Protein AF-A0A812UX63-F1 (afdb_monomer)

Solvent-accessible surface area (backbone atoms only — not comparable to full-atom values): 27468 Å² total; per-residue (Å²): 133,34,68,21,66,37,95,75,26,42,38,32,47,33,28,64,48,60,43,32,41,39,33,34,72,91,75,75,44,75,49,74,38,69,62,41,89,76,42,69,43,84,43,65,49,21,26,59,30,42,25,52,39,91,74,20,39,42,27,46,29,13,51,38,70,33,30,42,38,34,31,78,85,80,65,45,55,45,73,29,66,64,39,86,88,54,73,80,81,56,59,51,23,23,48,24,39,23,50,28,59,76,22,42,42,29,47,26,12,40,34,60,40,32,41,39,35,34,83,88,81,58,46,48,45,71,43,79,64,61,92,89,52,70,44,86,44,61,50,23,34,65,43,43,42,61,56,96,61,21,39,43,28,44,46,62,62,40,91,51,73,46,77,43,80,54,82,35,97,85,56,80,74,75,80,72,86,49,78,64,80,99,53,70,43,63,74,43,79,63,36,61,54,51,51,39,37,53,47,34,39,37,59,76,50,90,63,93,62,71,80,82,38,75,72,48,55,72,46,77,76,48,76,44,50,55,65,49,85,55,23,77,47,37,37,34,37,35,40,34,45,41,80,80,47,31,35,38,36,40,35,27,39,44,70,90,51,76,62,54,74,73,66,62,69,80,47,76,27,32,77,87,60,74,31,96,60,26,29,35,34,29,61,45,52,51,43,49,56,40,42,56,70,55,40,67,61,59,53,47,52,51,48,52,53,38,44,76,72,61,36,44,33,33,35,26,12,6,29,29,56,4,11,27,42,19,52,53,46,48,51,56,50,47,53,43,58,73,51,77,95,47,76,71,29,56,57,57,61,69,35,54,68,33,31,44,24,34,36,28,36,46,42,31,28,55,32,86,88,65,40,64,66,42,51,54,49,30,58,55,28,52,80,31,29,38,32,38,30,46,52,39,24,59,52,47,29,34,37,46,58,43,62,61,68,63,48,44,54,46,54,37,54,28,42,71,70,70,74,76,79,90,76,79,84,79,90,57,76,66,56,38,55,52,45,38,50,51,38,51,52,52,76,65,39,92,59,44,70,56,54,54,60,49,25,56,48,30,38,55,52,42,20,35,32,35,40,35,74,51,91,65,89,72,59,81,76,64,57,56,94,49,82,59,21,70,61,50,58,34,52,66,49,52,39,54,46,48,50,20,47,60,35,84,92,37,73,65,23,34,76,48,80,39,80,92

Nearest PDB structures (foldseek):
  6fpt-assembly2_B  TM=6.786E-01  e=1.000E-05  Danio rerio
  8j72-assembly1_A  TM=6.776E-01  e=1.347E-04  Mus musculus
  7qrx-assembly2_B  TM=6.735E-01  e=6.843E-04  Homo sapiens
  5ino-assembly1_B  TM=5.329E-01  e=2.651E-01  Homo sapiens
  5ino-assembly1_A  TM=5.442E-01  e=5.078E-01  Homo sapiens

Secondary structure (DSSP, 8-state):
-EEEEETTEEEEE-SS-SEEEEEETTTTEEEEEEPPTTS-TT-TT-EEEEEEETTEEEEEESS-SSEEEEETTTTEEEEEPPPTTS-SS-SS-EEEEEEETTEEEEEESSSSEEEEEETTTTEEEEEEPPTTS-TT-SS-EEEEEEETTEEEEEESSSSS-EEEE---SS----------TT-SGGGSTHHHHHHHHHHHHHTTS--SSPPPBTTBEEEEEEEEPTTGGG-SS-EEEEEEE-SS-EEEEEEE-----HHHHHS----EE-TTTT-SS-EEEHHHHHHHHHHHTS-HHHHHHHHHHHHHTT--EEEEEEETHHHHHHHHHHHHHHHHHHSS--HHHHHHHTSEEEEEEESPPP-EE--TT--HHHHHHHHHHHTTEEEEEETT-SGGGTTTTS-HHHHHHHHHHHHHTT---SS-S--SHHHHHHHHHHHHHHHT-TTHHHHHHHHTTEE--SPEEEEES-SS---TT-----TTTTTTT-HHHHHHHHHHHH-TT--S-EEEEE--

Sequence (516 aa):
MFVCDVNGKAVAVPCNAEKILVVDPSKGEASAIDIPTGIDARRDSKFCCACFVNGKAVAVPFNAEKILVVDPAAGQASTIDLPKILDTQTSAKFCSVCKVNGKATAVPQDSTRILVVDPSTGEASAIDLPAGIDSRKVSKFGSVCNVNGKAVAVPQEAEKILLVDVAGSGERTRSLDLTLHNTEVPWKAEFAEMVAAVLSYWIYTDDPKPPHLQHAAMTVHRVTQPGEFGSAVKIATVTAELPSEKVLYVVFKGTSYILDFLNWNLELDHATTEDTDFFIHGGAAGTLRGAQFWKERDFLERLASAKAQGVQKIVFTGHSLGGMYAAALLYVAWKKITGGPSDGQQLLKSFDVRCVTFGSPMVFGGGSQGSKQAKSFQEFAQERAANYIHANDPCPRAWGALDLRQFVEAAARNVQNGLVDELGCIKGQVVSKVVEEAARQVLQRPDFNLLEDFGRKYQHFIPLKVLTGTKQFVNWKEFQLTPDCLKDHSVQSYVNRLFDAFDDCRPDCHVHSQLP

pLDDT: mean 85.59, std 13.73, range [30.75, 98.56]

Mean predicted aligned error: 14.67 Å

InterPro domains:
  IPR002921 Fungal lipase-type domain [PF01764] (249-398)
  IPR029058 Alpha/Beta hydrolase fold [G3DSA:3.40.50.1820] (209-480)
  IPR029058 Alpha/Beta hydrolase fold [SSF53474] (240-402)

Structure (mmCIF, N/CA/C/O backbone):
data_AF-A0A812UX63-F1
#
_entry.id   AF-A0A812UX63-F1
#
loop_
_atom_site.group_PDB
_atom_site.id
_atom_site.type_symbol
_atom_site.label_atom_id
_atom_site.label_alt_id
_atom_site.label_comp_id
_atom_site.label_asym_id
_atom_site.label_entity_id
_atom_site.label_seq_id
_atom_site.pdbx_PDB_ins_code
_atom_site.Cartn_x
_atom_site.Cartn_y
_atom_site.Cartn_z
_atom_site.occupancy
_atom_site.B_iso_or_equiv
_atom_site.auth_seq_id
_atom_site.auth_comp_id
_atom_site.auth_asym_id
_atom_site.auth_atom_id
_atom_site.pdbx_PDB_model_num
ATOM 1 N N . MET A 1 1 ? -15.853 7.855 42.769 1.00 57.41 1 MET A N 1
ATOM 2 C CA . MET A 1 1 ? -16.654 8.599 41.773 1.00 57.41 1 MET A CA 1
ATOM 3 C C . MET A 1 1 ? -15.848 8.608 40.492 1.00 57.41 1 MET A C 1
ATOM 5 O O . MET A 1 1 ? -14.669 8.924 40.567 1.00 57.41 1 MET A O 1
ATOM 9 N N . PHE A 1 2 ? -16.433 8.200 39.368 1.00 85.88 2 PHE A N 1
ATOM 10 C CA . PHE A 1 2 ? -15.724 8.132 38.090 1.00 85.88 2 PHE A CA 1
ATOM 11 C C . PHE A 1 2 ? -16.204 9.288 37.226 1.00 85.88 2 PHE A C 1
ATOM 13 O O . PHE A 1 2 ? -17.398 9.393 36.950 1.00 85.88 2 PHE A O 1
ATOM 20 N N . VAL A 1 3 ? -15.291 10.198 36.901 1.00 92.19 3 VAL A N 1
ATOM 21 C CA . VAL A 1 3 ? -15.610 11.490 36.291 1.00 92.19 3 VAL A CA 1
ATOM 22 C C . VAL A 1 3 ? -14.992 11.556 34.905 1.00 92.19 3 VAL A C 1
ATOM 24 O O . VAL A 1 3 ? -13.821 11.231 34.730 1.00 92.19 3 VAL A O 1
ATOM 27 N N . CYS A 1 4 ? -15.785 11.990 33.933 1.00 93.38 4 CYS A N 1
ATOM 28 C CA . CYS A 1 4 ? -15.351 12.293 32.581 1.00 93.38 4 CYS A CA 1
ATOM 29 C C . CYS A 1 4 ? -15.501 13.796 32.337 1.00 93.38 4 CYS A C 1
ATOM 31 O O . CYS A 1 4 ? -16.570 14.349 32.597 1.00 93.38 4 CYS A O 1
ATOM 33 N N . ASP A 1 5 ? -14.463 14.447 31.816 1.00 93.88 5 ASP A N 1
ATOM 34 C CA . ASP A 1 5 ? -14.614 15.786 31.245 1.00 93.88 5 ASP A CA 1
ATOM 35 C C . ASP A 1 5 ? -15.358 15.684 29.908 1.00 93.88 5 ASP A C 1
ATOM 37 O O . ASP A 1 5 ? -15.014 14.862 29.058 1.00 93.88 5 ASP A O 1
ATOM 41 N N . VAL A 1 6 ? -16.407 16.485 29.735 1.00 93.56 6 VAL A N 1
ATOM 42 C CA . VAL A 1 6 ? -17.189 16.564 28.502 1.00 93.56 6 VAL A CA 1
ATOM 43 C C . VAL A 1 6 ? -17.386 18.030 28.155 1.00 93.56 6 VAL A C 1
ATOM 45 O O . VAL A 1 6 ? -18.280 18.690 28.685 1.00 93.56 6 VAL A O 1
ATOM 48 N N . ASN A 1 7 ? -16.546 18.538 27.252 1.00 89.38 7 ASN A N 1
ATOM 49 C CA . ASN A 1 7 ? -16.562 19.935 26.811 1.00 89.38 7 ASN A CA 1
ATOM 50 C C . ASN A 1 7 ? -16.532 20.928 27.994 1.00 89.38 7 ASN A C 1
ATOM 52 O O . ASN A 1 7 ? -17.293 21.895 28.014 1.00 89.38 7 ASN A O 1
ATOM 56 N N . GLY A 1 8 ? -15.687 20.667 28.999 1.00 89.06 8 GLY A N 1
ATOM 57 C CA . GLY A 1 8 ? -15.537 21.520 30.181 1.00 89.06 8 GLY A CA 1
ATOM 58 C C . GLY A 1 8 ? -16.565 21.291 31.293 1.00 89.06 8 GLY A C 1
ATOM 59 O O . GLY A 1 8 ? -16.492 21.962 32.321 1.00 89.06 8 GLY A O 1
ATOM 60 N N . LYS A 1 9 ? -17.509 20.353 31.127 1.00 94.44 9 LYS A N 1
ATOM 61 C CA . LYS A 1 9 ? -18.396 19.885 32.203 1.00 94.44 9 LYS A CA 1
ATOM 62 C C . LYS A 1 9 ? -17.888 18.565 32.771 1.00 94.44 9 LYS A C 1
ATOM 64 O O . LYS A 1 9 ? -17.588 17.638 32.023 1.00 94.44 9 LYS A O 1
ATOM 69 N N . ALA A 1 10 ? -17.876 18.440 34.093 1.00 96.50 10 ALA A N 1
ATOM 70 C CA . ALA A 1 10 ? -17.549 17.190 34.765 1.00 96.50 10 ALA A CA 1
ATOM 71 C C . ALA A 1 10 ? -18.799 16.305 34.868 1.00 96.50 10 ALA A C 1
ATOM 73 O O . ALA A 1 10 ? -19.741 16.629 35.592 1.00 96.50 10 ALA A O 1
ATOM 74 N N . VAL A 1 11 ? -18.804 15.176 34.157 1.00 97.38 11 VAL A N 1
ATOM 75 C CA . VAL A 1 11 ? -19.867 14.164 34.211 1.00 97.38 11 VAL A CA 1
ATOM 76 C C . VAL A 1 11 ? -19.416 13.012 35.102 1.00 97.38 11 VAL A C 1
ATOM 78 O O . VAL A 1 11 ? -18.543 12.227 34.733 1.00 97.38 11 VAL A O 1
ATOM 81 N N . ALA A 1 12 ? -20.013 12.904 36.283 1.00 96.31 12 ALA A N 1
ATOM 82 C CA . ALA A 1 12 ? -19.762 11.846 37.247 1.00 96.31 12 ALA A CA 1
ATOM 83 C C . ALA A 1 12 ? -20.765 10.703 37.055 1.00 96.31 12 ALA A C 1
ATOM 85 O O . ALA A 1 12 ? -21.951 10.821 37.385 1.00 96.31 12 ALA A O 1
ATOM 86 N N . VAL A 1 13 ? -20.276 9.580 36.531 1.00 95.88 13 VAL A N 1
ATOM 87 C CA . VAL A 1 13 ? -21.105 8.401 36.276 1.00 95.88 13 VAL A CA 1
ATOM 88 C C . VAL A 1 13 ? -21.313 7.597 37.567 1.00 95.88 13 VAL A C 1
ATOM 90 O O . VAL A 1 13 ? -20.398 7.497 38.397 1.00 95.88 13 VAL A O 1
ATOM 93 N N . PRO A 1 14 ? -22.524 7.058 37.794 1.00 95.25 14 PRO A N 1
ATOM 94 C CA . PRO A 1 14 ? -22.886 6.504 39.088 1.00 95.25 14 PRO A CA 1
ATOM 95 C C . PRO A 1 14 ? -22.242 5.134 39.311 1.00 95.25 14 PRO A C 1
ATOM 97 O O . PRO A 1 14 ? -22.522 4.181 38.590 1.00 95.25 14 PRO A O 1
ATOM 100 N N . CYS A 1 15 ? -21.431 5.016 40.364 1.00 94.44 15 CYS A N 1
ATOM 101 C CA . CYS A 1 15 ? -21.003 3.715 40.883 1.00 94.44 15 CYS A CA 1
ATOM 102 C C . CYS A 1 15 ? -22.144 3.102 41.720 1.00 94.44 15 CYS A C 1
ATOM 104 O O . CYS A 1 15 ? -22.819 2.187 41.256 1.00 94.44 15 CYS A O 1
ATOM 106 N N . ASN A 1 16 ? -22.457 3.714 42.872 1.00 95.31 16 ASN A N 1
ATOM 107 C CA . ASN A 1 16 ? -23.567 3.315 43.759 1.00 95.31 16 ASN A CA 1
ATOM 108 C C . ASN A 1 16 ? -24.676 4.380 43.863 1.00 95.31 16 ASN A C 1
ATOM 110 O O . ASN A 1 16 ? -25.700 4.146 44.485 1.00 95.31 16 ASN A O 1
ATOM 114 N N . ALA A 1 17 ? -24.500 5.554 43.250 1.00 94.62 17 ALA A N 1
ATOM 115 C CA . ALA A 1 17 ? -25.517 6.608 43.271 1.00 94.62 17 ALA A CA 1
ATOM 116 C C . ALA A 1 17 ? -26.727 6.251 42.389 1.00 94.62 17 ALA A C 1
ATOM 118 O O . ALA A 1 17 ? -26.576 5.541 41.395 1.00 94.62 17 ALA A O 1
ATOM 119 N N . GLU A 1 18 ? -27.904 6.787 42.717 1.00 95.38 18 GLU A N 1
ATOM 120 C CA . GLU A 1 18 ? -29.138 6.609 41.928 1.00 95.38 18 GLU A CA 1
ATOM 121 C C . GLU A 1 18 ? -29.290 7.647 40.798 1.00 95.38 18 GLU A C 1
ATOM 123 O O . GLU A 1 18 ? -30.201 7.547 39.978 1.00 95.38 18 GLU A O 1
ATOM 128 N N . LYS A 1 19 ? -28.395 8.643 40.734 1.00 96.19 19 LYS A N 1
ATOM 129 C CA . LYS A 1 19 ? -28.387 9.708 39.721 1.00 96.19 19 LYS A CA 1
ATOM 130 C C . LYS A 1 19 ? -26.990 9.953 39.161 1.00 96.19 19 LYS A C 1
ATOM 132 O O . LYS A 1 19 ? -25.984 9.656 39.806 1.00 96.19 19 LYS A O 1
ATOM 137 N N . ILE A 1 20 ? -26.947 10.532 37.968 1.00 97.56 20 ILE A N 1
ATOM 138 C CA . ILE A 1 20 ? -25.736 11.008 37.295 1.00 97.56 20 ILE A CA 1
ATOM 139 C C . ILE A 1 20 ? -25.530 12.466 37.697 1.00 97.56 20 ILE A C 1
ATOM 141 O O . ILE A 1 20 ? -26.450 13.269 37.561 1.00 97.56 20 ILE A O 1
ATOM 145 N N . LEU A 1 21 ? -24.342 12.821 38.179 1.00 97.31 21 LEU A N 1
ATOM 146 C CA . LEU A 1 21 ? -24.020 14.198 38.558 1.00 97.31 21 LEU A CA 1
ATOM 147 C C . LEU A 1 21 ? -23.289 14.891 37.401 1.00 97.31 21 LEU A C 1
ATOM 149 O O . LEU A 1 21 ? -22.316 14.356 36.873 1.00 97.31 21 LEU A O 1
ATOM 153 N N . VAL A 1 22 ? -23.737 16.087 37.026 1.00 97.31 22 VAL A N 1
ATOM 154 C CA . VAL A 1 22 ? -23.086 16.946 36.030 1.00 97.31 22 VAL A CA 1
ATOM 155 C C . VAL A 1 22 ? -22.755 18.280 36.682 1.00 97.31 22 VAL A C 1
ATOM 157 O O . VAL A 1 22 ? -23.653 18.980 37.149 1.00 97.31 22 VAL A O 1
ATOM 160 N N . VAL A 1 23 ? -21.475 18.637 36.702 1.00 97.12 23 VAL A N 1
ATOM 161 C CA . VAL A 1 23 ? -20.979 19.895 37.271 1.00 97.12 23 VAL A CA 1
ATOM 162 C C . VAL A 1 23 ? -20.440 20.772 36.148 1.00 97.12 23 VAL A C 1
ATOM 164 O O . VAL A 1 23 ? -19.612 20.328 35.352 1.00 97.12 23 VAL A O 1
ATOM 167 N N . ASP A 1 24 ? -20.903 22.018 36.095 1.00 95.44 24 ASP A N 1
ATOM 168 C CA . ASP A 1 24 ? -20.373 23.066 35.227 1.00 95.44 24 ASP A CA 1
ATOM 169 C C . ASP A 1 24 ? -19.491 24.003 36.073 1.00 95.44 24 ASP A C 1
ATOM 171 O O . ASP A 1 24 ? -20.000 24.923 36.725 1.00 95.44 24 ASP A O 1
ATOM 175 N N . PRO A 1 25 ? -18.165 23.774 36.107 1.00 91.50 25 PRO A N 1
ATOM 176 C CA . PRO A 1 25 ? -17.262 24.571 36.929 1.00 91.50 25 PRO A CA 1
ATOM 177 C C . PRO A 1 25 ? -17.179 26.030 36.468 1.00 91.50 25 PRO A C 1
ATOM 179 O O . PRO A 1 25 ? -16.852 26.890 37.279 1.00 91.50 25 PRO A O 1
ATOM 182 N N . SER A 1 26 ? -17.507 26.334 35.204 1.00 92.69 26 SER A N 1
ATOM 183 C CA . SER A 1 26 ? -17.497 27.711 34.693 1.00 92.69 26 SER A CA 1
ATOM 184 C C . SER A 1 26 ? -18.624 28.566 35.280 1.00 92.69 26 SER A C 1
ATOM 186 O O . SER A 1 26 ? -18.496 29.787 35.361 1.00 92.69 26 SER A O 1
ATOM 188 N N . LYS A 1 27 ? -19.706 27.916 35.727 1.00 92.75 27 LYS A N 1
ATOM 189 C CA . LYS A 1 27 ? -20.866 28.550 36.367 1.00 92.75 27 LYS A CA 1
ATOM 190 C C . LYS A 1 27 ? -20.939 28.303 37.873 1.00 92.75 27 LYS A C 1
ATOM 192 O O . LYS A 1 27 ? -21.732 28.943 38.552 1.00 92.75 27 LYS A O 1
ATOM 197 N N . GLY A 1 28 ? -20.136 27.373 38.395 1.00 93.06 28 GLY A N 1
ATOM 198 C CA . GLY A 1 28 ? -20.253 26.905 39.778 1.00 93.06 28 GLY A CA 1
ATOM 199 C C . GLY A 1 28 ? -21.560 26.148 40.041 1.00 93.06 28 GLY A C 1
ATOM 200 O O . GLY A 1 28 ? -22.028 26.108 41.175 1.00 93.06 28 GLY A O 1
ATOM 201 N N . GLU A 1 29 ? -22.163 25.566 39.002 1.00 94.25 29 GLU A N 1
ATOM 202 C CA . GLU A 1 29 ? -23.469 24.906 39.069 1.00 94.25 29 GLU A CA 1
ATOM 203 C C . GLU A 1 29 ? -23.325 23.382 39.016 1.00 94.25 29 GLU A C 1
ATOM 205 O O . GLU A 1 29 ? -22.462 22.837 38.325 1.00 94.25 29 GLU A O 1
ATOM 210 N N . ALA A 1 30 ? -24.214 22.679 39.716 1.00 95.31 30 ALA A N 1
ATOM 211 C CA . ALA A 1 30 ? -24.333 21.229 39.666 1.00 95.31 30 ALA A CA 1
ATOM 212 C C . ALA A 1 30 ? -25.780 20.832 39.363 1.00 95.31 30 ALA A C 1
ATOM 214 O O . ALA A 1 30 ? -26.726 21.430 39.871 1.00 95.31 30 ALA A O 1
ATOM 215 N N . SER A 1 31 ? -25.947 19.799 38.546 1.00 95.06 31 SER A N 1
ATOM 216 C CA . SER A 1 31 ? -27.242 19.241 38.161 1.00 95.06 31 SER A CA 1
ATOM 217 C C . SER A 1 31 ? -27.202 17.718 38.230 1.00 95.06 31 SER A C 1
ATOM 219 O O . SER A 1 31 ? -26.132 17.108 38.173 1.00 95.06 31 SER A O 1
ATOM 221 N N . ALA A 1 32 ? -28.370 17.100 38.378 1.00 96.38 32 ALA A N 1
ATOM 222 C CA . ALA A 1 32 ? -28.505 15.653 38.419 1.00 96.38 32 ALA A CA 1
ATOM 223 C C . ALA A 1 32 ? -29.415 15.177 37.284 1.00 96.38 32 ALA A C 1
ATOM 225 O O . ALA A 1 32 ? -30.485 15.745 37.076 1.00 96.38 32 ALA A O 1
ATOM 226 N N . ILE A 1 33 ? -28.995 14.127 36.583 1.00 96.94 33 ILE A N 1
ATOM 227 C CA . ILE A 1 33 ? -29.772 13.444 35.545 1.00 96.94 33 ILE A CA 1
ATOM 228 C C . ILE A 1 33 ? -30.181 12.077 36.101 1.00 96.94 33 ILE A C 1
ATOM 230 O O . ILE A 1 33 ? -29.359 11.372 36.696 1.00 96.94 33 ILE A O 1
ATOM 234 N N . ASP A 1 34 ? -31.448 11.706 35.931 1.00 96.88 34 ASP A N 1
ATOM 235 C CA . ASP A 1 34 ? -31.934 10.387 36.337 1.00 96.88 34 ASP A CA 1
ATOM 236 C C . ASP A 1 34 ? -31.313 9.283 35.468 1.00 96.88 34 ASP A C 1
ATOM 238 O O . ASP A 1 34 ? -31.027 9.471 34.283 1.00 96.88 34 ASP A O 1
ATOM 242 N N . ILE A 1 35 ? -31.087 8.112 36.064 1.00 96.19 35 ILE A N 1
ATOM 243 C CA . ILE A 1 35 ? -30.595 6.946 35.327 1.00 96.19 35 ILE A CA 1
ATOM 244 C C . ILE A 1 35 ? -31.702 6.475 34.361 1.00 96.19 35 ILE A C 1
ATOM 246 O O . ILE A 1 35 ? -32.836 6.278 34.804 1.00 96.19 35 ILE A O 1
ATOM 250 N N . PRO A 1 36 ? -31.417 6.279 33.058 1.00 96.56 36 PRO A N 1
ATOM 251 C CA . PRO A 1 36 ? -32.440 5.867 32.100 1.00 96.56 36 PRO A CA 1
ATOM 252 C C . PRO A 1 36 ? -33.000 4.472 32.395 1.00 96.56 36 PRO A C 1
ATOM 254 O O . PRO A 1 36 ? -32.319 3.606 32.946 1.00 96.56 36 PRO A O 1
ATOM 257 N N . THR A 1 37 ? -34.226 4.219 31.934 1.00 94.06 37 THR A N 1
ATOM 258 C CA . THR A 1 37 ? -34.860 2.898 32.026 1.00 94.06 37 THR A CA 1
ATOM 259 C C . THR A 1 37 ? -33.997 1.811 31.386 1.00 94.06 37 THR A C 1
ATOM 261 O O . THR A 1 37 ? -33.444 2.004 30.301 1.00 94.06 37 THR A O 1
ATOM 264 N N . GLY A 1 38 ? -33.938 0.642 32.023 1.00 92.31 38 GLY A N 1
ATOM 265 C CA . GLY A 1 38 ? -33.122 -0.486 31.570 1.00 92.31 38 GLY A CA 1
ATOM 266 C C . GLY A 1 38 ? -31.763 -0.598 32.261 1.00 92.31 38 GLY A C 1
ATOM 267 O O . GLY A 1 38 ? -31.067 -1.572 32.002 1.00 92.31 38 GLY A O 1
AT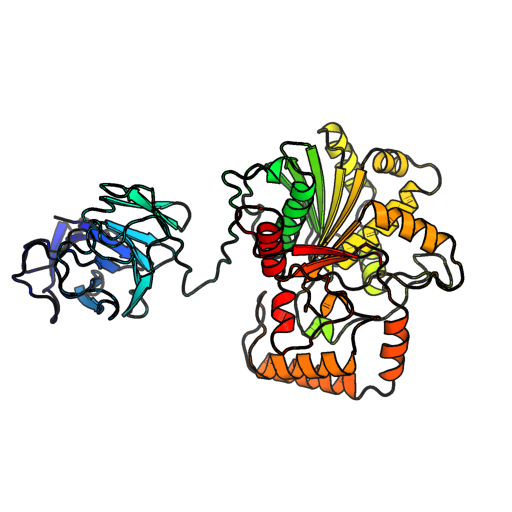OM 268 N N . ILE A 1 39 ? -31.411 0.344 33.142 1.00 95.75 39 ILE A N 1
ATOM 269 C CA . ILE A 1 39 ? -30.362 0.184 34.156 1.00 95.75 39 ILE A CA 1
ATOM 270 C C . ILE A 1 39 ? -31.035 0.242 35.529 1.00 95.75 39 ILE A C 1
ATOM 272 O O . ILE A 1 39 ? -31.798 1.171 35.799 1.00 95.75 39 ILE A O 1
ATOM 276 N N . ASP A 1 40 ? -30.755 -0.721 36.406 1.00 95.44 40 ASP A N 1
ATOM 277 C CA . ASP A 1 40 ? -31.255 -0.672 37.783 1.00 95.44 40 ASP A CA 1
ATOM 278 C C . ASP A 1 40 ? -30.497 0.397 38.585 1.00 95.44 40 ASP A C 1
ATOM 280 O O . ASP A 1 40 ? -29.325 0.231 38.926 1.00 95.44 40 ASP A O 1
ATOM 284 N N . ALA A 1 41 ? -31.169 1.504 38.911 1.00 94.06 41 ALA A N 1
ATOM 285 C CA . ALA A 1 41 ? -30.579 2.615 39.652 1.00 94.06 41 ALA A CA 1
ATOM 286 C C . ALA A 1 41 ? -30.058 2.213 41.044 1.00 94.06 41 ALA A C 1
ATOM 288 O O . ALA A 1 41 ? -29.090 2.816 41.515 1.00 94.06 41 ALA A O 1
ATOM 289 N N . ARG A 1 42 ? -30.638 1.178 41.670 1.00 94.44 42 ARG A N 1
ATOM 290 C CA . ARG A 1 42 ? -30.255 0.686 43.005 1.00 94.44 42 ARG A CA 1
ATOM 291 C C . ARG A 1 42 ? -29.129 -0.337 42.978 1.00 94.44 42 ARG A C 1
ATOM 293 O O . ARG A 1 42 ? -28.617 -0.697 44.032 1.00 94.44 42 ARG A O 1
ATOM 300 N N . ARG A 1 43 ? -28.729 -0.802 41.793 1.00 93.75 43 ARG A N 1
ATOM 301 C CA . ARG A 1 43 ? -27.616 -1.737 41.655 1.00 93.75 43 ARG A CA 1
ATOM 302 C C . ARG A 1 43 ? -26.318 -1.095 42.146 1.00 93.75 43 ARG A C 1
ATOM 304 O O . ARG A 1 43 ? -26.021 0.056 41.818 1.00 93.75 43 ARG A O 1
ATOM 311 N N . ASP A 1 44 ? -25.518 -1.864 42.871 1.00 94.38 44 ASP A N 1
ATOM 312 C CA . ASP A 1 44 ? -24.181 -1.450 43.286 1.00 94.38 44 ASP A CA 1
ATOM 313 C C . ASP A 1 44 ? -23.143 -1.671 42.178 1.00 94.38 44 ASP A C 1
ATOM 315 O O . ASP A 1 44 ? -23.216 -2.614 41.380 1.00 94.38 44 ASP A O 1
ATOM 319 N N . SER A 1 45 ? -22.138 -0.799 42.147 1.00 94.50 45 SER A N 1
ATOM 320 C CA . SER A 1 45 ? -21.013 -0.830 41.212 1.00 94.50 45 SER A CA 1
ATOM 321 C C . SER A 1 45 ? -21.453 -0.868 39.745 1.00 94.50 45 SER A C 1
ATOM 323 O O . SER A 1 45 ? -20.932 -1.644 38.944 1.00 94.50 45 SER A O 1
ATOM 325 N N . LYS A 1 46 ? -22.430 -0.030 39.371 1.00 95.75 46 LYS A N 1
ATOM 326 C CA . LYS A 1 46 ? -22.981 0.038 38.002 1.00 95.75 46 LYS A CA 1
ATOM 327 C C . LYS A 1 46 ? -21.893 0.338 36.974 1.00 95.75 46 LYS A C 1
ATOM 329 O O . LYS A 1 46 ? -21.672 -0.454 36.055 1.00 95.75 46 LYS A O 1
ATOM 334 N N . PHE A 1 47 ? -21.202 1.458 37.171 1.00 96.50 47 PHE A N 1
ATOM 335 C CA . PHE A 1 47 ? -20.165 1.971 36.284 1.00 96.50 47 PHE A CA 1
ATOM 336 C C . PHE A 1 47 ? -18.915 2.317 37.083 1.00 96.50 47 PHE A C 1
ATOM 338 O O . PHE A 1 47 ? -19.001 2.978 38.122 1.00 96.50 47 PHE A O 1
ATOM 345 N N . CYS A 1 48 ? -17.754 1.904 36.573 1.00 93.81 48 CYS A N 1
ATOM 346 C CA . CYS A 1 48 ? -16.462 2.235 37.175 1.00 93.81 48 CYS A CA 1
ATOM 347 C C . CYS A 1 48 ? -15.489 2.965 36.242 1.00 93.81 48 CYS A C 1
ATOM 349 O O . CYS A 1 48 ? -14.342 3.214 36.588 1.00 93.81 48 CYS A O 1
ATOM 351 N N . CYS A 1 49 ? -15.942 3.341 35.053 1.00 95.50 49 CYS A N 1
ATOM 352 C CA . CYS A 1 49 ? -15.182 4.187 34.152 1.00 95.50 49 CYS A CA 1
ATOM 353 C C . CYS A 1 49 ? -16.123 4.834 33.134 1.00 95.50 49 CYS A C 1
ATOM 355 O O . CYS A 1 49 ? -17.230 4.351 32.878 1.00 95.50 49 CYS A O 1
ATOM 357 N N . ALA A 1 50 ? -15.672 5.948 32.571 1.00 96.69 50 ALA A N 1
ATOM 358 C CA . ALA A 1 50 ? -16.313 6.615 31.453 1.00 96.69 50 ALA A CA 1
ATOM 359 C C . ALA A 1 50 ? -15.245 7.297 30.601 1.00 96.69 50 ALA A C 1
ATOM 361 O O . ALA A 1 50 ? -14.192 7.673 31.117 1.00 96.69 50 ALA A O 1
ATOM 362 N N . CYS A 1 51 ? -15.523 7.489 29.316 1.00 96.25 51 CYS A N 1
ATOM 363 C CA . CYS A 1 51 ? -14.677 8.297 28.448 1.00 96.25 51 CYS A CA 1
ATOM 364 C C . CYS A 1 51 ? -15.496 9.283 27.616 1.00 96.25 51 CYS A C 1
ATOM 366 O O . CYS A 1 51 ? -16.691 9.100 27.371 1.00 96.25 51 CYS A O 1
ATOM 368 N N . PHE A 1 52 ? -14.817 10.339 27.180 1.00 94.12 52 PHE A N 1
ATOM 369 C CA . PHE A 1 52 ? -15.382 11.358 26.315 1.00 94.12 52 PHE A CA 1
ATOM 370 C C . PHE A 1 52 ? -15.379 10.871 24.872 1.00 94.12 52 PHE A C 1
ATOM 372 O O . PHE A 1 52 ? -14.313 10.592 24.317 1.00 94.12 52 PHE A O 1
ATOM 379 N N . VAL A 1 53 ? -16.552 10.828 24.242 1.00 93.38 53 VAL A N 1
ATOM 380 C CA . VAL A 1 53 ? -16.714 10.467 22.832 1.00 93.38 53 VAL A CA 1
ATOM 381 C C . VAL A 1 53 ? -17.758 11.377 22.193 1.00 93.38 53 VAL A C 1
ATOM 383 O O . VAL A 1 53 ? -18.912 11.390 22.608 1.00 93.38 53 VAL A O 1
ATOM 386 N N . ASN A 1 54 ? -17.351 12.136 21.171 1.00 87.06 54 ASN A N 1
ATOM 387 C CA . ASN A 1 54 ? -18.225 12.977 20.341 1.00 87.06 54 ASN A CA 1
ATOM 388 C C . ASN A 1 54 ? -19.196 13.867 21.146 1.00 87.06 54 ASN A C 1
ATOM 390 O O . ASN A 1 54 ? -20.389 13.908 20.861 1.00 87.06 54 ASN A O 1
ATOM 394 N N . GLY A 1 55 ? -18.694 14.561 22.175 1.00 89.12 55 GLY A N 1
ATOM 395 C CA . GLY A 1 55 ? -19.515 15.465 22.993 1.00 89.12 55 GLY A CA 1
ATOM 396 C C . GLY A 1 55 ? -20.332 14.784 24.095 1.00 89.12 55 GLY A C 1
ATOM 397 O O . GLY A 1 55 ? -21.074 15.466 24.794 1.00 89.12 55 GLY A O 1
ATOM 398 N N . LYS A 1 56 ? -20.194 13.465 24.273 1.00 95.81 56 LYS A N 1
ATOM 399 C CA . LYS A 1 56 ? -20.930 12.668 25.262 1.00 95.81 56 LYS A CA 1
ATOM 400 C C . LYS A 1 56 ? -19.969 11.928 26.193 1.00 95.81 56 LYS A C 1
ATOM 402 O O . LYS A 1 56 ? -18.850 11.595 25.799 1.00 95.81 56 LYS A O 1
ATOM 407 N N . ALA A 1 57 ? -20.412 11.634 27.414 1.00 97.75 57 ALA A N 1
ATOM 408 C CA . ALA A 1 57 ? -19.745 10.654 28.271 1.00 97.75 57 ALA A CA 1
ATOM 409 C C . ALA A 1 57 ? -20.320 9.263 27.990 1.00 97.75 57 ALA A C 1
ATOM 411 O O . ALA A 1 57 ? -21.533 9.069 28.062 1.00 97.75 57 ALA A O 1
ATOM 412 N N . VAL A 1 58 ? -19.452 8.297 27.701 1.00 98.12 58 VAL A N 1
ATOM 413 C CA . VAL A 1 58 ? -19.821 6.889 27.515 1.00 98.12 58 VAL A CA 1
ATOM 414 C C . VAL A 1 58 ? -19.268 6.086 28.683 1.00 98.12 58 VAL A C 1
ATOM 416 O O . VAL A 1 58 ? -18.052 5.982 28.839 1.00 98.12 58 VAL A O 1
ATOM 419 N N . ALA A 1 59 ? -20.155 5.526 29.503 1.00 97.88 59 ALA A N 1
ATOM 420 C CA . ALA A 1 59 ? -19.814 4.658 30.623 1.00 97.88 59 ALA A CA 1
ATOM 421 C C . ALA A 1 59 ? -20.146 3.205 30.311 1.00 97.88 59 ALA A C 1
ATOM 423 O O . ALA A 1 59 ? -21.274 2.853 29.955 1.00 97.88 59 ALA A O 1
ATOM 424 N N . VAL A 1 60 ? -19.139 2.356 30.469 1.00 97.19 60 VAL A N 1
ATOM 425 C CA . VAL A 1 60 ? -19.225 0.928 30.164 1.00 97.19 60 VAL A CA 1
ATOM 426 C C . VAL A 1 60 ? -19.580 0.153 31.432 1.00 97.19 60 VAL A C 1
ATOM 428 O O . VAL A 1 60 ? -19.122 0.515 32.521 1.00 97.19 60 VAL A O 1
ATOM 431 N N . PRO A 1 61 ? -20.429 -0.879 31.329 1.00 96.56 61 PRO A N 1
ATOM 432 C CA . PRO A 1 61 ? -20.973 -1.533 32.506 1.00 96.56 61 PRO A CA 1
ATOM 433 C C . PRO A 1 61 ? -19.888 -2.307 33.248 1.00 96.56 61 PRO A C 1
ATOM 435 O O . PRO A 1 61 ? -19.216 -3.161 32.672 1.00 96.56 61 PRO A O 1
ATOM 438 N N . PHE A 1 62 ? -19.775 -2.055 34.549 1.00 96.12 62 PHE A N 1
ATOM 439 C CA . PHE A 1 62 ? -19.064 -2.952 35.452 1.00 96.12 62 PHE A CA 1
ATOM 440 C C . PHE A 1 62 ? -20.028 -4.050 35.906 1.00 96.12 62 PHE A C 1
ATOM 442 O O . PHE A 1 62 ? -19.860 -5.209 35.530 1.00 96.12 62 PHE A O 1
ATOM 449 N N . ASN A 1 63 ? -21.115 -3.663 36.584 1.00 95.88 63 ASN A N 1
ATOM 450 C CA . ASN A 1 63 ? -22.234 -4.553 36.913 1.00 95.88 63 ASN A CA 1
ATOM 451 C C . ASN A 1 63 ? -23.564 -4.155 36.257 1.00 95.88 63 ASN A C 1
ATOM 453 O O . ASN A 1 63 ? -24.516 -4.925 36.350 1.00 95.88 63 ASN A O 1
ATOM 457 N N . ALA A 1 64 ? -23.653 -2.987 35.613 1.00 95.38 64 ALA A N 1
ATOM 458 C CA . ALA A 1 64 ? -24.887 -2.536 34.968 1.00 95.38 64 ALA A CA 1
ATOM 459 C C . ALA A 1 64 ? -25.333 -3.449 33.807 1.00 95.38 64 ALA A C 1
ATOM 461 O O . ALA A 1 64 ? -24.540 -4.183 33.210 1.00 95.38 64 ALA A O 1
ATOM 462 N N . GLU A 1 65 ? -26.623 -3.377 33.488 1.00 94.69 65 GLU A N 1
ATOM 463 C CA . GLU A 1 65 ? -27.275 -4.142 32.423 1.00 94.69 65 GLU A CA 1
ATOM 464 C C . GLU A 1 65 ? -26.926 -3.613 31.026 1.00 94.69 65 GLU A C 1
ATOM 466 O O . GLU A 1 65 ? -26.862 -4.379 30.064 1.00 94.69 65 GLU A O 1
ATOM 471 N N . LYS A 1 66 ? -26.705 -2.299 30.915 1.00 96.62 66 LYS A N 1
ATOM 472 C CA . LYS A 1 66 ? -26.520 -1.584 29.650 1.00 96.62 66 LYS A CA 1
ATOM 473 C C . LYS A 1 66 ? -25.369 -0.590 29.724 1.00 96.62 66 LYS A C 1
ATOM 475 O O . LYS A 1 66 ? -24.915 -0.211 30.803 1.00 96.62 66 LYS A O 1
ATOM 480 N N . ILE A 1 67 ? -24.922 -0.145 28.556 1.00 98.00 67 ILE A N 1
ATOM 481 C CA . ILE A 1 67 ? -23.986 0.971 28.416 1.00 98.00 67 ILE A CA 1
ATOM 482 C C . ILE A 1 67 ? -24.756 2.270 28.647 1.00 98.00 67 ILE A C 1
ATOM 484 O O . ILE A 1 67 ? -25.853 2.441 28.113 1.00 98.00 67 ILE A O 1
ATOM 488 N N . LEU A 1 68 ? -24.181 3.188 29.421 1.00 98.19 68 LEU A N 1
ATOM 489 C CA . LEU A 1 68 ? -24.765 4.495 29.703 1.00 98.19 68 LEU A CA 1
ATOM 490 C C . LEU A 1 68 ? -24.110 5.563 28.822 1.00 98.19 68 LEU A C 1
ATOM 492 O O . LEU A 1 68 ? -22.887 5.697 28.807 1.00 98.19 68 LEU A O 1
ATOM 496 N N . VAL A 1 69 ? -24.926 6.356 28.130 1.00 98.06 69 VAL A N 1
ATOM 497 C CA . VAL A 1 69 ? -24.476 7.501 27.330 1.00 98.06 69 VAL A CA 1
ATOM 498 C C . VAL A 1 69 ? -25.118 8.770 27.874 1.00 98.06 69 VAL A C 1
ATOM 500 O O . VAL A 1 69 ? -26.342 8.886 27.896 1.00 98.06 69 VAL A O 1
ATOM 503 N N . VAL A 1 70 ? -24.297 9.729 28.298 1.00 97.75 70 VAL A N 1
ATOM 504 C CA . VAL A 1 70 ? -24.744 10.994 28.894 1.00 97.75 70 VAL A CA 1
ATOM 505 C C . VAL A 1 70 ? -24.397 12.150 27.967 1.00 97.75 70 VAL A C 1
ATOM 507 O O . VAL A 1 70 ? -23.233 12.334 27.606 1.00 97.75 70 VAL A O 1
ATOM 510 N N . ASP A 1 71 ? -25.406 12.942 27.619 1.00 95.44 71 ASP A N 1
ATOM 511 C CA . ASP A 1 71 ? -25.276 14.195 26.886 1.00 95.44 71 ASP A CA 1
ATOM 512 C C . ASP A 1 71 ? -25.513 15.371 27.854 1.00 95.44 71 ASP A C 1
ATOM 514 O O . ASP A 1 71 ? -26.659 15.746 28.131 1.00 95.44 71 ASP A O 1
ATOM 518 N N . PRO A 1 72 ? -24.442 15.966 28.409 1.00 92.31 72 PRO A N 1
ATOM 519 C CA . PRO A 1 72 ? -24.564 17.068 29.357 1.00 92.31 72 PRO A CA 1
ATOM 520 C C . PRO A 1 72 ? -24.899 18.411 28.688 1.00 92.31 72 PRO A C 1
ATOM 522 O O . PRO A 1 72 ? -25.122 19.398 29.396 1.00 92.31 72 PRO A O 1
ATOM 525 N N . ALA A 1 73 ? -24.908 18.497 27.352 1.00 90.31 73 ALA A N 1
ATOM 526 C CA . ALA A 1 73 ? -25.402 19.672 26.636 1.00 90.31 73 ALA A CA 1
ATOM 527 C C . ALA A 1 73 ? -26.933 19.633 26.543 1.00 90.31 73 ALA A C 1
ATOM 529 O O . ALA A 1 73 ? -27.580 20.648 26.790 1.00 90.31 73 ALA A O 1
ATOM 530 N N . ALA A 1 74 ? -27.500 18.452 26.279 1.00 91.38 74 ALA A N 1
ATOM 531 C CA . ALA A 1 74 ? -28.943 18.220 26.289 1.00 91.38 74 ALA A CA 1
ATOM 532 C C . ALA A 1 74 ? -29.529 18.035 27.702 1.00 91.38 74 ALA A C 1
ATOM 534 O O . ALA A 1 74 ? -30.742 18.127 27.877 1.00 91.38 74 ALA A O 1
ATOM 535 N N . GLY A 1 75 ? -28.691 17.748 28.706 1.00 93.69 75 GLY A N 1
ATOM 536 C CA . GLY A 1 75 ? -29.148 17.403 30.057 1.00 93.69 75 GLY A CA 1
ATOM 537 C C . GLY A 1 75 ? -29.857 16.047 30.105 1.00 93.69 75 GLY A C 1
ATOM 538 O O . GLY A 1 75 ? -30.768 15.852 30.905 1.00 93.69 75 GLY A O 1
ATOM 539 N N . GLN A 1 76 ? -29.472 15.123 29.221 1.00 95.44 76 GLN A N 1
ATOM 540 C CA . GLN A 1 76 ? -30.145 13.841 29.028 1.00 95.44 76 GLN A CA 1
ATOM 541 C C . GLN A 1 76 ? -29.166 12.672 29.119 1.00 95.44 76 GLN A C 1
ATOM 543 O O . GLN A 1 76 ? -27.968 12.801 28.859 1.00 95.44 76 GLN A O 1
ATOM 548 N N . ALA A 1 77 ? -29.698 11.502 29.459 1.00 97.31 77 ALA A N 1
ATOM 549 C CA . ALA A 1 77 ? -28.982 10.239 29.417 1.00 97.31 77 ALA A CA 1
ATOM 550 C C . ALA A 1 77 ? -29.794 9.201 28.634 1.00 97.31 77 ALA A C 1
ATOM 552 O O . ALA A 1 77 ? -31.023 9.231 28.612 1.00 97.31 77 ALA A O 1
ATOM 553 N N . SER A 1 78 ? -29.095 8.275 27.987 1.00 97.19 78 SER A N 1
ATOM 554 C CA . SER A 1 78 ? -29.663 7.192 27.181 1.00 97.19 78 SER A CA 1
ATOM 555 C C . SER A 1 78 ? -28.861 5.907 27.382 1.00 97.19 78 SER A C 1
ATOM 557 O O . SER A 1 78 ? -27.809 5.919 28.028 1.00 97.19 78 SER A O 1
ATOM 559 N N . THR A 1 79 ? -29.367 4.787 26.862 1.00 97.94 79 THR A N 1
ATOM 560 C CA . THR A 1 79 ? -28.694 3.488 26.970 1.00 97.94 79 THR A CA 1
ATOM 561 C C . THR A 1 79 ? -28.437 2.860 25.613 1.00 97.94 79 THR A C 1
ATOM 563 O O . THR A 1 79 ? -29.190 3.079 24.668 1.00 97.94 79 THR A O 1
ATOM 566 N N . ILE A 1 80 ? -27.370 2.066 25.545 1.00 97.62 80 ILE A N 1
ATOM 567 C CA . ILE A 1 80 ? -27.062 1.173 24.426 1.00 97.62 80 ILE A CA 1
ATOM 568 C C . ILE A 1 80 ? -27.007 -0.252 24.980 1.00 97.62 80 ILE A C 1
ATOM 570 O O . ILE A 1 80 ? -26.405 -0.497 26.032 1.00 97.62 80 ILE A O 1
ATOM 574 N N . ASP A 1 81 ? -27.654 -1.187 24.288 1.00 96.12 81 ASP A N 1
ATOM 575 C CA . ASP A 1 81 ? -27.640 -2.596 24.673 1.00 96.12 81 ASP A CA 1
ATOM 576 C C . ASP A 1 81 ? -26.249 -3.205 24.480 1.00 96.12 81 ASP A C 1
ATOM 578 O O . ASP A 1 81 ? -25.528 -2.895 23.529 1.00 96.12 81 ASP A O 1
ATOM 582 N N . LEU A 1 82 ? -25.872 -4.110 25.384 1.00 94.81 82 LEU A N 1
ATOM 583 C CA . LEU A 1 82 ? -24.678 -4.919 25.181 1.00 94.81 82 LEU A CA 1
ATOM 584 C C . LEU A 1 82 ? -24.871 -5.845 23.964 1.00 94.81 82 LEU A C 1
ATOM 586 O O . LEU A 1 82 ? -25.969 -6.373 23.761 1.00 94.81 82 LEU A O 1
ATOM 590 N N . PRO A 1 83 ? -23.812 -6.103 23.175 1.00 93.44 83 PRO A N 1
ATOM 591 C CA . PRO A 1 83 ? -23.849 -7.115 22.127 1.00 93.44 83 PRO A CA 1
ATOM 592 C C . PRO A 1 83 ? -24.342 -8.454 22.683 1.00 93.44 83 PRO A C 1
ATOM 594 O O . PRO A 1 83 ? -23.821 -8.928 23.689 1.00 93.44 83 PRO A O 1
ATOM 597 N N . LYS A 1 84 ? -25.288 -9.105 21.994 1.00 89.38 84 LYS A N 1
ATOM 598 C CA . LYS A 1 84 ? -25.904 -10.377 22.438 1.00 89.38 84 LYS A CA 1
ATOM 599 C C . LYS A 1 84 ? -24.905 -11.513 22.693 1.00 89.38 84 LYS A C 1
ATOM 601 O O . LYS A 1 84 ? -25.238 -12.480 23.363 1.00 89.38 84 LYS A O 1
ATOM 606 N N . ILE A 1 85 ? -23.710 -11.413 22.114 1.00 86.50 85 ILE A N 1
ATOM 607 C CA . ILE A 1 85 ? -22.627 -12.388 22.265 1.00 86.50 85 ILE A CA 1
ATOM 608 C C . ILE A 1 85 ? -21.857 -12.241 23.588 1.00 86.50 85 ILE A C 1
ATOM 610 O O . ILE A 1 85 ? -21.070 -13.119 23.935 1.00 86.50 85 ILE A O 1
ATOM 614 N N . LEU A 1 86 ? -22.051 -11.139 24.319 1.00 87.94 86 LEU A N 1
ATOM 615 C CA . LEU A 1 86 ? -21.500 -10.964 25.658 1.00 87.94 86 LEU A CA 1
ATOM 616 C C . LEU A 1 86 ? -22.422 -11.600 26.692 1.00 87.94 86 LEU A C 1
ATOM 618 O O . LEU A 1 86 ? -23.640 -11.430 26.642 1.00 87.94 86 LEU A O 1
ATOM 622 N N . ASP A 1 87 ? -21.828 -12.266 27.678 1.00 82.12 87 ASP A N 1
ATOM 623 C CA . ASP A 1 87 ? -22.574 -12.717 28.843 1.00 82.12 87 ASP A CA 1
ATOM 624 C C . ASP A 1 87 ? -22.978 -11.516 29.713 1.00 82.12 87 ASP A C 1
ATOM 626 O O . ASP A 1 87 ? -22.152 -10.835 30.331 1.00 82.12 87 ASP A O 1
ATOM 630 N N . THR A 1 88 ? -24.280 -11.250 29.764 1.00 77.06 88 THR A N 1
ATOM 631 C CA . THR A 1 88 ? -24.849 -10.156 30.550 1.00 77.06 88 THR A CA 1
ATOM 632 C C . THR A 1 88 ? -24.843 -10.446 32.054 1.00 77.06 88 THR A C 1
ATOM 634 O O . THR A 1 88 ? -24.946 -9.500 32.837 1.00 77.06 88 THR A O 1
ATOM 637 N N . GLN A 1 89 ? -24.700 -11.712 32.467 1.00 81.06 89 GLN A N 1
ATOM 638 C CA . GLN A 1 89 ? -24.700 -12.132 33.876 1.00 81.06 89 GLN A CA 1
ATOM 639 C C . GLN A 1 89 ? -23.323 -12.035 34.537 1.00 81.06 89 GLN A C 1
ATOM 641 O O . GLN A 1 89 ? -23.241 -11.953 35.761 1.00 81.06 89 GLN A O 1
ATOM 646 N N . THR A 1 90 ? -22.249 -11.976 33.747 1.00 87.44 90 THR A N 1
ATOM 647 C CA . THR A 1 90 ? -20.892 -11.747 34.255 1.00 87.44 90 THR A CA 1
ATOM 648 C C . THR A 1 90 ? -20.840 -10.442 35.068 1.00 87.44 90 THR A C 1
ATOM 650 O O . THR A 1 90 ? -21.216 -9.373 34.575 1.00 87.44 90 THR A O 1
ATOM 653 N N . SER A 1 91 ? -20.393 -10.509 36.323 1.00 91.88 91 SER A N 1
ATOM 654 C CA . SER A 1 91 ? -20.059 -9.332 37.138 1.00 91.88 91 SER A CA 1
ATOM 655 C C . SER A 1 91 ? -18.711 -8.749 36.718 1.00 91.88 91 SER A C 1
ATOM 657 O O . SER A 1 91 ? -17.913 -9.454 36.114 1.00 91.88 91 SER A O 1
ATOM 659 N N . ALA A 1 92 ? -18.435 -7.489 37.060 1.00 94.50 92 ALA A N 1
ATOM 660 C CA . ALA A 1 92 ? -17.146 -6.843 36.796 1.00 94.50 92 ALA A CA 1
ATOM 661 C C . ALA A 1 92 ? -16.699 -6.941 35.320 1.00 94.50 92 ALA A C 1
ATOM 663 O O . ALA A 1 92 ? -15.557 -7.271 35.008 1.00 94.50 92 ALA A O 1
ATOM 664 N N . LYS A 1 93 ? -17.613 -6.665 34.379 1.00 96.00 93 LYS A N 1
ATOM 665 C CA . LYS A 1 93 ? -17.385 -6.898 32.941 1.00 96.00 93 LYS A CA 1
ATOM 666 C C . LYS A 1 93 ? -16.207 -6.076 32.405 1.00 96.00 93 LYS A C 1
ATOM 668 O O . LYS A 1 93 ? -15.272 -6.641 31.832 1.00 96.00 93 LYS A O 1
ATOM 673 N N . PHE A 1 94 ? -16.254 -4.759 32.607 1.00 96.56 94 PHE A N 1
ATOM 674 C CA . PHE A 1 94 ? -15.277 -3.796 32.096 1.00 96.56 94 PHE A CA 1
ATOM 675 C C . PHE A 1 94 ? -14.907 -2.784 33.177 1.00 96.56 94 PHE A C 1
ATOM 677 O O . PHE A 1 94 ? -15.797 -2.212 33.810 1.00 96.56 94 PHE A O 1
ATOM 684 N N . CYS A 1 95 ? -13.607 -2.532 33.352 1.00 93.94 95 CYS A N 1
ATOM 685 C CA . CYS A 1 95 ? -13.110 -1.582 34.350 1.00 93.94 95 CYS A CA 1
ATOM 686 C C . CYS A 1 95 ? -12.379 -0.366 33.800 1.00 93.94 95 CYS A C 1
ATOM 688 O O . CYS A 1 95 ? -12.111 0.588 34.529 1.00 93.94 95 CYS A O 1
ATOM 690 N N . SER A 1 96 ? -12.087 -0.373 32.504 1.00 96.12 96 SER A N 1
ATOM 691 C CA . SER A 1 96 ? -11.414 0.733 31.854 1.00 96.12 96 SER A CA 1
ATOM 692 C C . SER A 1 96 ? -11.890 0.885 30.418 1.00 96.12 96 SER A C 1
ATOM 694 O O . SER A 1 96 ? -12.199 -0.095 29.733 1.00 96.12 96 SER A O 1
ATOM 696 N N . VAL A 1 97 ? -11.959 2.137 29.971 1.00 97.44 97 VAL A N 1
ATOM 697 C CA . VAL A 1 97 ? -12.435 2.519 28.645 1.00 97.44 97 VAL A CA 1
ATOM 698 C C . VAL A 1 97 ? -11.665 3.740 28.159 1.00 97.44 97 VAL A C 1
ATOM 700 O O . VAL A 1 97 ? -11.440 4.686 28.913 1.00 97.44 97 VAL A O 1
ATOM 703 N N . CYS A 1 98 ? -11.285 3.749 26.886 1.00 96.12 98 CYS A N 1
ATOM 704 C CA . CYS A 1 98 ? -10.695 4.917 26.241 1.00 96.12 98 CYS A CA 1
ATOM 705 C C . CYS A 1 98 ? -11.404 5.218 24.916 1.00 96.12 98 CYS A C 1
ATOM 707 O O . CYS A 1 98 ? -12.100 4.374 24.349 1.00 96.12 98 CYS A O 1
ATOM 709 N N . LYS A 1 99 ? -11.261 6.451 24.426 1.00 94.25 99 LYS A N 1
ATOM 710 C CA . LYS A 1 99 ? -11.741 6.820 23.091 1.00 94.25 99 LYS A CA 1
ATOM 711 C C . LYS A 1 99 ? -10.729 6.343 22.057 1.00 94.25 99 LYS A C 1
ATOM 713 O O . LYS A 1 99 ? -9.581 6.765 22.126 1.00 94.25 99 LYS A O 1
ATOM 718 N N . VAL A 1 100 ? -11.161 5.576 21.063 1.00 87.50 100 VAL A N 1
ATOM 719 C CA . VAL A 1 100 ? -10.375 5.175 19.887 1.00 87.50 100 VAL A CA 1
ATOM 720 C C . VAL A 1 100 ? -11.195 5.479 18.639 1.00 87.50 100 VAL A C 1
ATOM 722 O O . VAL A 1 100 ? -12.323 5.013 18.524 1.00 87.50 100 VAL A O 1
ATOM 725 N N . ASN A 1 101 ? -10.663 6.306 17.734 1.00 81.81 101 ASN A N 1
ATOM 726 C CA . ASN A 1 101 ? -11.280 6.631 16.438 1.00 81.81 101 ASN A CA 1
ATOM 727 C C . ASN A 1 101 ? -12.774 7.012 16.520 1.00 81.81 101 ASN A C 1
ATOM 729 O O . ASN A 1 101 ? -13.605 6.519 15.762 1.00 81.81 101 ASN A O 1
ATOM 733 N N . GLY A 1 102 ? -13.124 7.873 17.483 1.00 85.25 102 GLY A N 1
ATOM 734 C CA . GLY A 1 102 ? -14.502 8.345 17.675 1.00 85.25 102 GLY A CA 1
ATOM 735 C C . GLY A 1 102 ? -15.452 7.334 18.329 1.00 85.25 102 GLY A C 1
ATOM 736 O O . GLY A 1 102 ? -16.643 7.615 18.414 1.00 85.25 102 GLY A O 1
ATOM 737 N N . LYS A 1 103 ? -14.942 6.199 18.821 1.00 92.62 103 LYS A N 1
ATOM 738 C CA . LYS A 1 103 ? -15.685 5.157 19.546 1.00 92.62 103 LYS A CA 1
ATOM 739 C C . LYS A 1 103 ? -15.115 4.946 20.945 1.00 92.62 103 LYS A C 1
ATOM 741 O O . LYS A 1 103 ? -13.942 5.229 21.190 1.00 92.62 103 LYS A O 1
ATOM 746 N N . ALA A 1 104 ? -15.918 4.425 21.866 1.00 96.38 104 ALA A N 1
ATOM 747 C CA . ALA A 1 104 ? -15.430 3.970 23.167 1.00 96.38 104 ALA A CA 1
ATOM 748 C C . ALA A 1 104 ? -14.977 2.507 23.064 1.00 96.38 104 ALA A C 1
ATOM 750 O O . ALA A 1 104 ? -15.744 1.659 22.617 1.00 96.38 104 ALA A O 1
ATOM 751 N N . THR A 1 105 ? -13.744 2.213 23.478 1.00 96.69 105 THR A N 1
ATOM 752 C CA . THR A 1 105 ? -13.176 0.855 23.496 1.00 96.69 105 THR A CA 1
ATOM 753 C C . THR A 1 105 ? -12.897 0.447 24.933 1.00 96.69 105 THR A C 1
ATOM 755 O O . THR A 1 105 ? -12.096 1.092 25.612 1.00 96.69 105 THR A O 1
ATOM 758 N N . ALA A 1 106 ? -13.575 -0.598 25.399 1.00 97.19 106 ALA A N 1
ATOM 759 C CA . ALA A 1 106 ? -13.492 -1.104 26.760 1.00 97.19 106 ALA A CA 1
ATOM 760 C C . ALA A 1 106 ? -12.788 -2.454 26.796 1.00 97.19 106 ALA A C 1
ATOM 762 O O . ALA A 1 106 ? -13.151 -3.382 26.067 1.00 97.19 106 ALA A O 1
ATOM 763 N N . VAL A 1 107 ? -11.803 -2.564 27.677 1.00 95.12 107 VAL A N 1
ATOM 764 C CA . VAL A 1 107 ? -11.017 -3.788 27.838 1.00 95.12 107 VAL A CA 1
ATOM 765 C C . VAL A 1 107 ? -11.637 -4.659 28.927 1.00 95.12 107 VAL A C 1
ATOM 767 O O . VAL A 1 107 ? -12.109 -4.127 29.939 1.00 95.12 107 VAL A O 1
ATOM 770 N N . PRO A 1 108 ? -11.698 -5.983 28.724 1.00 95.06 108 PRO A N 1
ATOM 771 C CA . PRO A 1 108 ? -12.396 -6.853 29.654 1.00 95.06 108 PRO A CA 1
ATOM 772 C C . PRO A 1 108 ? -11.643 -6.958 30.978 1.00 95.06 108 PRO A C 1
ATOM 774 O O . PRO A 1 108 ? -10.450 -7.252 30.990 1.00 95.06 108 PRO A O 1
ATOM 777 N N . GLN A 1 109 ? -12.355 -6.812 32.092 1.00 95.50 109 GLN A N 1
ATOM 778 C CA . GLN A 1 109 ? -11.849 -7.294 33.373 1.00 95.50 109 GLN A CA 1
ATOM 779 C C . GLN A 1 109 ? -12.217 -8.778 33.499 1.00 95.50 109 GLN A C 1
ATOM 781 O O . GLN A 1 109 ? -11.345 -9.635 33.332 1.00 95.50 109 GLN A O 1
ATOM 786 N N . ASP A 1 110 ? -13.514 -9.077 33.628 1.00 95.69 110 ASP A N 1
ATOM 787 C CA . ASP A 1 110 ? -14.021 -10.455 33.701 1.00 95.69 110 ASP A CA 1
ATOM 788 C C . ASP A 1 110 ? -14.795 -10.877 32.442 1.00 95.69 110 ASP A C 1
ATOM 790 O O . ASP A 1 110 ? -15.003 -12.066 32.217 1.00 95.69 110 ASP A O 1
ATOM 794 N N . SER A 1 111 ? -15.141 -9.945 31.545 1.00 94.94 111 SER A N 1
ATOM 795 C CA . SER A 1 111 ? -15.785 -10.287 30.266 1.00 94.94 111 SER A CA 1
ATOM 796 C C . SER A 1 111 ? -14.877 -11.128 29.354 1.00 94.94 111 SER A C 1
ATOM 798 O O . SER A 1 111 ? -13.654 -11.046 29.426 1.00 94.94 111 SER A O 1
ATOM 800 N N . THR A 1 112 ? -15.444 -11.934 28.459 1.00 92.69 112 THR A N 1
ATOM 801 C CA . THR A 1 112 ? -14.672 -12.796 27.543 1.00 92.69 112 THR A CA 1
ATOM 802 C C . THR A 1 112 ? -14.196 -12.086 26.274 1.00 92.69 112 THR A C 1
ATOM 804 O O . THR A 1 112 ? -13.429 -12.663 25.504 1.00 92.69 112 THR A O 1
ATOM 807 N N . ARG A 1 113 ? -14.662 -10.858 26.024 1.00 93.88 113 ARG A N 1
ATOM 808 C CA . ARG A 1 113 ? -14.434 -10.107 24.782 1.00 93.88 113 ARG A CA 1
ATOM 809 C C . ARG A 1 113 ? -14.231 -8.621 25.073 1.00 93.88 113 ARG A C 1
ATOM 811 O O . ARG A 1 113 ? -14.621 -8.121 26.123 1.00 93.88 113 ARG A O 1
ATOM 818 N N . ILE A 1 114 ? -13.642 -7.917 24.117 1.00 95.12 114 ILE A N 1
ATOM 819 C CA . ILE A 1 114 ? -13.482 -6.458 24.124 1.00 95.12 114 ILE A CA 1
ATOM 820 C C . ILE A 1 114 ? -14.798 -5.824 23.667 1.00 95.12 114 ILE A C 1
ATOM 822 O O . ILE A 1 114 ? -15.413 -6.318 22.722 1.00 95.12 114 ILE A O 1
ATOM 826 N N . LEU A 1 115 ? -15.224 -4.730 24.299 1.00 96.75 115 LEU A N 1
ATOM 827 C CA . LEU A 1 115 ? -16.438 -3.997 23.926 1.00 96.75 115 LEU A CA 1
ATOM 828 C C . LEU A 1 115 ? -16.081 -2.727 23.150 1.00 96.75 115 LEU A C 1
ATOM 830 O O . LEU A 1 115 ? -15.259 -1.930 23.598 1.00 96.75 115 LEU A O 1
ATOM 834 N N . VAL A 1 116 ? -16.744 -2.511 22.017 1.00 95.75 116 VAL A N 1
ATOM 835 C CA . VAL A 1 116 ? -16.636 -1.288 21.217 1.00 95.75 116 VAL A CA 1
ATOM 836 C C . VAL A 1 116 ? -18.010 -0.647 21.095 1.00 95.75 116 VAL A C 1
ATOM 838 O O . VAL A 1 116 ? -18.956 -1.293 20.648 1.00 95.75 116 VAL A O 1
ATOM 841 N N . VAL A 1 117 ? -18.118 0.627 21.463 1.00 95.75 117 VAL A N 1
ATOM 842 C CA . VAL A 1 117 ? -19.377 1.381 21.471 1.00 95.75 117 VAL A CA 1
ATOM 843 C C . VAL A 1 117 ? -19.271 2.588 20.552 1.00 95.75 117 VAL A C 1
ATOM 845 O O . VAL A 1 117 ? -18.362 3.410 20.699 1.00 95.75 117 VAL A O 1
ATOM 848 N N . ASP A 1 118 ? -20.232 2.717 19.644 1.00 92.94 118 ASP A N 1
ATOM 849 C CA . ASP A 1 118 ? -20.417 3.890 18.799 1.00 92.94 118 ASP A CA 1
ATOM 850 C C . ASP A 1 118 ? -21.644 4.691 19.284 1.00 92.94 118 ASP A C 1
ATOM 852 O O . ASP A 1 118 ? -22.789 4.367 18.957 1.00 92.94 118 ASP A O 1
ATOM 856 N N . PRO A 1 119 ? -21.442 5.756 20.084 1.00 87.81 119 PRO A N 1
ATOM 857 C CA . PRO A 1 119 ? -22.547 6.559 20.606 1.00 87.81 119 PRO A CA 1
ATOM 858 C C . PRO A 1 119 ? -23.206 7.462 19.549 1.00 87.81 119 PRO A C 1
ATOM 860 O O . PRO A 1 119 ? -24.176 8.154 19.877 1.00 87.81 119 PRO A O 1
ATOM 863 N N . SER A 1 120 ? -22.674 7.518 18.319 1.00 86.31 120 SER A N 1
ATOM 864 C CA . SER A 1 120 ? -23.275 8.276 17.215 1.00 86.31 120 SER A CA 1
ATOM 865 C C . SER A 1 120 ? -24.354 7.472 16.492 1.00 86.31 120 SER A C 1
ATOM 867 O O . SER A 1 120 ? -25.384 8.037 16.130 1.00 86.31 120 SER A O 1
ATOM 869 N N . THR A 1 121 ? -24.158 6.157 16.361 1.00 86.94 121 THR A N 1
ATOM 870 C CA . THR A 1 121 ? -25.150 5.231 15.795 1.00 86.94 121 THR A CA 1
ATOM 871 C C . THR A 1 121 ? -26.042 4.599 16.861 1.00 86.94 121 THR A C 1
ATOM 873 O O . THR A 1 121 ? -27.116 4.101 16.540 1.00 86.94 121 THR A O 1
ATOM 876 N N . GLY A 1 122 ? -25.629 4.642 18.133 1.00 89.50 122 GLY A N 1
ATOM 877 C CA . GLY A 1 122 ? -26.342 3.976 19.223 1.00 89.50 122 GLY A CA 1
ATOM 878 C C . GLY A 1 122 ? -26.100 2.466 19.250 1.00 89.50 122 GLY A C 1
ATOM 879 O O . GLY A 1 122 ? -26.907 1.728 19.808 1.00 89.50 122 GLY A O 1
ATOM 880 N N . GLU A 1 123 ? -25.004 2.004 18.648 1.00 91.62 123 GLU A N 1
ATOM 881 C CA . GLU A 1 123 ? -24.684 0.586 18.509 1.00 91.62 123 GLU A CA 1
ATOM 882 C C . GLU A 1 123 ? -23.447 0.195 19.324 1.00 91.62 123 GLU A C 1
ATOM 884 O O . GLU A 1 123 ? -22.534 0.990 19.571 1.00 91.62 123 GLU A O 1
ATOM 889 N N . ALA A 1 124 ? -23.397 -1.076 19.713 1.00 94.31 124 ALA A N 1
ATOM 890 C CA . ALA A 1 124 ? -22.237 -1.691 20.335 1.00 94.31 124 ALA A CA 1
ATOM 891 C C . ALA A 1 124 ? -21.888 -3.009 19.636 1.00 94.31 124 ALA A C 1
ATOM 893 O O . ALA A 1 124 ? -22.756 -3.737 19.157 1.00 94.31 124 ALA A O 1
ATOM 894 N N . SER A 1 125 ? -20.600 -3.338 19.618 1.00 93.00 125 SER A N 1
ATOM 895 C CA . SER A 1 125 ? -20.052 -4.574 19.057 1.00 93.00 125 SER A CA 1
ATOM 896 C C . SER A 1 125 ? -19.006 -5.171 19.998 1.00 93.00 125 SER A C 1
ATOM 898 O O . SER A 1 125 ? -18.522 -4.498 20.910 1.00 93.00 125 SER A O 1
ATOM 900 N N . ALA A 1 126 ? -18.684 -6.449 19.809 1.00 90.56 126 ALA A N 1
ATOM 901 C CA . ALA A 1 126 ? -17.691 -7.150 20.613 1.00 90.56 126 ALA A CA 1
ATOM 902 C C . ALA A 1 126 ? -16.600 -7.752 19.722 1.00 90.56 126 ALA A C 1
ATOM 904 O O . ALA A 1 126 ? -16.906 -8.314 18.672 1.00 90.56 126 ALA A O 1
ATOM 905 N N . ILE A 1 127 ? -15.347 -7.669 20.167 1.00 87.94 127 ILE A N 1
ATOM 906 C CA . ILE A 1 127 ? -14.171 -8.222 19.483 1.00 87.94 127 ILE A CA 1
ATOM 907 C C . ILE A 1 127 ? -13.596 -9.352 20.341 1.00 87.94 127 ILE A C 1
ATOM 909 O O . ILE A 1 127 ? -13.504 -9.224 21.565 1.00 87.94 127 ILE A O 1
ATOM 913 N N . ASP A 1 128 ? -13.230 -10.466 19.710 1.00 86.06 128 ASP A N 1
ATOM 914 C CA . ASP A 1 128 ? -12.574 -11.583 20.390 1.00 86.06 128 ASP A CA 1
ATOM 915 C C . ASP A 1 128 ? -11.193 -11.195 20.932 1.00 86.06 128 ASP A C 1
ATOM 917 O O . ASP A 1 128 ? -10.469 -10.393 20.339 1.00 86.06 128 ASP A O 1
ATOM 921 N N . LEU A 1 129 ? -10.824 -11.769 22.079 1.00 81.81 129 LEU A N 1
ATOM 922 C CA . LEU A 1 129 ? -9.467 -11.632 22.601 1.00 81.81 129 LEU A CA 1
ATOM 923 C C . LEU A 1 129 ? -8.474 -12.373 21.685 1.00 81.81 129 LEU A C 1
ATOM 925 O O . LEU A 1 129 ? -8.804 -13.444 21.168 1.00 81.81 129 LEU A O 1
ATOM 929 N N . PRO A 1 130 ? -7.257 -11.836 21.485 1.00 77.81 130 PRO A N 1
ATOM 930 C CA . PRO A 1 130 ? -6.250 -12.477 20.651 1.00 77.81 130 PRO A CA 1
ATOM 931 C C . PRO A 1 130 ? -5.760 -13.796 21.264 1.00 77.81 130 PRO A C 1
ATOM 933 O O . PRO A 1 130 ? -5.861 -14.032 22.471 1.00 77.81 130 PRO A O 1
ATOM 936 N N . ALA A 1 131 ? -5.168 -14.647 20.425 1.00 74.19 131 ALA A N 1
ATOM 937 C CA . ALA A 1 131 ? -4.623 -15.926 20.858 1.00 74.19 131 ALA A CA 1
ATOM 938 C C . ALA A 1 131 ? -3.555 -15.766 21.961 1.00 74.19 131 ALA A C 1
ATOM 940 O O . ALA A 1 131 ? -2.657 -14.919 21.900 1.00 74.19 131 ALA A O 1
ATOM 941 N N . GLY A 1 132 ? -3.634 -16.629 22.976 1.00 73.06 132 GLY A N 1
ATOM 942 C CA . GLY A 1 132 ? -2.719 -16.621 24.118 1.00 73.06 132 GLY A CA 1
ATOM 943 C C . GLY A 1 132 ? -3.089 -15.645 25.237 1.00 73.06 132 GLY A C 1
ATOM 944 O O . GLY A 1 132 ? -2.241 -15.390 26.086 1.00 73.06 132 GLY A O 1
ATOM 945 N N . ILE A 1 133 ? -4.314 -15.115 25.237 1.00 80.19 133 ILE A N 1
ATOM 946 C CA . ILE A 1 133 ? -4.949 -14.501 26.408 1.00 80.19 133 ILE A CA 1
ATOM 947 C C . ILE A 1 133 ? -6.141 -15.383 26.780 1.00 80.19 133 ILE A C 1
ATOM 949 O O . ILE A 1 133 ? -7.039 -15.589 25.961 1.00 80.19 133 ILE A O 1
ATOM 953 N N . ASP A 1 134 ? -6.154 -15.931 27.995 1.00 84.19 134 ASP A N 1
ATOM 954 C CA . ASP A 1 134 ? -7.266 -16.773 28.437 1.00 84.19 134 ASP A CA 1
ATOM 955 C C . ASP A 1 134 ? -8.515 -15.918 28.690 1.00 84.19 134 ASP A C 1
ATOM 957 O O . ASP A 1 134 ? -8.625 -15.198 29.684 1.00 84.19 134 ASP A O 1
ATOM 961 N N . SER A 1 135 ? -9.489 -16.025 27.784 1.00 87.62 135 SER A N 1
ATOM 962 C CA . SER A 1 135 ? -10.767 -15.311 27.876 1.00 87.62 135 SER A CA 1
ATOM 963 C C . SER A 1 135 ? -11.536 -15.559 29.179 1.00 87.62 135 SER A C 1
ATOM 965 O O . SER A 1 135 ? -12.278 -14.674 29.611 1.00 87.62 135 SER A O 1
ATOM 967 N N . ARG A 1 136 ? -11.343 -16.715 29.830 1.00 88.75 136 ARG A N 1
ATOM 968 C CA . ARG A 1 136 ? -12.035 -17.098 31.071 1.00 88.75 136 ARG A CA 1
ATOM 969 C C . ARG A 1 136 ? -11.327 -16.615 32.333 1.00 88.75 136 ARG A C 1
ATOM 971 O O . ARG A 1 136 ? -11.902 -16.715 33.415 1.00 88.75 136 ARG A O 1
ATOM 978 N N . LYS A 1 137 ? -10.107 -16.087 32.214 1.00 88.50 137 LYS A N 1
ATOM 979 C CA . LYS A 1 137 ? -9.370 -15.523 33.345 1.00 88.50 137 LYS A CA 1
ATOM 980 C C . LYS A 1 137 ? -10.104 -14.296 33.888 1.00 88.50 137 LYS A C 1
ATOM 982 O O . LYS A 1 137 ? -10.630 -13.501 33.114 1.00 88.50 137 LYS A O 1
ATOM 987 N N . VAL A 1 138 ? -10.150 -14.137 35.204 1.00 93.69 138 VAL A N 1
ATOM 988 C CA . VAL A 1 138 ? -10.712 -12.942 35.858 1.00 93.69 138 VAL A CA 1
ATOM 989 C C . VAL A 1 138 ? -9.637 -11.871 36.028 1.00 93.69 138 VAL A C 1
ATOM 991 O O . VAL A 1 138 ? -8.447 -12.185 36.032 1.00 93.69 138 VAL A O 1
ATOM 994 N N . SER A 1 139 ? -10.040 -10.611 36.173 1.00 93.56 139 SER A N 1
ATOM 995 C CA . SER A 1 139 ? -9.144 -9.467 36.384 1.00 93.56 139 SER A CA 1
ATOM 996 C C . SER A 1 139 ? -8.065 -9.308 35.303 1.00 93.56 139 SER A C 1
ATOM 998 O O . SER A 1 139 ? -6.913 -8.999 35.601 1.00 93.56 139 SER A O 1
ATOM 1000 N N . LYS A 1 140 ? -8.416 -9.524 34.026 1.00 92.62 140 LYS A N 1
ATOM 1001 C CA . LYS A 1 140 ? -7.443 -9.565 32.916 1.00 92.62 140 LYS A CA 1
ATOM 1002 C C . LYS A 1 140 ? -6.657 -8.261 32.764 1.00 92.62 140 LYS A C 1
ATOM 1004 O O . LYS A 1 140 ? -5.426 -8.281 32.801 1.00 92.62 140 LYS A O 1
ATOM 1009 N N . PHE A 1 141 ? -7.351 -7.134 32.623 1.00 94.88 141 PHE A N 1
ATOM 1010 C CA . PHE A 1 141 ? -6.739 -5.822 32.400 1.00 94.88 141 PHE A CA 1
ATOM 1011 C C . PHE A 1 141 ? -7.219 -4.818 33.441 1.00 94.88 141 PHE A C 1
ATOM 1013 O O . PHE A 1 141 ? -8.405 -4.789 33.755 1.00 94.88 141 PHE A O 1
ATOM 1020 N N . GLY A 1 142 ? -6.302 -3.991 33.949 1.00 91.75 142 GLY A N 1
ATOM 1021 C CA . GLY A 1 142 ? -6.611 -2.988 34.977 1.00 91.75 142 GLY A CA 1
ATOM 1022 C C . GLY A 1 142 ? -6.817 -1.573 34.429 1.00 91.75 142 GLY A C 1
ATOM 1023 O O . GLY A 1 142 ? -7.470 -0.747 35.061 1.00 91.75 142 GLY A O 1
ATOM 1024 N N . SER A 1 143 ? -6.255 -1.262 33.257 1.00 94.19 143 SER A N 1
ATOM 1025 C CA . SER A 1 143 ? -6.386 0.057 32.630 1.00 94.19 143 SER A CA 1
ATOM 1026 C C . SER A 1 143 ? -6.165 -0.010 31.120 1.00 94.19 143 SER A C 1
ATOM 1028 O O . SER A 1 143 ? -5.452 -0.888 30.632 1.00 94.19 143 SER A O 1
ATOM 1030 N N . VAL A 1 144 ? -6.759 0.929 30.382 1.00 95.56 144 VAL A N 1
ATOM 1031 C CA . VAL A 1 144 ? -6.536 1.138 28.950 1.00 95.56 144 VAL A CA 1
ATOM 1032 C C . VAL A 1 144 ? -6.345 2.621 28.652 1.00 95.56 144 VAL A C 1
ATOM 1034 O O . VAL A 1 144 ? -7.057 3.477 29.175 1.00 95.56 144 VAL A O 1
ATOM 1037 N N . CYS A 1 145 ? -5.410 2.936 27.763 1.00 94.25 145 CYS A N 1
ATOM 1038 C CA . CYS A 1 145 ? -5.265 4.273 27.196 1.00 94.25 145 CYS A CA 1
ATOM 1039 C C . CYS A 1 145 ? -5.263 4.214 25.667 1.00 94.25 145 CYS A C 1
ATOM 1041 O O . CYS A 1 145 ? -5.085 3.153 25.067 1.00 94.25 145 CYS A O 1
ATOM 1043 N N . ASN A 1 146 ? -5.522 5.352 25.026 1.00 89.00 146 ASN A N 1
ATOM 1044 C CA . ASN A 1 146 ? -5.310 5.477 23.589 1.00 89.00 146 ASN A CA 1
ATOM 1045 C C . ASN A 1 146 ? -3.847 5.847 23.344 1.00 89.00 146 ASN A C 1
ATOM 1047 O O . ASN A 1 146 ? -3.373 6.854 23.872 1.00 89.00 146 ASN A O 1
ATOM 1051 N N . VAL A 1 147 ? -3.167 5.056 22.520 1.00 82.19 147 VAL A N 1
ATOM 1052 C CA . VAL A 1 147 ? -1.846 5.372 21.981 1.00 82.19 147 VAL A CA 1
ATOM 1053 C C . VAL A 1 147 ? -1.935 5.281 20.463 1.00 82.19 147 VAL A C 1
ATOM 1055 O O . VAL A 1 147 ? -2.155 4.204 19.914 1.00 82.19 147 VAL A O 1
ATOM 1058 N N . ASN A 1 148 ? -1.770 6.417 19.782 1.00 79.19 148 ASN A N 1
ATOM 1059 C CA . ASN A 1 148 ? -1.740 6.513 18.318 1.00 79.19 148 ASN A CA 1
ATOM 1060 C C . ASN A 1 148 ? -2.941 5.854 17.613 1.00 79.19 148 ASN A C 1
ATOM 1062 O O . ASN A 1 148 ? -2.775 5.162 16.613 1.00 79.19 148 ASN A O 1
ATOM 1066 N N . GLY A 1 149 ? -4.155 6.041 18.139 1.00 76.69 149 GLY A N 1
ATOM 1067 C CA . GLY A 1 149 ? -5.362 5.491 17.514 1.00 76.69 149 GLY A CA 1
ATOM 1068 C C . GLY A 1 149 ? -5.592 4.003 17.790 1.00 76.69 149 GLY A C 1
ATOM 1069 O O . GLY A 1 149 ? -6.476 3.414 17.176 1.00 76.69 149 GLY A O 1
ATOM 1070 N N . LYS A 1 150 ? -4.850 3.407 18.732 1.00 84.00 150 LYS A N 1
ATOM 1071 C CA . LYS A 1 150 ? -5.074 2.050 19.250 1.00 84.00 150 LYS A CA 1
ATOM 1072 C C . LYS A 1 150 ? -5.347 2.092 20.752 1.00 84.00 150 LYS A C 1
ATOM 1074 O O . LYS A 1 150 ? -4.823 2.949 21.463 1.00 84.00 150 LYS A O 1
ATOM 1079 N N . ALA A 1 151 ? -6.154 1.162 21.246 1.00 89.56 151 ALA A N 1
ATOM 1080 C CA . ALA A 1 151 ? -6.322 0.927 22.676 1.00 89.56 151 ALA A CA 1
ATOM 1081 C C . ALA A 1 151 ? -5.176 0.036 23.176 1.00 89.56 151 ALA A C 1
ATOM 1083 O O . ALA A 1 151 ? -4.995 -1.068 22.667 1.00 89.56 151 ALA A O 1
ATOM 1084 N N . VAL A 1 152 ? -4.414 0.501 24.165 1.00 92.25 152 VAL A N 1
ATOM 1085 C CA . VAL A 1 152 ? -3.327 -0.258 24.801 1.00 92.25 152 VAL A CA 1
ATOM 1086 C C . VAL A 1 152 ? -3.721 -0.552 26.241 1.00 92.25 152 VAL A C 1
ATOM 1088 O O . VAL A 1 152 ? -3.872 0.371 27.042 1.00 92.25 152 VAL A O 1
ATOM 1091 N N . ALA A 1 153 ? -3.926 -1.830 26.556 1.00 92.69 153 ALA A N 1
ATOM 1092 C CA . ALA A 1 153 ? -4.369 -2.294 27.862 1.00 92.69 153 ALA A CA 1
ATOM 1093 C C . ALA A 1 153 ? -3.213 -2.896 28.654 1.00 92.69 153 ALA A C 1
ATOM 1095 O O . ALA A 1 153 ? -2.535 -3.816 28.183 1.00 92.69 153 ALA A O 1
ATOM 1096 N N . VAL A 1 154 ? -3.027 -2.410 29.878 1.00 91.44 154 VAL A N 1
ATOM 1097 C CA . VAL A 1 154 ? -2.045 -2.983 30.797 1.00 91.44 154 VAL A CA 1
ATOM 1098 C C . VAL A 1 154 ? -2.640 -4.213 31.486 1.00 91.44 154 VAL A C 1
ATOM 1100 O O . VAL A 1 154 ? -3.773 -4.147 31.987 1.00 91.44 154 VAL A O 1
ATOM 1103 N N . PRO A 1 155 ? -1.914 -5.343 31.501 1.00 89.38 155 PRO A N 1
ATOM 1104 C CA . PRO A 1 155 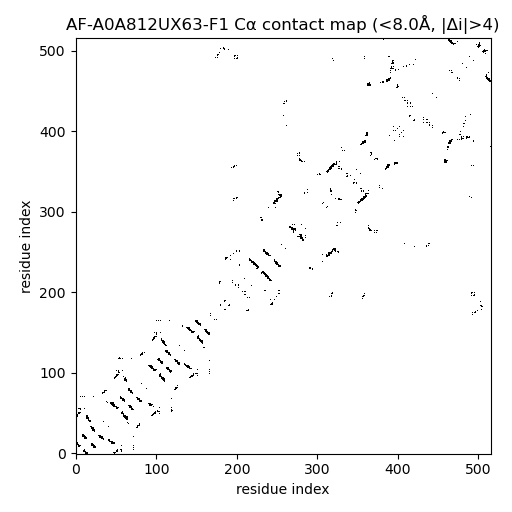? -2.369 -6.532 32.196 1.00 89.38 155 PRO A CA 1
ATOM 1105 C C . PRO A 1 155 ? -2.439 -6.253 33.695 1.00 89.38 155 PRO A C 1
ATOM 1107 O O . PRO A 1 155 ? -1.583 -5.565 34.251 1.00 89.38 155 PRO A O 1
ATOM 1110 N N . GLN A 1 156 ? -3.465 -6.799 34.334 1.00 90.75 156 GLN A N 1
ATOM 1111 C CA . GLN A 1 156 ? -3.482 -6.968 35.780 1.00 90.75 156 GLN A CA 1
ATOM 1112 C C . GLN A 1 156 ? -3.139 -8.424 36.092 1.00 90.75 156 GLN A C 1
ATOM 1114 O O . GLN A 1 156 ? -2.062 -8.688 36.611 1.00 90.75 156 GLN A O 1
ATOM 1119 N N . GLU A 1 157 ? -3.986 -9.363 35.666 1.00 90.69 157 GLU A N 1
ATOM 1120 C CA . GLU A 1 157 ? -3.699 -10.800 35.745 1.00 90.69 157 GLU A CA 1
ATOM 1121 C C . GLU A 1 157 ? -3.438 -11.439 34.373 1.00 90.69 157 GLU A C 1
ATOM 1123 O O . GLU A 1 157 ? -3.021 -12.592 34.309 1.00 90.69 157 GLU A O 1
ATOM 1128 N N . ALA A 1 158 ? -3.679 -10.750 33.254 1.00 84.62 158 ALA A N 1
ATOM 1129 C CA . ALA A 1 158 ? -3.376 -11.298 31.929 1.00 84.62 158 ALA A CA 1
ATOM 1130 C C . ALA A 1 158 ? -1.862 -11.485 31.709 1.00 84.62 158 ALA A C 1
ATOM 1132 O O . ALA A 1 158 ? -1.034 -10.729 32.207 1.00 84.62 158 ALA A O 1
ATOM 1133 N N . GLU A 1 159 ? -1.484 -12.472 30.901 1.00 80.31 159 GLU A N 1
ATOM 1134 C CA . GLU A 1 159 ? -0.081 -12.804 30.624 1.00 80.31 159 GLU A CA 1
ATOM 1135 C C . GLU A 1 159 ? 0.593 -11.814 29.657 1.00 80.31 159 GLU A C 1
ATOM 1137 O O . GLU A 1 159 ? 1.810 -11.848 29.475 1.00 80.31 159 GLU A O 1
ATOM 1142 N N . LYS A 1 160 ? -0.193 -10.963 28.985 1.00 77.94 160 LYS A N 1
ATOM 1143 C CA . LYS A 1 160 ? 0.260 -10.101 27.885 1.00 77.94 160 LYS A CA 1
ATOM 1144 C C . LYS A 1 160 ? -0.407 -8.728 27.930 1.00 77.94 160 LYS A C 1
ATOM 1146 O O . LYS A 1 160 ? -1.551 -8.599 28.357 1.00 77.94 160 LYS A O 1
ATOM 1151 N N . ILE A 1 161 ? 0.292 -7.720 27.408 1.00 84.75 161 ILE A N 1
ATOM 1152 C CA . ILE A 1 161 ? -0.303 -6.426 27.037 1.00 84.75 161 ILE A CA 1
ATOM 1153 C C . ILE A 1 161 ? -1.268 -6.655 25.871 1.00 84.75 161 ILE A C 1
ATOM 1155 O O . ILE A 1 161 ? -0.945 -7.384 24.931 1.00 84.75 161 ILE A O 1
ATOM 1159 N N . LEU A 1 162 ? -2.441 -6.023 25.918 1.00 84.06 162 LEU A N 1
ATOM 1160 C CA . LEU A 1 162 ? -3.429 -6.091 24.843 1.00 84.06 162 LEU A CA 1
ATOM 1161 C C . LEU A 1 162 ? -3.377 -4.819 23.995 1.00 84.06 162 LEU A C 1
ATOM 1163 O O . LEU A 1 162 ? -3.497 -3.715 24.521 1.00 84.06 162 LEU A O 1
ATOM 1167 N N . LEU A 1 163 ? -3.244 -4.983 22.679 1.00 87.69 163 LEU A N 1
ATOM 1168 C CA . LEU A 1 163 ? -3.400 -3.909 21.702 1.00 87.69 163 LEU A CA 1
ATOM 1169 C C . LEU A 1 163 ? -4.682 -4.150 20.904 1.00 87.69 163 LEU A C 1
ATOM 1171 O O . LEU A 1 163 ? -4.883 -5.239 20.371 1.00 87.69 163 LEU A O 1
ATOM 1175 N N . VAL A 1 164 ? -5.534 -3.131 20.813 1.00 83.31 164 VAL A N 1
ATOM 1176 C CA . VAL A 1 164 ? -6.797 -3.177 20.068 1.00 83.31 164 VAL A CA 1
ATOM 1177 C C . VAL A 1 164 ? -6.812 -2.062 19.032 1.00 83.31 164 VAL A C 1
ATOM 1179 O O . VAL A 1 164 ? -6.762 -0.882 19.381 1.00 83.31 164 VAL A O 1
ATOM 1182 N N . ASP A 1 165 ? -6.909 -2.435 17.759 1.00 81.75 165 ASP A N 1
ATOM 1183 C CA . ASP A 1 165 ? -7.164 -1.504 16.661 1.00 81.75 165 ASP A CA 1
ATOM 1184 C C . ASP A 1 165 ? -8.669 -1.495 16.362 1.00 81.75 165 ASP A C 1
ATOM 1186 O O . ASP A 1 165 ? -9.264 -2.528 16.045 1.00 81.75 165 ASP A O 1
ATOM 1190 N N . VAL A 1 166 ? -9.303 -0.334 16.523 1.00 72.56 166 VAL A N 1
ATOM 1191 C CA . VAL A 1 166 ? -10.730 -0.152 16.252 1.00 72.56 166 VAL A CA 1
ATOM 1192 C C . VAL A 1 166 ? -10.857 0.760 15.047 1.00 72.56 166 VAL A C 1
ATOM 1194 O O . VAL A 1 166 ? -10.795 1.983 15.174 1.00 72.56 166 VAL A O 1
ATOM 1197 N N . ALA A 1 167 ? -11.051 0.171 13.868 1.00 62.69 167 ALA A N 1
ATOM 1198 C CA . ALA A 1 167 ? -11.271 0.933 12.646 1.00 62.69 167 ALA A CA 1
ATOM 1199 C C . ALA A 1 167 ? -12.503 1.855 12.794 1.00 62.69 167 ALA A C 1
ATOM 1201 O O . ALA A 1 167 ? -13.602 1.426 13.180 1.00 62.69 167 ALA A O 1
ATOM 1202 N N . GLY A 1 168 ? -12.316 3.147 12.509 1.00 50.38 168 GLY A N 1
ATOM 1203 C CA . GLY A 1 168 ? -13.393 4.136 12.518 1.00 50.38 168 GLY A CA 1
ATOM 1204 C C . GLY A 1 168 ? -14.463 3.793 11.476 1.00 50.38 168 GLY A C 1
ATOM 1205 O O . GLY A 1 168 ? -14.150 3.421 10.349 1.00 50.38 168 GLY A O 1
ATOM 1206 N N . SER A 1 169 ? -15.741 3.924 11.837 1.00 43.53 169 SER A N 1
ATOM 1207 C CA . SER A 1 169 ? -16.896 3.743 10.931 1.00 43.53 169 SER A CA 1
ATOM 1208 C C . SER A 1 169 ? -17.184 4.973 10.054 1.00 43.53 169 SER A C 1
ATOM 1210 O O . SER A 1 169 ? -18.257 5.056 9.468 1.00 43.53 169 SER A O 1
ATOM 1212 N N . GLY A 1 170 ? -16.255 5.926 9.933 1.00 37.53 170 GLY A N 1
ATOM 1213 C CA . GLY A 1 170 ? -16.495 7.191 9.219 1.00 37.53 170 GLY A CA 1
ATOM 1214 C C . GLY A 1 170 ? -15.403 7.603 8.241 1.00 37.53 170 GLY A C 1
ATOM 1215 O O . GLY A 1 170 ? -15.706 8.137 7.184 1.00 37.53 170 GLY A O 1
ATOM 1216 N N . GLU A 1 171 ? -14.151 7.272 8.525 1.00 33.88 171 GLU A N 1
ATOM 1217 C CA . GLU A 1 171 ? -13.045 7.393 7.585 1.00 33.88 171 GLU A CA 1
ATOM 1218 C C . GLU A 1 171 ? -12.194 6.147 7.786 1.00 33.88 171 GLU A C 1
ATOM 1220 O O . GLU A 1 171 ? -11.623 5.933 8.856 1.00 33.88 171 GLU A O 1
ATOM 1225 N N . ARG A 1 172 ? -12.125 5.288 6.765 1.00 34.34 172 ARG A N 1
ATOM 1226 C CA . ARG A 1 172 ? -11.029 4.328 6.662 1.00 34.34 172 ARG A CA 1
ATOM 1227 C C . ARG A 1 172 ? -9.760 5.149 6.440 1.00 34.34 172 ARG A C 1
ATOM 1229 O O . ARG A 1 172 ? -9.281 5.245 5.314 1.00 34.34 172 ARG A O 1
ATOM 1236 N N . THR A 1 173 ? -9.180 5.712 7.499 1.00 34.81 173 THR A N 1
ATOM 1237 C CA . THR A 1 173 ? -7.726 5.827 7.531 1.00 34.81 173 THR A CA 1
ATOM 1238 C C . THR A 1 173 ? -7.254 4.385 7.565 1.00 34.81 173 THR A C 1
ATOM 1240 O O . THR A 1 173 ? -7.332 3.690 8.575 1.00 34.81 173 THR A O 1
ATOM 1243 N N . ARG A 1 174 ? -6.951 3.897 6.367 1.00 44.59 174 ARG A N 1
ATOM 1244 C CA . ARG A 1 174 ? -6.392 2.595 6.045 1.00 44.59 174 ARG A CA 1
ATOM 1245 C C . ARG A 1 174 ? -5.137 2.397 6.898 1.00 44.59 174 ARG A C 1
ATOM 1247 O O . ARG A 1 174 ? -4.046 2.773 6.484 1.00 44.59 174 ARG A O 1
ATOM 1254 N N . SER A 1 175 ? -5.318 1.897 8.121 1.00 41.12 175 SER A N 1
ATOM 1255 C CA . SER A 1 175 ? -4.230 1.564 9.039 1.00 41.12 175 SER A CA 1
ATOM 1256 C C . SER A 1 175 ? -3.424 0.467 8.363 1.00 41.12 175 SER A C 1
ATOM 1258 O O . SER A 1 175 ? -3.910 -0.640 8.131 1.00 41.12 175 SER A O 1
ATOM 1260 N N . LEU A 1 176 ? -2.236 0.837 7.914 1.00 54.00 176 LEU A N 1
ATOM 1261 C CA . LEU A 1 176 ? -1.268 -0.070 7.342 1.00 54.00 176 LEU A CA 1
ATOM 1262 C C . LEU A 1 176 ? -0.483 -0.626 8.528 1.00 54.00 176 LEU A C 1
ATOM 1264 O O . LEU A 1 176 ? 0.169 0.144 9.236 1.00 54.00 176 LEU A O 1
ATOM 1268 N N . ASP A 1 177 ? -0.598 -1.926 8.803 1.00 59.34 177 ASP A N 1
ATOM 1269 C CA . ASP A 1 177 ? 0.174 -2.532 9.887 1.00 59.34 177 ASP A CA 1
ATOM 1270 C C . ASP A 1 177 ? 1.626 -2.714 9.441 1.00 59.34 177 ASP A C 1
ATOM 1272 O O . ASP A 1 177 ? 1.989 -3.710 8.817 1.00 59.34 177 ASP A O 1
ATOM 1276 N N . LEU A 1 178 ? 2.423 -1.686 9.727 1.00 70.12 178 LEU A N 1
ATOM 1277 C CA . LEU A 1 178 ? 3.837 -1.582 9.382 1.00 70.12 178 LEU A CA 1
ATOM 1278 C C . LEU A 1 178 ? 4.764 -2.086 10.499 1.00 70.12 178 LEU A C 1
ATOM 1280 O O . LEU A 1 178 ? 5.960 -1.779 10.484 1.00 70.12 178 LEU A O 1
ATOM 1284 N N . THR A 1 179 ? 4.238 -2.801 11.501 1.00 69.12 179 THR A N 1
ATOM 1285 C CA . THR A 1 179 ? 5.092 -3.353 12.557 1.00 69.12 179 THR A CA 1
ATOM 1286 C C . THR A 1 179 ? 5.884 -4.558 12.065 1.00 69.12 179 THR A C 1
ATOM 1288 O O . THR A 1 179 ? 5.357 -5.442 11.402 1.00 69.12 179 THR A O 1
ATOM 1291 N N . LEU A 1 180 ? 7.173 -4.565 12.406 1.00 69.31 180 LEU A N 1
ATOM 1292 C CA . LEU A 1 180 ? 8.139 -5.607 12.063 1.00 69.31 180 LEU A CA 1
ATOM 1293 C C . LEU A 1 180 ? 8.767 -6.158 13.355 1.00 69.31 180 LEU A C 1
ATOM 1295 O O . LEU A 1 180 ? 9.985 -6.282 13.494 1.00 69.31 180 LEU A O 1
ATOM 1299 N N . HIS A 1 181 ? 7.931 -6.431 14.357 1.00 60.88 181 HIS A N 1
ATOM 1300 C CA . HIS A 1 181 ? 8.399 -6.901 15.657 1.00 60.88 181 HIS A CA 1
ATOM 1301 C C . HIS A 1 181 ? 8.936 -8.333 15.566 1.00 60.88 181 HIS A C 1
ATOM 1303 O O . HIS A 1 181 ? 8.250 -9.222 15.080 1.00 60.88 181 HIS A O 1
ATOM 1309 N N . ASN A 1 182 ? 10.141 -8.559 16.101 1.00 65.06 182 ASN A N 1
ATOM 1310 C CA . ASN A 1 182 ? 10.810 -9.867 16.135 1.00 65.06 182 ASN A CA 1
ATOM 1311 C C . ASN A 1 182 ? 11.035 -10.514 14.756 1.00 65.06 182 ASN A C 1
ATOM 1313 O O . ASN A 1 182 ? 11.126 -11.735 14.667 1.00 65.06 182 ASN A O 1
ATOM 1317 N N . THR A 1 183 ? 11.160 -9.707 13.701 1.00 78.94 183 THR A N 1
ATOM 1318 C CA . THR A 1 183 ? 11.491 -10.192 12.358 1.00 78.94 183 THR A CA 1
ATOM 1319 C C . THR A 1 183 ? 12.889 -9.757 11.929 1.00 78.94 183 THR A C 1
ATOM 1321 O O . THR A 1 183 ? 13.375 -8.686 12.298 1.00 78.94 183 THR A O 1
ATOM 1324 N N . GLU A 1 184 ? 13.544 -10.590 11.125 1.00 86.94 184 GLU A N 1
ATOM 1325 C CA . GLU A 1 184 ? 14.853 -10.290 10.534 1.00 86.94 184 GLU A CA 1
ATOM 1326 C C . GLU A 1 184 ? 14.737 -9.462 9.247 1.00 86.94 184 GLU A C 1
ATOM 1328 O O . GLU A 1 184 ? 15.750 -9.042 8.691 1.00 86.94 184 GLU A O 1
ATOM 1333 N N . VAL A 1 185 ? 13.513 -9.205 8.767 1.00 88.31 185 VAL A N 1
ATOM 1334 C CA . VAL A 1 185 ? 13.246 -8.505 7.502 1.00 88.31 185 VAL A CA 1
ATOM 1335 C C . VAL A 1 185 ? 14.060 -7.224 7.326 1.00 88.31 185 VAL A C 1
ATOM 1337 O O . VAL A 1 185 ? 14.671 -7.104 6.266 1.00 88.31 185 VAL A O 1
ATOM 1340 N N . PRO A 1 186 ? 14.169 -6.301 8.307 1.00 91.19 186 PRO A N 1
ATOM 1341 C CA . PRO A 1 186 ? 14.925 -5.062 8.094 1.00 91.19 186 PRO A CA 1
ATOM 1342 C C . PRO A 1 186 ? 16.430 -5.222 7.819 1.00 91.19 186 PRO A C 1
ATOM 1344 O O . PRO A 1 186 ? 17.093 -4.249 7.464 1.00 91.19 186 PRO A O 1
ATOM 1347 N N . TRP A 1 187 ? 16.971 -6.434 7.954 1.00 91.25 187 TRP A N 1
ATOM 1348 C CA . TRP A 1 187 ? 18.363 -6.783 7.679 1.00 91.25 187 TRP A CA 1
ATOM 1349 C C . TRP A 1 187 ? 18.518 -7.537 6.350 1.00 91.25 187 TRP A C 1
ATOM 1351 O O . TRP A 1 187 ? 19.644 -7.797 5.926 1.00 91.25 187 TRP A O 1
ATOM 1361 N N . LYS A 1 188 ? 17.407 -7.866 5.677 1.00 90.00 188 LYS A N 1
ATOM 1362 C CA . LYS A 1 188 ? 17.375 -8.519 4.365 1.00 90.00 188 LYS A CA 1
ATOM 1363 C C . LYS A 1 188 ? 17.276 -7.478 3.235 1.00 90.00 188 LYS A C 1
ATOM 1365 O O . LYS A 1 188 ? 16.894 -6.326 3.454 1.00 90.00 188 LYS A O 1
ATOM 1370 N N . ALA A 1 189 ? 17.622 -7.870 2.008 1.00 86.81 189 ALA A N 1
ATOM 1371 C CA . ALA A 1 189 ? 17.620 -6.965 0.849 1.00 86.81 189 ALA A CA 1
ATOM 1372 C C . ALA A 1 189 ? 16.200 -6.505 0.458 1.00 86.81 189 ALA A C 1
ATOM 1374 O O . ALA A 1 189 ? 16.007 -5.403 -0.058 1.00 86.81 189 ALA A O 1
ATOM 1375 N N . GLU A 1 190 ? 15.203 -7.335 0.755 1.00 90.12 190 GLU A N 1
ATOM 1376 C CA . GLU A 1 190 ? 13.781 -7.134 0.494 1.00 90.12 190 GLU A CA 1
ATOM 1377 C C . GLU A 1 190 ? 13.208 -5.933 1.258 1.00 90.12 190 GLU A C 1
ATOM 1379 O O . GLU A 1 190 ? 12.210 -5.350 0.831 1.00 90.12 190 GLU A O 1
ATOM 1384 N N . PHE A 1 191 ? 13.849 -5.498 2.349 1.00 94.56 191 PHE A N 1
ATOM 1385 C CA . PHE A 1 191 ? 13.367 -4.360 3.128 1.00 94.56 191 PHE A CA 1
ATOM 1386 C C . PHE A 1 191 ? 13.354 -3.056 2.324 1.00 94.56 191 PHE A C 1
ATOM 1388 O O . PHE A 1 191 ? 12.421 -2.261 2.445 1.00 94.56 191 PHE A O 1
ATOM 1395 N N . ALA A 1 192 ? 14.331 -2.855 1.433 1.00 95.75 192 ALA A N 1
ATOM 1396 C CA . ALA A 1 192 ? 14.320 -1.718 0.515 1.00 95.75 192 ALA A CA 1
ATOM 1397 C C . ALA A 1 192 ? 13.120 -1.774 -0.454 1.00 95.75 192 ALA A C 1
ATOM 1399 O O . ALA A 1 192 ? 12.535 -0.747 -0.804 1.00 95.75 192 ALA A O 1
ATOM 1400 N N . GLU A 1 193 ? 12.701 -2.976 -0.855 1.00 95.62 193 GLU A N 1
ATOM 1401 C CA . GLU A 1 193 ? 11.527 -3.178 -1.708 1.00 95.62 193 GLU A CA 1
ATOM 1402 C C . GLU A 1 193 ? 10.219 -2.913 -0.935 1.00 95.62 193 GLU A C 1
ATOM 1404 O O . GLU A 1 193 ? 9.296 -2.302 -1.476 1.00 95.62 193 GLU A O 1
ATOM 1409 N N . MET A 1 194 ? 10.160 -3.261 0.357 1.00 94.12 194 MET A N 1
ATOM 1410 C CA . MET A 1 194 ? 9.040 -2.892 1.237 1.00 94.12 194 MET A CA 1
ATOM 1411 C C . MET A 1 194 ? 8.919 -1.380 1.426 1.00 94.12 194 MET A C 1
ATOM 1413 O O . MET A 1 194 ? 7.817 -0.836 1.353 1.00 94.12 194 MET A O 1
ATOM 1417 N N . VAL A 1 195 ? 10.040 -0.680 1.623 1.00 96.88 195 VAL A N 1
ATOM 1418 C CA . VAL A 1 195 ? 10.059 0.789 1.710 1.00 96.88 195 VAL A CA 1
ATOM 1419 C C . VAL A 1 195 ? 9.542 1.404 0.407 1.00 96.88 195 VAL A C 1
ATOM 1421 O O . VAL A 1 195 ? 8.713 2.312 0.451 1.00 96.88 195 VAL A O 1
ATOM 1424 N N . ALA A 1 196 ? 9.946 0.876 -0.755 1.00 97.94 196 ALA A N 1
ATOM 1425 C CA . ALA A 1 196 ? 9.402 1.289 -2.052 1.00 97.94 196 ALA A CA 1
ATOM 1426 C C . ALA A 1 196 ? 7.874 1.110 -2.144 1.00 97.94 196 ALA A C 1
ATOM 1428 O O . ALA A 1 196 ? 7.191 1.992 -2.671 1.00 97.94 196 ALA A O 1
ATOM 1429 N N . ALA A 1 197 ? 7.322 0.023 -1.594 1.00 96.38 197 ALA A N 1
ATOM 1430 C CA . ALA A 1 197 ? 5.877 -0.211 -1.554 1.00 96.38 197 ALA A CA 1
ATOM 1431 C C . ALA A 1 197 ? 5.155 0.815 -0.673 1.00 96.38 197 ALA A C 1
ATOM 1433 O O . ALA A 1 197 ? 4.178 1.429 -1.105 1.00 96.38 197 ALA A O 1
ATOM 1434 N N . VAL A 1 198 ? 5.671 1.062 0.536 1.00 95.56 198 VAL A N 1
ATOM 1435 C CA . VAL A 1 198 ? 5.120 2.064 1.465 1.00 95.56 198 VAL A CA 1
ATOM 1436 C C . VAL A 1 198 ? 5.163 3.464 0.854 1.00 95.56 198 VAL A C 1
ATOM 1438 O O . VAL A 1 198 ? 4.192 4.211 0.955 1.00 95.56 198 VAL A O 1
ATOM 1441 N N . LEU A 1 199 ? 6.251 3.821 0.172 1.00 97.50 199 LEU A N 1
ATOM 1442 C CA . LEU A 1 199 ? 6.365 5.104 -0.519 1.00 97.50 199 LEU A CA 1
ATOM 1443 C C . LEU A 1 199 ? 5.419 5.205 -1.722 1.00 97.50 199 LEU A C 1
ATOM 1445 O O . LEU A 1 199 ? 4.814 6.257 -1.936 1.00 97.50 199 LEU A O 1
ATOM 1449 N N . SER A 1 200 ? 5.242 4.111 -2.466 1.00 96.12 200 SER A N 1
ATOM 1450 C CA . SER A 1 200 ? 4.277 4.026 -3.569 1.00 96.12 200 SER A CA 1
ATOM 1451 C C . SER A 1 200 ? 2.830 4.136 -3.093 1.00 96.12 200 SER A C 1
ATOM 1453 O O . SER A 1 200 ? 1.996 4.626 -3.843 1.00 96.12 200 SER A O 1
ATOM 1455 N N . TYR A 1 201 ? 2.526 3.736 -1.855 1.00 92.00 201 TYR A N 1
ATOM 1456 C CA . TYR A 1 201 ? 1.255 4.035 -1.191 1.00 92.00 201 TYR A CA 1
ATOM 1457 C C . TYR A 1 201 ? 1.177 5.512 -0.777 1.00 92.00 201 TYR A C 1
ATOM 1459 O O . TYR A 1 201 ? 0.234 6.217 -1.137 1.00 92.00 201 TYR A O 1
ATOM 1467 N N . TRP A 1 202 ? 2.199 6.002 -0.070 1.00 93.00 202 TRP A N 1
ATOM 1468 C CA . TRP A 1 202 ? 2.249 7.355 0.488 1.00 93.00 202 TRP A CA 1
ATOM 1469 C C . TRP A 1 202 ? 2.081 8.457 -0.561 1.00 93.00 202 TRP A C 1
ATOM 1471 O O . TRP A 1 202 ? 1.417 9.453 -0.300 1.00 93.00 202 TRP A O 1
ATOM 1481 N N . ILE A 1 203 ? 2.621 8.290 -1.770 1.00 92.75 203 ILE A N 1
ATOM 1482 C CA . ILE A 1 203 ? 2.534 9.334 -2.802 1.00 92.75 203 ILE A CA 1
ATOM 1483 C C . ILE A 1 203 ? 1.081 9.678 -3.195 1.00 92.75 203 ILE A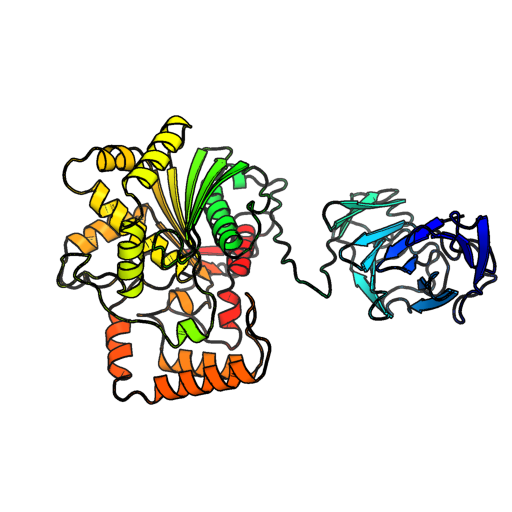 C 1
ATOM 1485 O O . ILE A 1 203 ? 0.817 10.782 -3.690 1.00 92.75 203 ILE A O 1
ATOM 1489 N N . TYR A 1 204 ? 0.128 8.772 -2.944 1.00 85.50 204 TYR A N 1
ATOM 1490 C CA . TYR A 1 204 ? -1.302 9.005 -3.150 1.00 85.50 204 TYR A CA 1
ATOM 1491 C C . TYR A 1 204 ? -1.979 9.772 -2.011 1.00 85.50 204 TYR A C 1
ATOM 1493 O O . TYR A 1 204 ? -3.075 10.278 -2.238 1.00 85.50 204 TYR A O 1
ATOM 1501 N N . THR A 1 205 ? -1.348 9.897 -0.842 1.00 82.25 205 THR A N 1
ATOM 1502 C CA . THR A 1 205 ? -1.878 10.668 0.287 1.00 82.25 205 THR A CA 1
ATOM 1503 C C . THR A 1 205 ? -1.447 12.136 0.212 1.00 82.25 205 THR A C 1
ATOM 1505 O O . THR A 1 205 ? -0.553 12.522 -0.560 1.00 82.25 205 THR A O 1
ATOM 1508 N N . ASP A 1 206 ? -2.116 12.963 1.011 1.00 77.69 206 ASP A N 1
ATOM 1509 C CA . ASP A 1 206 ? -1.773 14.374 1.209 1.00 77.69 206 ASP A CA 1
ATOM 1510 C C . ASP A 1 206 ? -0.838 14.580 2.413 1.00 77.69 206 ASP A C 1
ATOM 1512 O O . ASP A 1 206 ? -0.497 15.712 2.760 1.00 77.69 206 ASP A O 1
ATOM 1516 N N . ASP A 1 207 ? -0.381 13.491 3.042 1.00 80.06 207 ASP A N 1
ATOM 1517 C CA . ASP A 1 207 ? 0.495 13.572 4.203 1.00 80.06 207 ASP A CA 1
ATOM 1518 C C . ASP A 1 207 ? 1.883 14.085 3.801 1.00 80.06 207 ASP A C 1
ATOM 1520 O O . ASP A 1 207 ? 2.507 13.558 2.874 1.00 80.06 207 ASP A O 1
ATOM 1524 N N . PRO A 1 208 ? 2.454 15.051 4.538 1.00 80.62 208 PRO A N 1
ATOM 1525 C CA . PRO A 1 208 ? 3.769 15.598 4.218 1.00 80.62 208 PRO A CA 1
ATOM 1526 C C . PRO A 1 208 ? 4.918 14.620 4.509 1.00 80.62 208 PRO A C 1
ATOM 1528 O O . PRO A 1 208 ? 6.049 14.856 4.083 1.00 80.62 208 PRO A O 1
ATOM 1531 N N . LYS A 1 209 ? 4.659 13.545 5.264 1.00 87.44 209 LYS A N 1
ATOM 1532 C CA . LYS A 1 209 ? 5.652 12.540 5.654 1.00 87.44 209 LYS A CA 1
ATOM 1533 C C . LYS A 1 209 ? 5.131 11.131 5.359 1.00 87.44 209 LYS A C 1
ATOM 1535 O O . LYS A 1 209 ? 3.954 10.881 5.615 1.00 87.44 209 LYS A O 1
ATOM 1540 N N . PRO A 1 210 ? 5.999 10.211 4.900 1.00 89.31 210 PRO A N 1
ATOM 1541 C CA . PRO A 1 210 ? 5.654 8.807 4.767 1.00 89.31 210 PRO A CA 1
ATOM 1542 C C . PRO A 1 210 ? 5.201 8.198 6.099 1.00 89.31 210 PRO A C 1
ATOM 1544 O O . PRO A 1 210 ? 5.674 8.634 7.157 1.00 89.31 210 PRO A O 1
ATOM 1547 N N . PRO A 1 211 ? 4.346 7.161 6.057 1.00 83.69 211 PRO A N 1
ATOM 1548 C CA . PRO A 1 211 ? 4.025 6.353 7.224 1.00 83.69 211 PRO A CA 1
ATOM 1549 C C . PRO A 1 211 ? 5.286 5.860 7.938 1.00 83.69 211 PRO A C 1
ATOM 1551 O O . PRO A 1 211 ? 6.290 5.534 7.301 1.00 83.69 211 PRO A O 1
ATOM 1554 N N . HIS A 1 212 ? 5.236 5.786 9.268 1.00 83.81 212 HIS A N 1
ATOM 1555 C CA . HIS A 1 212 ? 6.347 5.240 10.036 1.00 83.81 212 HIS A CA 1
ATOM 1556 C C . HIS A 1 212 ? 6.502 3.743 9.754 1.00 83.81 212 HIS A C 1
ATOM 1558 O O . HIS A 1 212 ? 5.579 2.969 9.992 1.00 83.81 212 HIS A O 1
ATOM 1564 N N . LEU A 1 213 ? 7.690 3.349 9.302 1.00 85.62 213 LEU A N 1
ATOM 1565 C CA . LEU A 1 213 ? 8.101 1.961 9.156 1.00 85.62 213 LEU A CA 1
ATOM 1566 C C . LEU A 1 213 ? 9.280 1.714 10.096 1.00 85.62 213 LEU A C 1
ATOM 1568 O O . LEU A 1 213 ? 10.292 2.417 10.033 1.00 85.62 213 LEU A O 1
ATOM 1572 N N . GLN A 1 214 ? 9.136 0.735 10.988 1.00 83.25 214 GLN A N 1
ATOM 1573 C CA . GLN A 1 214 ? 10.170 0.394 11.961 1.00 83.25 214 GLN A CA 1
ATOM 1574 C C . GLN A 1 214 ? 11.489 0.099 11.231 1.00 83.25 214 GLN A C 1
ATOM 1576 O O . GLN A 1 214 ? 11.486 -0.605 10.229 1.00 83.25 214 GLN A O 1
ATOM 1581 N N . HIS A 1 215 ? 12.608 0.633 11.729 1.00 87.19 215 HIS A N 1
ATOM 1582 C CA . HIS A 1 215 ? 13.947 0.513 11.125 1.00 87.19 215 HIS A CA 1
ATOM 1583 C C . HIS A 1 215 ? 14.181 1.273 9.806 1.00 87.19 215 HIS A C 1
ATOM 1585 O O . HIS A 1 215 ? 15.283 1.193 9.273 1.00 87.19 215 HIS A O 1
ATOM 1591 N N . ALA A 1 216 ? 13.224 2.063 9.309 1.00 93.50 216 ALA A N 1
ATOM 1592 C CA . ALA A 1 216 ? 13.429 2.939 8.154 1.00 93.50 216 ALA A CA 1
ATOM 1593 C C . ALA A 1 216 ? 13.278 4.418 8.544 1.00 93.50 216 ALA A C 1
ATOM 1595 O O . ALA A 1 216 ? 12.169 4.918 8.753 1.00 93.50 216 ALA A O 1
ATOM 1596 N N . ALA A 1 217 ? 14.392 5.153 8.608 1.00 94.94 217 ALA A N 1
ATOM 1597 C CA . ALA A 1 217 ? 14.360 6.600 8.810 1.00 94.94 217 ALA A CA 1
ATOM 1598 C C . ALA A 1 217 ? 14.265 7.311 7.454 1.00 94.94 217 ALA A C 1
ATOM 1600 O O . ALA A 1 217 ? 15.216 7.315 6.676 1.00 94.94 217 ALA A O 1
ATOM 1601 N N . MET A 1 218 ? 13.106 7.905 7.158 1.00 96.69 218 MET A N 1
ATOM 1602 C CA . MET A 1 218 ? 12.811 8.500 5.851 1.00 96.69 218 MET A CA 1
ATOM 1603 C C . MET A 1 218 ? 12.839 10.031 5.890 1.00 96.69 218 MET A C 1
ATOM 1605 O O . MET A 1 218 ? 12.165 10.660 6.703 1.00 96.69 218 MET A O 1
ATOM 1609 N N . THR A 1 219 ? 13.584 10.630 4.960 1.00 96.88 219 THR A N 1
ATOM 1610 C CA . THR A 1 219 ? 13.663 12.079 4.734 1.00 96.88 219 THR A CA 1
ATOM 1611 C C . THR A 1 219 ? 13.096 12.420 3.363 1.00 96.88 219 THR A C 1
ATOM 1613 O O . THR A 1 219 ? 13.672 12.051 2.338 1.00 96.88 219 THR A O 1
ATOM 1616 N N . VAL A 1 220 ? 11.977 13.145 3.337 1.00 96.38 220 VAL A N 1
ATOM 1617 C CA . VAL A 1 220 ? 11.396 13.690 2.102 1.00 96.38 220 VAL A CA 1
ATOM 1618 C C . VAL A 1 220 ? 12.171 14.938 1.696 1.00 96.38 220 VAL A C 1
ATOM 1620 O O . VAL A 1 220 ? 12.332 15.850 2.503 1.00 96.38 220 VAL A O 1
ATOM 1623 N N . HIS A 1 221 ? 12.628 14.997 0.446 1.00 92.81 221 HIS A N 1
ATOM 1624 C CA . HIS A 1 221 ? 13.371 16.152 -0.072 1.00 92.81 221 HIS A CA 1
ATOM 1625 C C . HIS A 1 221 ? 12.486 17.090 -0.876 1.00 92.81 221 HIS A C 1
ATOM 1627 O O . HIS A 1 221 ? 12.450 18.290 -0.628 1.00 92.81 221 HIS A O 1
ATOM 1633 N N . ARG A 1 222 ? 11.788 16.542 -1.870 1.00 87.12 222 ARG A N 1
ATOM 1634 C CA . ARG A 1 222 ? 10.927 17.309 -2.768 1.00 87.12 222 ARG A CA 1
ATOM 1635 C C . ARG A 1 222 ? 9.725 16.477 -3.149 1.00 87.12 222 ARG A C 1
ATOM 1637 O O . ARG A 1 222 ? 9.890 15.307 -3.486 1.00 87.12 222 ARG A O 1
ATOM 1644 N N . VAL A 1 223 ? 8.561 17.114 -3.142 1.00 90.50 223 VAL A N 1
ATOM 1645 C CA . VAL A 1 223 ? 7.333 16.622 -3.759 1.00 90.50 223 VAL A CA 1
ATOM 1646 C C . VAL A 1 223 ? 6.943 17.648 -4.813 1.00 90.50 223 VAL A C 1
ATOM 1648 O O . VAL A 1 223 ? 6.784 18.822 -4.505 1.00 90.50 223 VAL A O 1
ATOM 1651 N N . THR A 1 224 ? 6.866 17.199 -6.053 1.00 86.69 224 THR A N 1
ATOM 1652 C CA . THR A 1 224 ? 6.458 17.967 -7.222 1.00 86.69 224 THR A CA 1
ATOM 1653 C C . THR A 1 224 ? 5.027 17.574 -7.544 1.00 86.69 224 THR A C 1
ATOM 1655 O O . THR A 1 224 ? 4.764 16.386 -7.734 1.00 86.69 224 THR A O 1
ATOM 1658 N N . GLN A 1 225 ? 4.117 18.540 -7.614 1.00 87.00 225 GLN A N 1
ATOM 1659 C CA . GLN A 1 225 ? 2.733 18.300 -8.026 1.00 87.00 225 GLN A CA 1
ATOM 1660 C C . GLN A 1 225 ? 2.576 18.409 -9.554 1.00 87.00 225 GLN A C 1
ATOM 1662 O O . GLN A 1 225 ? 3.399 19.048 -10.217 1.00 87.00 225 GLN A O 1
ATOM 1667 N N . PRO A 1 226 ? 1.521 17.812 -10.143 1.00 83.12 226 PRO A N 1
ATOM 1668 C CA . PRO A 1 226 ? 1.180 18.051 -11.540 1.00 83.12 226 PRO A CA 1
ATOM 1669 C C . PRO A 1 226 ? 0.955 19.548 -11.806 1.00 83.12 226 PRO A C 1
ATOM 1671 O O . PRO A 1 226 ? 0.359 20.249 -10.992 1.00 83.12 226 PRO A O 1
ATOM 1674 N N . GLY A 1 227 ? 1.427 20.043 -12.947 1.00 75.25 227 GLY A N 1
ATOM 1675 C CA . GLY A 1 227 ? 1.339 21.444 -13.364 1.00 75.25 227 GLY A CA 1
ATOM 1676 C C . GLY A 1 227 ? 2.442 22.347 -12.805 1.00 75.25 227 GLY A C 1
ATOM 1677 O O . GLY A 1 227 ? 2.855 23.285 -13.489 1.00 75.25 227 GLY A O 1
ATOM 1678 N N . GLU A 1 228 ? 2.990 22.052 -11.622 1.00 75.56 228 GLU A N 1
ATOM 1679 C CA . GLU A 1 228 ? 4.201 22.734 -11.155 1.00 75.56 228 GLU A CA 1
ATOM 1680 C C . GLU A 1 228 ? 5.326 22.471 -12.156 1.00 75.56 228 GLU A C 1
ATOM 1682 O O . GLU A 1 228 ? 5.347 21.402 -12.739 1.00 75.56 228 GLU A O 1
ATOM 1687 N N . PHE A 1 229 ? 6.192 23.454 -12.426 1.00 69.69 229 PHE A N 1
ATOM 1688 C CA . PHE A 1 229 ? 7.349 23.413 -13.345 1.00 69.69 229 PHE A CA 1
ATOM 1689 C C . PHE A 1 229 ? 7.224 22.526 -14.621 1.00 69.69 229 PHE A C 1
ATOM 1691 O O . PHE A 1 229 ? 8.227 22.031 -15.133 1.00 69.69 229 PHE A O 1
ATOM 1698 N N . GLY A 1 230 ? 6.012 22.345 -15.159 1.00 66.69 230 GLY A N 1
ATOM 1699 C CA . GLY A 1 230 ? 5.727 21.519 -16.336 1.00 66.69 230 GLY A CA 1
ATOM 1700 C C . GLY A 1 230 ? 5.560 20.009 -16.099 1.00 66.69 230 GLY A C 1
ATOM 1701 O O . GLY A 1 230 ? 5.567 19.264 -17.074 1.00 66.69 230 GLY A O 1
ATOM 1702 N N . SER A 1 231 ? 5.435 19.501 -14.860 1.00 71.00 231 SER A N 1
ATOM 1703 C CA . SER A 1 231 ? 5.263 18.045 -14.646 1.00 71.00 231 SER A CA 1
ATOM 1704 C C . SER A 1 231 ? 3.838 17.645 -14.957 1.00 71.00 231 SER A C 1
ATOM 1706 O O . SER A 1 231 ? 2.897 18.251 -14.456 1.00 71.00 231 SER A O 1
ATOM 1708 N N . ALA A 1 232 ? 3.671 16.566 -15.710 1.00 78.06 232 ALA A N 1
ATOM 1709 C CA . ALA A 1 232 ? 2.367 15.942 -15.892 1.00 78.06 232 ALA A CA 1
ATOM 1710 C C . ALA A 1 232 ? 1.963 15.050 -14.701 1.00 78.06 232 ALA A C 1
ATOM 1712 O O . ALA A 1 232 ? 0.805 14.655 -14.601 1.00 78.06 232 ALA A O 1
ATOM 1713 N N . VAL A 1 233 ? 2.897 14.715 -13.800 1.00 84.06 233 VAL A N 1
ATOM 1714 C CA . VAL A 1 233 ? 2.691 13.705 -12.746 1.00 84.06 233 VAL A CA 1
ATOM 1715 C C . VAL A 1 233 ? 3.226 14.157 -11.390 1.00 84.06 233 VAL A C 1
ATOM 1717 O O . VAL A 1 233 ? 4.168 14.948 -11.308 1.00 84.06 233 VAL A O 1
ATOM 1720 N N . LYS A 1 234 ? 2.644 13.641 -10.301 1.00 89.00 234 LYS A N 1
ATOM 1721 C CA . LYS A 1 234 ? 3.181 13.875 -8.955 1.00 89.00 234 LYS A CA 1
ATOM 1722 C C . LYS A 1 234 ? 4.416 12.995 -8.757 1.00 89.00 234 LYS A C 1
ATOM 1724 O O . LYS A 1 234 ? 4.338 11.781 -8.946 1.00 89.00 234 LYS A O 1
ATOM 1729 N N . ILE A 1 235 ? 5.539 13.600 -8.379 1.00 90.88 235 ILE A N 1
ATOM 1730 C CA . ILE A 1 235 ? 6.823 12.911 -8.176 1.00 90.88 235 ILE A CA 1
ATOM 1731 C C . ILE A 1 235 ? 7.386 13.317 -6.822 1.00 90.88 235 ILE A C 1
ATOM 1733 O O . ILE A 1 235 ? 7.366 14.498 -6.483 1.00 90.88 235 ILE A O 1
ATOM 1737 N N . ALA A 1 236 ? 7.935 12.372 -6.067 1.00 93.25 236 ALA A N 1
ATOM 1738 C CA . ALA A 1 236 ? 8.686 12.673 -4.857 1.00 93.25 236 ALA A CA 1
ATOM 1739 C C . ALA A 1 236 ? 10.093 12.075 -4.871 1.00 93.25 236 ALA A C 1
ATOM 1741 O O . ALA A 1 236 ? 10.346 11.046 -5.495 1.00 93.25 236 ALA A O 1
ATOM 1742 N N . THR A 1 237 ? 11.003 12.713 -4.136 1.00 94.88 237 THR A N 1
ATOM 1743 C CA . THR A 1 237 ? 12.323 12.158 -3.813 1.00 94.88 237 THR A CA 1
ATOM 1744 C C . THR A 1 237 ? 12.465 11.986 -2.308 1.00 94.88 237 THR A C 1
ATOM 1746 O O . THR A 1 237 ? 12.232 12.928 -1.546 1.00 94.88 237 THR A O 1
ATOM 1749 N N . VAL A 1 238 ? 12.842 10.781 -1.877 1.00 97.56 238 VAL A N 1
ATOM 1750 C CA . VAL A 1 238 ? 12.940 10.405 -0.459 1.00 97.56 238 VAL A CA 1
ATOM 1751 C C . VAL A 1 238 ? 14.235 9.640 -0.229 1.00 97.56 238 VAL A C 1
ATOM 1753 O O . VAL A 1 238 ? 14.491 8.666 -0.924 1.00 97.56 238 VAL A O 1
ATOM 1756 N N . THR A 1 239 ? 15.049 10.039 0.745 1.00 98.00 239 THR A N 1
ATOM 1757 C CA . THR A 1 239 ? 16.153 9.188 1.219 1.00 98.00 239 THR A CA 1
ATOM 1758 C C . THR A 1 239 ? 15.668 8.367 2.401 1.00 98.00 239 THR A C 1
ATOM 1760 O O . THR A 1 239 ? 15.109 8.941 3.333 1.00 98.00 239 THR A O 1
ATOM 1763 N N . ALA A 1 240 ? 15.904 7.058 2.389 1.00 97.75 240 ALA A N 1
ATOM 1764 C CA . ALA A 1 240 ? 15.721 6.208 3.558 1.00 97.75 240 ALA A CA 1
ATOM 1765 C C . ALA A 1 240 ? 17.076 5.712 4.071 1.00 97.75 240 ALA A C 1
ATOM 1767 O O . ALA A 1 240 ? 17.890 5.198 3.298 1.00 97.75 240 ALA A O 1
ATOM 1768 N N . GLU A 1 241 ? 17.299 5.857 5.372 1.00 97.06 241 GLU A N 1
ATOM 1769 C CA . GLU A 1 241 ? 18.370 5.174 6.089 1.00 97.06 241 GLU A CA 1
ATOM 1770 C C . GLU A 1 241 ? 17.807 3.869 6.651 1.00 97.06 241 GLU A C 1
ATOM 1772 O O . GLU A 1 241 ? 16.892 3.883 7.480 1.00 97.06 241 GLU A O 1
ATOM 1777 N N . LEU A 1 242 ? 18.320 2.754 6.135 1.00 95.56 242 LEU A N 1
ATOM 1778 C CA . LEU A 1 242 ? 17.970 1.391 6.522 1.00 95.56 242 LEU A CA 1
ATOM 1779 C C . LEU A 1 242 ? 19.147 0.781 7.307 1.00 95.56 242 LEU A C 1
ATOM 1781 O O . LEU A 1 242 ? 20.265 1.296 7.218 1.00 95.56 242 LEU A O 1
ATOM 1785 N N . PRO A 1 243 ? 18.955 -0.326 8.046 1.00 93.19 243 PRO A N 1
ATOM 1786 C CA . PRO A 1 243 ? 20.030 -0.935 8.834 1.00 93.19 243 PRO A CA 1
ATOM 1787 C C . PRO A 1 243 ? 21.248 -1.353 8.001 1.00 93.19 243 PRO A C 1
ATOM 1789 O O . PRO A 1 243 ? 22.378 -1.269 8.476 1.00 93.19 243 PRO A O 1
ATOM 1792 N N . SER A 1 244 ? 21.022 -1.797 6.764 1.00 88.06 244 SER A N 1
ATOM 1793 C CA . SER A 1 244 ? 22.056 -2.317 5.864 1.00 88.06 244 SER A CA 1
ATOM 1794 C C . SER A 1 244 ? 22.562 -1.299 4.838 1.00 88.06 244 SER A C 1
ATOM 1796 O O . SER A 1 244 ? 23.643 -1.486 4.280 1.00 88.06 244 SER A O 1
ATOM 1798 N N . GLU A 1 245 ? 21.810 -0.231 4.556 1.00 94.38 245 GLU A N 1
ATOM 1799 C CA . GLU A 1 245 ? 22.101 0.665 3.434 1.00 94.38 245 GLU A CA 1
ATOM 1800 C C . GLU A 1 245 ? 21.378 2.019 3.510 1.00 94.38 245 GLU A C 1
ATOM 1802 O O . GLU A 1 245 ? 20.406 2.204 4.240 1.00 94.38 245 GLU A O 1
ATOM 1807 N N . LYS A 1 246 ? 21.832 2.976 2.690 1.00 96.81 246 LYS A N 1
ATOM 1808 C CA . LYS A 1 246 ? 21.118 4.231 2.424 1.00 96.81 246 LYS A CA 1
ATOM 1809 C C . LYS A 1 246 ? 20.647 4.268 0.978 1.00 96.81 246 LYS A C 1
ATOM 1811 O O . LYS A 1 246 ? 21.457 4.126 0.054 1.00 96.81 246 LYS A O 1
ATOM 1816 N N . VAL A 1 247 ? 19.353 4.516 0.794 1.00 98.12 247 VAL A N 1
ATOM 1817 C CA . VAL A 1 247 ? 18.677 4.423 -0.505 1.00 98.12 247 VAL A CA 1
ATOM 1818 C C . VAL A 1 247 ? 17.978 5.735 -0.835 1.00 98.12 247 VAL A C 1
ATOM 1820 O O . VAL A 1 247 ? 17.285 6.299 0.011 1.00 98.12 247 VAL A O 1
ATOM 1823 N N . LEU A 1 248 ? 18.135 6.217 -2.068 1.00 98.00 248 LEU A N 1
ATOM 1824 C CA . LEU A 1 248 ? 17.330 7.308 -2.617 1.00 98.00 248 LEU A CA 1
ATOM 1825 C C . LEU A 1 248 ? 16.190 6.733 -3.462 1.00 98.00 248 LEU A C 1
ATOM 1827 O O . LEU A 1 248 ? 16.430 6.053 -4.454 1.00 98.00 248 LEU A O 1
ATOM 1831 N N . TYR A 1 249 ? 14.955 7.062 -3.110 1.00 98.31 249 TYR A N 1
ATOM 1832 C CA . TYR A 1 249 ? 13.757 6.692 -3.849 1.00 98.31 249 TYR A CA 1
ATOM 1833 C C . TYR A 1 249 ? 13.288 7.851 -4.722 1.00 98.31 249 TYR A C 1
ATOM 1835 O O . TYR A 1 249 ? 13.187 8.987 -4.251 1.00 98.31 249 TYR A O 1
ATOM 1843 N N . VAL A 1 250 ? 12.956 7.547 -5.977 1.00 95.81 250 VAL A N 1
ATOM 1844 C CA . VAL A 1 250 ? 12.182 8.424 -6.864 1.00 95.81 250 VAL A CA 1
ATOM 1845 C C . VAL A 1 250 ? 10.813 7.786 -7.036 1.00 95.81 250 VAL A C 1
ATOM 1847 O O . VAL A 1 250 ? 10.700 6.700 -7.602 1.00 95.81 250 VAL A O 1
ATOM 1850 N N . VAL A 1 251 ? 9.792 8.443 -6.496 1.00 96.88 251 VAL A N 1
ATOM 1851 C CA . VAL A 1 251 ? 8.45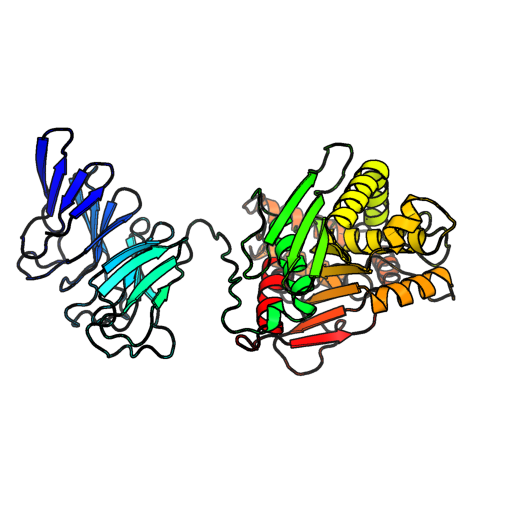4 7.882 -6.307 1.00 96.88 251 VAL A CA 1
ATOM 1852 C C . VAL A 1 251 ? 7.482 8.584 -7.241 1.00 96.88 251 VAL A C 1
ATOM 1854 O O . VAL A 1 251 ? 7.290 9.795 -7.131 1.00 96.88 251 VAL A O 1
ATOM 1857 N N . PHE A 1 252 ? 6.857 7.834 -8.140 1.00 94.12 252 PHE A N 1
ATOM 1858 C CA . PHE A 1 252 ? 5.854 8.346 -9.069 1.00 94.12 252 PHE A CA 1
ATOM 1859 C C . PHE A 1 252 ? 4.445 8.002 -8.590 1.00 94.12 252 PHE A C 1
ATOM 1861 O O . PHE A 1 252 ? 4.142 6.840 -8.310 1.00 94.12 252 PHE A O 1
ATOM 1868 N N . LYS A 1 253 ? 3.558 9.001 -8.557 1.00 91.12 253 LYS A N 1
ATOM 1869 C CA . LYS A 1 253 ? 2.117 8.760 -8.425 1.00 91.12 253 LYS A CA 1
ATOM 1870 C C . LYS A 1 253 ? 1.559 8.328 -9.779 1.00 91.12 253 LYS A C 1
ATOM 1872 O O . LYS A 1 253 ? 1.799 8.997 -10.785 1.00 91.12 253 LYS A O 1
ATOM 1877 N N . GLY A 1 254 ? 0.804 7.238 -9.792 1.00 81.00 254 GLY A N 1
ATOM 1878 C CA . GLY A 1 254 ? -0.035 6.860 -10.922 1.00 81.00 254 GLY A CA 1
ATOM 1879 C C . GLY A 1 254 ? -1.425 7.488 -10.846 1.00 81.00 254 GLY A C 1
ATOM 1880 O O . GLY A 1 254 ? -1.675 8.442 -10.105 1.00 81.00 254 GLY A O 1
ATOM 1881 N N . THR A 1 255 ? -2.346 6.924 -11.611 1.00 70.12 255 THR A N 1
ATOM 1882 C CA . THR A 1 255 ? -3.779 7.189 -11.501 1.00 70.12 255 THR A CA 1
ATOM 1883 C C . THR A 1 255 ? -4.472 5.863 -11.185 1.00 70.12 255 THR A C 1
ATOM 1885 O O . THR A 1 255 ? -4.004 4.805 -11.606 1.00 70.12 255 THR A O 1
ATOM 1888 N N . SER A 1 256 ? -5.528 5.904 -10.372 1.00 57.28 256 SER A N 1
ATOM 1889 C CA . SER A 1 256 ? -6.177 4.700 -9.829 1.00 57.28 256 SER A CA 1
ATOM 1890 C C . SER A 1 256 ? -7.668 4.673 -10.164 1.00 57.28 256 SER A C 1
ATOM 1892 O O . SER A 1 256 ? -8.482 4.320 -9.310 1.00 57.28 256 SER A O 1
ATOM 1894 N N . TYR A 1 257 ? -8.047 5.088 -11.378 1.00 61.91 257 TYR A N 1
ATOM 1895 C CA . TYR A 1 257 ? -9.446 5.128 -11.797 1.00 61.91 257 TYR A CA 1
ATOM 1896 C C . TYR A 1 257 ? -9.752 4.075 -12.847 1.00 61.91 257 TYR A C 1
ATOM 1898 O O . TYR A 1 257 ? -9.002 3.878 -13.795 1.00 61.91 257 TYR A O 1
ATOM 1906 N N . ILE A 1 258 ? -10.930 3.461 -12.740 1.00 62.31 258 ILE A N 1
ATOM 1907 C CA . ILE A 1 258 ? -11.430 2.521 -13.750 1.00 62.31 258 ILE A CA 1
ATOM 1908 C C . ILE A 1 258 ? -11.557 3.161 -15.143 1.00 62.31 258 ILE A C 1
ATOM 1910 O O . ILE A 1 258 ? -11.390 2.484 -16.150 1.00 62.31 258 ILE A O 1
ATOM 1914 N N . LEU A 1 259 ? -11.793 4.477 -15.209 1.00 61.44 259 LEU A N 1
ATOM 1915 C CA . LEU A 1 259 ? -11.809 5.233 -16.464 1.00 61.44 259 LEU A CA 1
ATOM 1916 C C . LEU A 1 259 ? -10.434 5.297 -17.131 1.00 61.44 259 LEU A C 1
ATOM 1918 O O . LEU A 1 259 ? -10.373 5.343 -18.356 1.00 61.44 259 LEU A O 1
ATOM 1922 N N . ASP A 1 260 ? -9.347 5.241 -16.359 1.00 65.25 260 ASP A N 1
ATOM 1923 C CA . ASP A 1 260 ? -8.002 5.200 -16.929 1.00 65.25 260 ASP A CA 1
ATOM 1924 C C . ASP A 1 260 ? -7.823 3.921 -17.743 1.00 65.25 260 ASP A C 1
ATOM 1926 O O . ASP A 1 260 ? -7.278 3.978 -18.840 1.00 65.25 260 ASP A O 1
ATOM 1930 N N . PHE A 1 261 ? -8.392 2.804 -17.270 1.00 63.34 261 PHE A N 1
ATOM 1931 C CA . PHE A 1 261 ? -8.387 1.533 -17.992 1.00 63.34 261 PHE A CA 1
ATOM 1932 C C . PHE A 1 261 ? -9.174 1.574 -19.313 1.00 63.34 261 PHE A C 1
ATOM 1934 O O . PHE A 1 261 ? -8.903 0.803 -20.230 1.00 63.34 261 PHE A O 1
ATOM 1941 N N . LEU A 1 262 ? -10.161 2.465 -19.426 1.00 63.62 262 LEU A N 1
ATOM 1942 C CA . LEU A 1 262 ? -10.965 2.628 -20.640 1.00 63.62 262 LEU A CA 1
ATOM 1943 C C . LEU A 1 262 ? -10.383 3.668 -21.605 1.00 63.62 262 LEU A C 1
ATOM 1945 O O . LEU A 1 262 ? -10.696 3.633 -22.792 1.00 63.62 262 LEU A O 1
ATOM 1949 N N . ASN A 1 263 ? -9.538 4.576 -21.112 1.00 63.75 263 ASN A N 1
ATOM 1950 C CA . ASN A 1 263 ? -8.927 5.659 -21.889 1.00 63.75 263 ASN A CA 1
ATOM 1951 C C . ASN A 1 263 ? -7.428 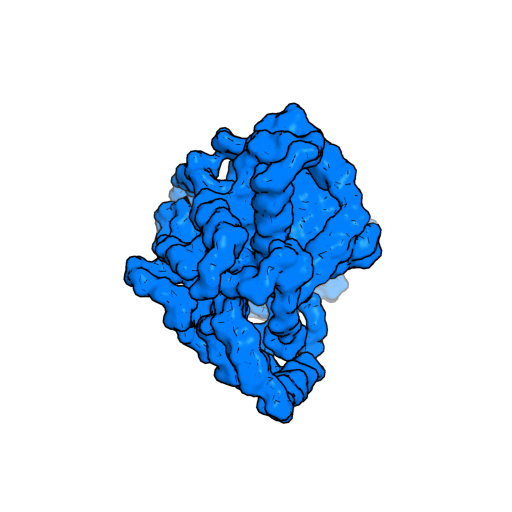5.442 -22.152 1.00 63.75 263 ASN A C 1
ATOM 1953 O O . ASN A 1 263 ? -6.640 6.373 -22.321 1.00 63.75 263 ASN A O 1
ATOM 1957 N N . TRP A 1 264 ? -7.016 4.189 -22.123 1.00 69.88 264 TRP A N 1
ATOM 1958 C CA . TRP A 1 264 ? -5.632 3.800 -22.222 1.00 69.88 264 TRP A CA 1
ATOM 1959 C C . TRP A 1 264 ? -5.043 4.038 -23.632 1.00 69.88 264 TRP A C 1
ATOM 1961 O O . TRP A 1 264 ? -5.582 3.593 -24.646 1.00 69.88 264 TRP A O 1
ATOM 1971 N N . ASN A 1 265 ? -3.894 4.717 -23.684 1.00 72.31 265 ASN A N 1
ATOM 1972 C CA . ASN A 1 265 ? -3.196 5.071 -24.920 1.00 72.31 265 ASN A CA 1
ATOM 1973 C C . ASN A 1 265 ? -2.201 3.973 -25.353 1.00 72.31 265 ASN A C 1
ATOM 1975 O O . ASN A 1 265 ? -1.130 3.877 -24.772 1.00 72.31 265 ASN A O 1
ATOM 1979 N N . LEU A 1 266 ? -2.505 3.211 -26.408 1.00 81.38 266 LEU A N 1
ATOM 1980 C CA . LEU A 1 266 ? -1.630 2.161 -26.968 1.00 81.38 266 LEU A CA 1
ATOM 1981 C C . LEU A 1 266 ? -0.595 2.666 -27.992 1.00 81.38 266 LEU A C 1
ATOM 1983 O O . LEU A 1 266 ? -0.086 1.892 -28.804 1.00 81.38 266 LEU A O 1
ATOM 1987 N N . GLU A 1 267 ? -0.299 3.965 -28.007 1.00 87.75 267 GLU A N 1
ATOM 1988 C CA . GLU A 1 267 ? 0.729 4.524 -28.883 1.00 87.75 267 GLU A CA 1
ATOM 1989 C C . GLU A 1 267 ? 2.105 3.901 -28.614 1.00 87.75 267 GLU A C 1
ATOM 1991 O O . GLU A 1 267 ? 2.559 3.773 -27.471 1.00 87.75 267 GLU A O 1
ATOM 1996 N N . LEU A 1 268 ? 2.793 3.558 -29.703 1.00 92.00 268 LEU A N 1
ATOM 1997 C CA . LEU A 1 268 ? 4.132 2.981 -29.691 1.00 92.00 268 LEU A CA 1
ATOM 1998 C C . LEU A 1 268 ? 5.150 4.086 -29.989 1.00 92.00 268 LEU A C 1
ATOM 2000 O O . LEU A 1 268 ? 5.208 4.609 -31.103 1.00 92.00 268 LEU A O 1
ATOM 2004 N N . ASP A 1 269 ? 5.963 4.456 -29.003 1.00 93.31 269 ASP A N 1
ATOM 2005 C CA . ASP A 1 269 ? 6.987 5.487 -29.149 1.00 93.31 269 ASP A CA 1
ATOM 2006 C C . ASP A 1 269 ? 8.341 4.863 -29.494 1.00 93.31 269 ASP A C 1
ATOM 2008 O O . ASP A 1 269 ? 9.123 4.464 -28.625 1.00 93.31 269 ASP A O 1
ATOM 2012 N N . HIS A 1 270 ? 8.599 4.791 -30.797 1.00 92.88 270 HIS A N 1
ATOM 2013 C CA . HIS A 1 270 ? 9.887 4.400 -31.375 1.00 92.88 270 HIS A CA 1
ATOM 2014 C C . HIS A 1 270 ? 10.904 5.554 -31.401 1.00 92.88 270 HIS A C 1
ATOM 2016 O O . HIS A 1 270 ? 12.100 5.345 -31.588 1.00 92.88 270 HIS A O 1
ATOM 2022 N N . ALA A 1 271 ? 10.448 6.797 -31.218 1.00 91.19 271 ALA A N 1
ATOM 2023 C CA . ALA A 1 271 ? 11.316 7.972 -31.267 1.00 91.19 271 ALA A CA 1
ATOM 2024 C C . ALA A 1 271 ? 12.252 8.034 -30.051 1.00 91.19 271 ALA A C 1
ATOM 2026 O O . ALA A 1 271 ? 13.406 8.424 -30.174 1.00 91.19 271 ALA A O 1
ATOM 2027 N N . THR A 1 272 ? 11.775 7.612 -28.879 1.00 89.12 272 THR A N 1
ATOM 2028 C CA . THR A 1 272 ? 12.561 7.585 -27.632 1.00 89.12 272 THR A CA 1
ATOM 2029 C C . THR A 1 272 ? 13.617 6.483 -27.635 1.00 89.12 272 THR A C 1
ATOM 2031 O O . THR A 1 272 ? 14.651 6.585 -26.968 1.00 89.12 272 THR A O 1
ATOM 2034 N N . THR A 1 273 ? 13.346 5.392 -28.345 1.00 91.00 273 THR A N 1
ATOM 2035 C CA . THR A 1 273 ? 14.284 4.280 -28.496 1.00 91.00 273 THR A CA 1
ATOM 2036 C C . THR A 1 273 ? 15.256 4.495 -29.645 1.00 91.00 273 THR A C 1
ATOM 2038 O O . THR A 1 273 ? 16.364 3.966 -29.566 1.00 91.00 273 THR A O 1
ATOM 2041 N N . GLU A 1 274 ? 14.872 5.294 -30.645 1.00 91.12 274 GLU A N 1
ATOM 2042 C CA . GLU A 1 274 ? 15.571 5.425 -31.929 1.00 91.12 274 GLU A CA 1
ATOM 2043 C C . GLU A 1 274 ? 15.729 4.057 -32.621 1.00 91.12 274 GLU A C 1
ATOM 2045 O O . GLU A 1 274 ? 16.719 3.785 -33.297 1.00 91.12 274 GLU A O 1
ATOM 2050 N N . ASP A 1 275 ? 14.745 3.175 -32.425 1.00 90.25 275 ASP A N 1
ATOM 2051 C CA . ASP A 1 275 ? 14.748 1.792 -32.899 1.00 90.25 275 ASP A CA 1
ATOM 2052 C C . ASP A 1 275 ? 13.382 1.454 -33.512 1.00 90.25 275 ASP A C 1
ATOM 2054 O O . ASP A 1 275 ? 12.325 1.736 -32.946 1.00 90.25 275 ASP A O 1
ATOM 2058 N N . THR A 1 276 ? 13.398 0.864 -34.705 1.00 88.69 276 THR A N 1
ATOM 2059 C CA . THR A 1 276 ? 12.185 0.566 -35.478 1.00 88.69 276 THR A CA 1
ATOM 2060 C C . THR A 1 276 ? 11.386 -0.622 -34.942 1.00 88.69 276 THR A C 1
ATOM 2062 O O . THR A 1 276 ? 10.209 -0.741 -35.263 1.00 88.69 276 THR A O 1
ATOM 2065 N N . ASP A 1 277 ? 12.007 -1.510 -34.162 1.00 90.31 277 ASP A N 1
ATOM 2066 C CA . ASP A 1 277 ? 11.361 -2.679 -33.549 1.00 90.31 277 ASP A CA 1
ATOM 2067 C C . ASP A 1 277 ? 11.091 -2.428 -32.061 1.00 90.31 277 ASP A C 1
ATOM 2069 O O . ASP A 1 277 ? 10.004 -2.712 -31.569 1.00 90.31 277 ASP A O 1
ATOM 2073 N N . PHE A 1 278 ? 12.046 -1.837 -31.342 1.00 94.62 278 PHE A N 1
ATOM 2074 C CA . PHE A 1 278 ? 11.919 -1.557 -29.913 1.00 94.62 278 PHE A CA 1
ATOM 2075 C C . PHE A 1 278 ? 11.179 -0.245 -29.652 1.00 94.62 278 PHE A C 1
ATOM 2077 O O . PHE A 1 278 ? 11.558 0.791 -30.189 1.00 94.62 278 PHE A O 1
ATOM 2084 N N . PHE A 1 279 ? 10.177 -0.256 -28.776 1.00 94.94 279 PHE A N 1
ATOM 2085 C CA . PHE A 1 279 ? 9.424 0.944 -28.408 1.00 94.94 279 PHE A CA 1
ATOM 2086 C C . PHE A 1 279 ? 9.145 1.039 -26.908 1.00 94.94 279 PHE A C 1
ATOM 2088 O O . PHE A 1 279 ? 9.239 0.067 -26.153 1.00 94.94 279 PHE A O 1
ATOM 2095 N N . ILE A 1 280 ? 8.750 2.244 -26.499 1.00 94.75 280 ILE A N 1
ATOM 2096 C CA . ILE A 1 280 ? 8.214 2.553 -25.173 1.00 94.75 280 ILE A CA 1
ATOM 2097 C C . ILE A 1 280 ? 6.760 2.988 -25.338 1.00 94.75 280 ILE A C 1
ATOM 2099 O O . ILE A 1 280 ? 6.382 3.568 -26.350 1.00 94.75 280 ILE A O 1
ATOM 2103 N N . HIS A 1 281 ? 5.928 2.723 -24.342 1.00 94.12 281 HIS A N 1
ATOM 2104 C CA . HIS A 1 281 ? 4.561 3.219 -24.294 1.00 94.12 281 HIS A CA 1
ATOM 2105 C C . HIS A 1 281 ? 4.512 4.751 -24.455 1.00 94.12 281 HIS A C 1
ATOM 2107 O O . HIS A 1 281 ? 5.113 5.479 -23.660 1.00 94.12 281 HIS A O 1
ATOM 2113 N N . GLY A 1 282 ? 3.738 5.251 -25.422 1.00 90.94 282 GLY A N 1
ATOM 2114 C CA . GLY A 1 282 ? 3.695 6.665 -25.813 1.00 90.94 282 GLY A CA 1
ATOM 2115 C C . GLY A 1 282 ? 3.357 7.615 -24.673 1.00 90.94 282 GLY A C 1
ATOM 2116 O O . GLY A 1 282 ? 4.078 8.583 -24.444 1.00 90.94 282 GLY A O 1
ATOM 2117 N N . GLY A 1 283 ? 2.345 7.285 -23.864 1.00 88.06 283 GLY A N 1
ATOM 2118 C CA . GLY A 1 283 ? 2.022 8.059 -22.659 1.00 88.06 283 GLY A CA 1
ATOM 2119 C C . GLY A 1 283 ? 3.169 8.134 -21.636 1.00 88.06 283 GLY A C 1
ATOM 2120 O O . GLY A 1 283 ? 3.438 9.201 -21.090 1.00 88.06 283 GLY A O 1
ATOM 2121 N N . ALA A 1 284 ? 3.900 7.035 -21.409 1.00 90.25 284 ALA A N 1
ATOM 2122 C CA . ALA A 1 284 ? 5.033 7.024 -20.483 1.00 90.25 284 ALA A CA 1
ATOM 2123 C C . ALA A 1 284 ? 6.215 7.828 -21.045 1.00 90.25 284 ALA A C 1
ATOM 2125 O O . ALA A 1 284 ? 6.810 8.632 -20.328 1.00 90.25 284 ALA A O 1
ATOM 2126 N N . ALA A 1 285 ? 6.508 7.671 -22.337 1.00 90.06 285 ALA A N 1
ATOM 2127 C CA . ALA A 1 285 ? 7.542 8.431 -23.030 1.00 90.06 285 ALA A CA 1
ATOM 2128 C C . ALA A 1 285 ? 7.236 9.940 -23.050 1.00 90.06 285 ALA A C 1
ATOM 2130 O O . ALA A 1 285 ? 8.103 10.754 -22.733 1.00 90.06 285 ALA A O 1
ATOM 2131 N N . GLY A 1 286 ? 5.990 10.319 -23.348 1.00 87.00 286 GLY A N 1
ATOM 2132 C CA . GLY A 1 286 ? 5.515 11.702 -23.331 1.00 87.00 286 GLY A CA 1
ATOM 2133 C C . GLY A 1 286 ? 5.623 12.335 -21.945 1.00 87.00 286 GLY A C 1
ATOM 2134 O O . GLY A 1 286 ? 6.208 13.411 -21.806 1.00 87.00 286 GLY A O 1
ATOM 2135 N N . THR A 1 287 ? 5.152 11.632 -20.910 1.00 84.19 287 THR A N 1
ATOM 2136 C CA . THR A 1 287 ? 5.293 12.058 -19.511 1.00 84.19 287 THR A CA 1
ATOM 2137 C C . THR A 1 287 ? 6.754 12.244 -19.129 1.00 84.19 287 THR A C 1
ATOM 2139 O O . THR A 1 287 ? 7.096 13.258 -18.525 1.00 84.19 287 THR A O 1
ATOM 2142 N N . LEU A 1 288 ? 7.639 11.311 -19.496 1.00 80.12 288 LEU A N 1
ATOM 2143 C CA . LEU A 1 288 ? 9.060 11.445 -19.193 1.00 80.12 288 LEU A CA 1
ATOM 2144 C C . LEU A 1 288 ? 9.731 12.574 -19.963 1.00 80.12 288 LEU A C 1
ATOM 2146 O O . LEU A 1 288 ? 10.585 13.224 -19.382 1.00 80.12 288 LEU A O 1
ATOM 2150 N N . ARG A 1 289 ? 9.357 12.862 -21.213 1.00 80.88 289 ARG A N 1
ATOM 2151 C CA . ARG A 1 289 ? 9.856 14.050 -21.929 1.00 80.88 289 ARG A CA 1
ATOM 2152 C C . ARG A 1 289 ? 9.398 15.346 -21.259 1.00 80.88 289 ARG A C 1
ATOM 2154 O O . ARG A 1 289 ? 10.205 16.252 -21.066 1.00 80.88 289 ARG A O 1
ATOM 2161 N N . GLY A 1 290 ? 8.133 15.412 -20.841 1.00 70.62 290 GLY A N 1
ATOM 2162 C CA . GLY A 1 290 ? 7.607 16.534 -20.057 1.00 70.62 290 GLY A CA 1
ATOM 2163 C C . GLY A 1 290 ? 8.307 16.673 -18.701 1.00 70.62 290 GLY A C 1
ATOM 2164 O O . GLY A 1 290 ? 8.653 17.775 -18.287 1.00 70.62 290 GLY A O 1
ATOM 2165 N N . ALA A 1 291 ? 8.617 15.550 -18.049 1.00 66.50 291 ALA A N 1
ATOM 2166 C CA . ALA A 1 291 ? 9.416 15.508 -16.830 1.00 66.50 291 ALA A CA 1
ATOM 2167 C C . ALA A 1 291 ? 10.904 15.817 -17.089 1.00 66.50 291 ALA A C 1
ATOM 2169 O O . ALA A 1 291 ? 11.552 16.405 -16.244 1.00 66.50 291 ALA A O 1
ATOM 2170 N N . GLN A 1 292 ? 11.476 15.496 -18.250 1.00 55.88 292 GLN A N 1
ATOM 2171 C CA . GLN A 1 292 ? 12.865 15.824 -18.602 1.00 55.88 292 GLN A CA 1
ATOM 2172 C C . GLN A 1 292 ? 13.088 17.335 -18.736 1.00 55.88 292 GLN A C 1
ATOM 2174 O O . GLN A 1 292 ? 14.204 17.804 -18.510 1.00 55.88 292 GLN A O 1
ATOM 2179 N N . PHE A 1 293 ? 12.032 18.111 -19.009 1.00 44.06 293 PHE A N 1
ATOM 2180 C CA . PHE A 1 293 ? 12.069 19.576 -18.948 1.00 44.06 293 PHE A CA 1
ATOM 2181 C C . PHE A 1 293 ? 12.436 20.103 -17.532 1.00 44.06 293 PHE A C 1
ATOM 2183 O O . PHE A 1 293 ? 12.915 21.228 -17.391 1.00 44.06 293 PHE A O 1
ATOM 2190 N N . TRP A 1 294 ? 12.325 19.274 -16.480 1.00 50.28 294 TRP A N 1
ATOM 2191 C CA . TRP A 1 294 ? 12.555 19.597 -15.059 1.00 50.28 294 TRP A CA 1
ATOM 2192 C C . TRP A 1 294 ? 13.994 19.635 -14.548 1.00 50.28 294 TRP A C 1
ATOM 2194 O O . TRP A 1 294 ? 14.243 19.303 -13.391 1.00 50.28 294 TRP A O 1
ATOM 2204 N N . LYS A 1 295 ? 14.965 20.137 -15.300 1.00 54.72 295 LYS A N 1
ATOM 2205 C CA . LYS A 1 295 ? 16.326 20.289 -14.759 1.00 54.72 295 LYS A CA 1
ATOM 2206 C C . LYS A 1 295 ? 17.000 18.927 -14.510 1.00 54.72 295 LYS A C 1
ATOM 2208 O O . LYS A 1 295 ? 17.134 18.458 -13.378 1.00 54.72 295 LYS A O 1
ATOM 2213 N N . GLU A 1 296 ? 17.591 18.365 -15.563 1.00 66.31 296 GLU A N 1
ATOM 2214 C CA . GLU A 1 296 ? 18.707 17.418 -15.405 1.00 66.31 296 GLU A CA 1
ATOM 2215 C C . GLU A 1 296 ? 19.691 17.921 -14.329 1.00 66.31 296 GLU A C 1
ATOM 2217 O O . GLU A 1 296 ? 20.128 17.146 -13.490 1.00 66.31 296 GLU A O 1
ATOM 2222 N N . ARG A 1 297 ? 19.906 19.243 -14.242 1.00 71.25 297 ARG A N 1
ATOM 2223 C CA . ARG A 1 297 ? 20.684 19.887 -13.178 1.00 71.25 297 ARG A CA 1
ATOM 2224 C C . ARG A 1 297 ? 20.153 19.659 -11.756 1.00 71.25 297 ARG A C 1
ATOM 2226 O O . ARG A 1 297 ? 20.932 19.205 -10.934 1.00 71.25 297 ARG A O 1
ATOM 2233 N N . ASP A 1 298 ? 18.880 19.926 -11.441 1.00 78.25 298 ASP A N 1
ATOM 223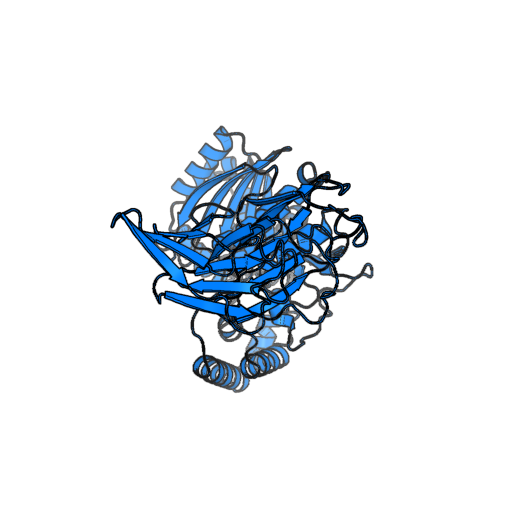4 C CA . ASP A 1 298 ? 18.360 19.728 -10.071 1.00 78.25 298 ASP A CA 1
ATOM 2235 C C . ASP A 1 298 ? 18.393 18.248 -9.678 1.00 78.25 298 ASP A C 1
ATOM 2237 O O . ASP A 1 298 ? 18.684 17.909 -8.531 1.00 78.25 298 ASP A O 1
ATOM 2241 N N . PHE A 1 299 ? 18.069 17.357 -10.621 1.00 80.12 299 PHE A N 1
ATOM 2242 C CA . PHE A 1 299 ? 18.130 15.926 -10.358 1.00 80.12 299 PHE A CA 1
ATOM 2243 C C . PHE A 1 299 ? 19.577 15.485 -10.115 1.00 80.12 299 PHE A C 1
ATOM 2245 O O . PHE A 1 299 ? 19.844 14.806 -9.128 1.00 80.12 299 PHE A O 1
ATOM 2252 N N . LEU A 1 300 ? 20.529 15.935 -10.938 1.00 83.94 300 LEU A N 1
ATOM 2253 C CA . LEU A 1 300 ? 21.955 15.677 -10.731 1.00 83.94 300 LEU A CA 1
ATOM 2254 C C . LEU A 1 300 ? 22.482 16.299 -9.428 1.00 83.94 300 LEU A C 1
ATOM 2256 O O . LEU A 1 300 ? 23.241 15.643 -8.724 1.00 83.94 300 LEU A O 1
ATOM 2260 N N . GLU A 1 301 ? 22.053 17.506 -9.052 1.00 88.25 301 GLU A N 1
ATOM 2261 C CA . GLU A 1 301 ? 22.370 18.134 -7.759 1.00 88.25 301 GLU A CA 1
ATOM 2262 C C . GLU A 1 301 ? 21.833 17.285 -6.597 1.00 88.25 301 GLU A C 1
ATOM 2264 O O . GLU A 1 301 ? 22.542 17.029 -5.617 1.00 88.25 301 GLU A O 1
ATOM 2269 N N . ARG A 1 302 ? 20.603 16.767 -6.723 1.00 90.69 302 ARG A N 1
ATOM 2270 C CA . ARG A 1 302 ? 20.019 15.849 -5.741 1.00 90.69 302 ARG A CA 1
ATOM 2271 C C . ARG A 1 302 ? 20.817 14.552 -5.645 1.00 90.69 302 ARG A C 1
ATOM 2273 O O . ARG A 1 302 ? 21.074 14.110 -4.522 1.00 90.69 302 ARG A O 1
ATOM 2280 N N . LEU A 1 303 ? 21.225 13.970 -6.775 1.00 90.75 303 LEU A N 1
ATOM 2281 C CA . LEU A 1 303 ? 22.085 12.784 -6.814 1.00 90.75 303 LEU A CA 1
ATOM 2282 C C . LEU A 1 303 ? 23.447 13.067 -6.172 1.00 90.75 303 LEU A C 1
ATOM 2284 O O . LEU A 1 303 ? 23.895 12.287 -5.338 1.00 90.75 303 LEU A O 1
ATOM 2288 N N . ALA A 1 304 ? 24.080 14.197 -6.481 1.00 92.00 304 ALA A N 1
ATOM 2289 C CA . ALA A 1 304 ? 25.382 14.567 -5.932 1.00 92.00 304 ALA A CA 1
ATOM 2290 C C . ALA A 1 304 ? 25.307 14.735 -4.410 1.00 92.00 304 ALA A C 1
ATOM 2292 O O . ALA A 1 304 ? 26.125 14.188 -3.671 1.00 92.00 304 ALA A O 1
ATOM 2293 N N . SER A 1 305 ? 24.267 15.416 -3.926 1.00 94.31 305 SER A N 1
ATOM 2294 C CA . SER A 1 305 ? 24.034 15.574 -2.495 1.00 94.31 305 SER A CA 1
ATOM 2295 C C . SER A 1 305 ? 23.690 14.240 -1.815 1.00 94.31 305 SER A C 1
ATOM 2297 O O . SER A 1 305 ? 24.186 13.974 -0.724 1.00 94.31 305 SER A O 1
ATOM 2299 N N . ALA A 1 306 ? 22.917 13.358 -2.460 1.00 94.44 306 ALA A N 1
ATOM 2300 C CA . ALA A 1 306 ? 22.663 12.008 -1.949 1.00 94.44 306 ALA A CA 1
ATOM 2301 C C . ALA A 1 306 ? 23.962 11.184 -1.853 1.00 94.44 306 ALA A C 1
ATOM 2303 O O . ALA A 1 306 ? 24.209 10.540 -0.832 1.00 94.44 306 ALA A O 1
ATOM 2304 N N . LYS A 1 307 ? 24.834 11.262 -2.868 1.00 94.94 307 LYS A N 1
ATOM 2305 C CA . LYS A 1 307 ? 26.145 10.598 -2.861 1.00 94.94 307 LYS A CA 1
ATOM 2306 C C . LYS A 1 307 ? 27.009 11.082 -1.699 1.00 94.94 307 LYS A C 1
ATOM 2308 O O . LYS A 1 307 ? 27.571 10.263 -0.977 1.00 94.94 307 LYS A O 1
ATOM 2313 N N . ALA A 1 308 ? 27.065 12.397 -1.486 1.00 94.88 308 ALA A N 1
ATOM 2314 C CA . ALA A 1 308 ? 27.798 13.007 -0.377 1.00 94.88 308 ALA A CA 1
ATOM 2315 C C . ALA A 1 308 ? 27.263 12.576 1.004 1.00 94.88 308 ALA A C 1
ATOM 2317 O O . ALA A 1 308 ? 28.017 12.528 1.969 1.00 94.88 308 ALA A O 1
ATOM 2318 N N . GLN A 1 309 ? 25.979 12.213 1.094 1.00 94.31 309 GLN A N 1
ATOM 2319 C CA . GLN A 1 309 ? 25.334 11.685 2.305 1.00 94.31 309 GLN A CA 1
ATOM 2320 C C . GLN A 1 309 ? 25.503 10.163 2.485 1.00 94.31 309 GLN A C 1
ATOM 2322 O O . GLN A 1 309 ? 24.940 9.583 3.419 1.00 94.31 309 GLN A O 1
ATOM 2327 N N . GLY A 1 310 ? 26.273 9.509 1.610 1.00 95.75 310 GLY A N 1
ATOM 2328 C CA . GLY A 1 310 ? 26.567 8.078 1.677 1.00 95.75 310 GLY A CA 1
ATOM 2329 C C . GLY A 1 310 ? 25.527 7.178 1.008 1.00 95.75 310 GLY A C 1
ATOM 2330 O O . GLY A 1 310 ? 25.579 5.966 1.196 1.00 95.75 310 GLY A O 1
ATOM 2331 N N . VAL A 1 311 ? 24.594 7.731 0.224 1.00 97.38 311 VAL A N 1
ATOM 2332 C CA . VAL A 1 311 ? 23.665 6.918 -0.576 1.00 97.38 311 VAL A CA 1
ATOM 2333 C C . VAL A 1 311 ? 24.444 6.159 -1.648 1.00 97.38 311 VAL A C 1
ATOM 2335 O O . VAL A 1 311 ? 25.233 6.743 -2.395 1.00 97.38 311 VAL A O 1
ATOM 2338 N N . GLN A 1 312 ? 24.196 4.853 -1.738 1.00 94.12 312 GLN A N 1
ATOM 2339 C CA . GLN A 1 312 ? 24.813 3.979 -2.742 1.00 94.12 312 GLN A CA 1
ATOM 2340 C C . GLN A 1 312 ? 23.799 3.399 -3.729 1.00 94.12 312 GLN A C 1
ATOM 2342 O O . GLN A 1 312 ? 24.186 3.051 -4.841 1.00 94.12 312 GLN A O 1
ATOM 2347 N N . LYS A 1 313 ? 22.514 3.349 -3.362 1.00 97.06 313 LYS A N 1
ATOM 2348 C CA . LYS A 1 313 ? 21.440 2.759 -4.166 1.00 97.06 313 LYS A CA 1
ATOM 2349 C C . LYS A 1 313 ? 20.374 3.794 -4.519 1.00 97.06 313 LYS A C 1
ATOM 2351 O O . LYS A 1 313 ? 20.007 4.624 -3.686 1.00 97.06 313 LYS A O 1
ATOM 2356 N N . ILE A 1 314 ? 19.865 3.723 -5.747 1.00 97.19 314 ILE A N 1
ATOM 2357 C CA . ILE A 1 314 ? 18.709 4.499 -6.206 1.00 97.19 314 ILE A CA 1
ATOM 2358 C C . ILE A 1 314 ? 17.608 3.523 -6.603 1.00 97.19 314 ILE A C 1
ATOM 2360 O O . ILE A 1 314 ? 17.862 2.600 -7.371 1.00 97.19 314 ILE A O 1
ATOM 2364 N N . VAL A 1 315 ? 16.388 3.745 -6.121 1.00 98.44 315 VAL A N 1
ATOM 2365 C CA . VAL A 1 315 ? 15.215 2.941 -6.473 1.00 98.44 315 VAL A CA 1
ATOM 2366 C C . VAL A 1 315 ? 14.173 3.828 -7.145 1.00 98.44 315 VAL A C 1
ATOM 2368 O O . VAL A 1 315 ? 13.634 4.754 -6.539 1.00 98.44 315 VAL A O 1
ATOM 2371 N N . PHE A 1 316 ? 13.865 3.537 -8.406 1.00 98.06 316 PHE A N 1
ATOM 2372 C CA . PHE A 1 316 ? 12.700 4.103 -9.084 1.00 98.06 316 PHE A CA 1
ATOM 2373 C C . PHE A 1 316 ? 11.475 3.262 -8.750 1.00 98.06 316 PHE A C 1
ATOM 2375 O O . PHE A 1 316 ? 11.497 2.044 -8.931 1.00 98.06 316 PHE A O 1
ATOM 2382 N N . THR A 1 317 ? 10.415 3.894 -8.254 1.00 98.56 317 THR A N 1
ATOM 2383 C CA . THR A 1 317 ? 9.243 3.172 -7.765 1.00 98.56 317 THR A CA 1
ATOM 2384 C C . THR A 1 317 ? 7.935 3.895 -8.041 1.00 98.56 317 THR A C 1
ATOM 2386 O O . THR A 1 317 ? 7.896 5.106 -8.263 1.00 98.56 317 THR A O 1
ATOM 2389 N N . GLY A 1 318 ? 6.858 3.125 -8.042 1.00 96.94 318 GLY A N 1
ATOM 2390 C CA . GLY A 1 318 ? 5.508 3.603 -8.249 1.00 96.94 318 GLY A CA 1
ATOM 2391 C C . GLY A 1 318 ? 4.540 2.437 -8.394 1.00 96.94 318 GLY A C 1
ATOM 2392 O O . GLY A 1 318 ? 4.925 1.303 -8.698 1.00 96.94 318 GLY A O 1
ATOM 2393 N N . HIS A 1 319 ? 3.265 2.741 -8.185 1.00 94.81 319 HIS A N 1
ATOM 2394 C CA . HIS A 1 319 ? 2.161 1.807 -8.375 1.00 94.81 319 HIS A CA 1
ATOM 2395 C C . HIS A 1 319 ? 1.364 2.159 -9.637 1.00 94.81 319 HIS A C 1
ATOM 2397 O O . HIS A 1 319 ? 1.240 3.343 -9.966 1.00 94.81 319 HIS A O 1
ATOM 2403 N N . SER A 1 320 ? 0.830 1.152 -10.334 1.00 92.00 320 SER A N 1
ATOM 2404 C CA . SER A 1 320 ? 0.020 1.327 -11.551 1.00 92.00 320 SER A CA 1
ATOM 2405 C C . SER A 1 320 ? 0.762 2.150 -12.621 1.00 92.00 320 SER A C 1
ATOM 2407 O O . SER A 1 320 ? 1.925 1.858 -12.911 1.00 92.00 320 SER A O 1
ATOM 2409 N N . LEU A 1 321 ? 0.164 3.218 -13.171 1.00 90.50 321 LEU A N 1
ATOM 2410 C CA . LEU A 1 321 ? 0.846 4.142 -14.095 1.00 90.50 321 LEU A CA 1
ATOM 2411 C C . LEU A 1 321 ? 2.136 4.742 -13.506 1.00 90.50 321 LEU A C 1
ATOM 2413 O O . LEU A 1 321 ? 3.092 4.988 -14.236 1.00 90.50 321 LEU A O 1
ATOM 2417 N N . GLY A 1 322 ? 2.206 4.936 -12.185 1.00 93.00 322 GLY A N 1
ATOM 2418 C CA . GLY A 1 322 ? 3.430 5.372 -11.509 1.00 93.00 322 GLY A CA 1
ATOM 2419 C C . GLY A 1 322 ? 4.569 4.368 -11.696 1.00 93.00 322 GLY A C 1
ATOM 2420 O O . GLY A 1 322 ? 5.716 4.752 -11.923 1.00 93.00 322 GLY A O 1
ATOM 2421 N N . GLY A 1 323 ? 4.238 3.075 -11.681 1.00 95.38 323 GLY A N 1
ATOM 2422 C CA . GLY A 1 323 ? 5.166 2.000 -12.016 1.00 95.38 323 GLY A CA 1
ATOM 2423 C C . GLY A 1 323 ? 5.640 2.073 -13.468 1.00 95.38 323 GLY A C 1
ATOM 2424 O O . GLY A 1 323 ? 6.834 1.912 -13.724 1.00 95.38 323 GLY A O 1
ATOM 2425 N N . MET A 1 324 ? 4.757 2.442 -14.405 1.00 94.00 324 MET A N 1
ATOM 2426 C CA . MET A 1 324 ? 5.155 2.636 -15.804 1.00 94.00 324 MET A CA 1
ATOM 2427 C C . MET A 1 324 ? 6.191 3.743 -15.957 1.00 94.00 324 MET A C 1
ATOM 2429 O O . MET A 1 324 ? 7.181 3.576 -16.669 1.00 94.00 324 MET A O 1
ATOM 2433 N N . TYR A 1 325 ? 5.972 4.876 -15.284 1.00 93.88 325 TYR A N 1
ATOM 2434 C CA . TYR A 1 325 ? 6.899 6.004 -15.321 1.00 93.88 325 TYR A CA 1
ATOM 2435 C C . TYR A 1 325 ? 8.248 5.637 -14.696 1.00 93.88 325 TYR A C 1
ATOM 2437 O O . TYR A 1 325 ? 9.289 5.976 -15.258 1.00 93.88 325 TYR A O 1
ATOM 2445 N N . ALA A 1 326 ? 8.247 4.883 -13.592 1.00 96.06 326 ALA A N 1
ATOM 2446 C CA . ALA A 1 326 ? 9.465 4.380 -12.962 1.00 96.06 326 ALA A CA 1
ATOM 2447 C C . ALA A 1 326 ? 10.250 3.420 -13.878 1.00 96.06 326 ALA A C 1
ATOM 2449 O O . ALA A 1 326 ? 11.466 3.559 -14.022 1.00 96.06 326 ALA A O 1
ATOM 2450 N N . ALA A 1 327 ? 9.564 2.488 -14.541 1.00 96.88 327 ALA A N 1
ATOM 2451 C CA . ALA A 1 327 ? 10.173 1.555 -15.486 1.00 96.88 327 ALA A CA 1
ATOM 2452 C C . ALA A 1 327 ? 10.720 2.270 -16.732 1.00 96.88 327 ALA A C 1
ATOM 2454 O O . ALA A 1 327 ? 11.844 2.011 -17.160 1.00 96.88 327 ALA A O 1
ATOM 2455 N N . ALA A 1 328 ? 9.983 3.231 -17.286 1.00 94.94 328 ALA A N 1
ATOM 2456 C CA . ALA A 1 328 ? 10.476 4.048 -18.389 1.00 94.94 328 ALA A CA 1
ATOM 2457 C C . ALA A 1 328 ? 11.676 4.926 -17.957 1.00 94.94 328 ALA A C 1
ATOM 2459 O O . ALA A 1 328 ? 12.615 5.120 -18.733 1.00 94.94 328 ALA A O 1
ATOM 2460 N N . LEU A 1 329 ? 11.715 5.403 -16.704 1.00 93.25 329 LEU A N 1
ATOM 2461 C CA . LEU A 1 329 ? 12.870 6.130 -16.170 1.00 93.25 329 LEU A CA 1
ATOM 2462 C C . LEU A 1 329 ? 14.092 5.213 -16.029 1.00 93.25 329 LEU A C 1
ATOM 2464 O O . LEU A 1 329 ? 15.211 5.656 -16.291 1.00 93.25 329 LEU A O 1
ATOM 2468 N N . LEU A 1 330 ? 13.897 3.933 -15.688 1.00 95.50 330 LEU A N 1
ATOM 2469 C CA . LEU A 1 330 ? 14.972 2.937 -15.704 1.00 95.50 330 LEU A CA 1
ATOM 2470 C C . LEU A 1 330 ? 15.602 2.819 -17.096 1.00 95.50 330 LEU A C 1
ATOM 2472 O O . LEU A 1 330 ? 16.826 2.762 -17.198 1.00 95.50 330 LEU A O 1
ATOM 2476 N N . TYR A 1 331 ? 14.799 2.842 -18.163 1.00 94.69 331 TYR A N 1
ATOM 2477 C CA . TYR A 1 331 ? 15.318 2.861 -19.532 1.00 94.69 331 TYR A CA 1
ATOM 2478 C C . TYR A 1 331 ? 16.161 4.113 -19.818 1.00 94.69 331 TYR A C 1
ATOM 2480 O O . TYR A 1 331 ? 17.273 4.012 -20.342 1.00 94.69 331 TYR A O 1
ATOM 2488 N N . VAL A 1 332 ? 15.681 5.297 -19.426 1.00 90.38 332 VAL A N 1
ATOM 2489 C CA . VAL A 1 332 ? 16.439 6.552 -19.585 1.00 90.38 332 VAL A CA 1
ATOM 2490 C C . VAL A 1 332 ? 17.757 6.500 -18.803 1.00 90.38 332 VAL A C 1
ATOM 2492 O O . VAL A 1 332 ? 18.803 6.905 -19.316 1.00 90.38 332 VAL A O 1
ATOM 2495 N N . ALA A 1 333 ? 17.729 5.969 -17.579 1.00 90.31 333 ALA A N 1
ATOM 2496 C CA . ALA A 1 333 ? 18.919 5.766 -16.762 1.00 90.31 333 ALA A CA 1
ATOM 2497 C C . ALA A 1 333 ? 19.894 4.784 -17.420 1.00 90.31 333 ALA A C 1
ATOM 2499 O O . ALA A 1 333 ? 21.084 5.078 -17.498 1.00 90.31 333 ALA A O 1
ATOM 2500 N N . TRP A 1 334 ? 19.396 3.667 -17.955 1.00 93.06 334 TRP A N 1
ATOM 2501 C CA . TRP A 1 334 ? 20.194 2.701 -18.703 1.00 93.06 334 TRP A CA 1
ATOM 2502 C C . TRP A 1 334 ? 20.882 3.348 -19.906 1.00 93.06 334 TRP A C 1
ATOM 2504 O O . TRP A 1 334 ? 22.101 3.255 -20.003 1.00 93.06 334 TRP A O 1
ATOM 2514 N N . LYS A 1 335 ? 20.153 4.083 -20.763 1.00 89.50 335 LYS A N 1
ATOM 2515 C CA . LYS A 1 335 ? 20.741 4.807 -21.910 1.00 89.50 335 LYS A CA 1
ATOM 2516 C C . LYS A 1 335 ? 21.828 5.784 -21.474 1.00 89.50 335 LYS A C 1
ATOM 2518 O O . LYS A 1 335 ? 22.865 5.877 -22.127 1.00 89.50 335 LYS A O 1
ATOM 2523 N N . LYS A 1 336 ? 21.624 6.501 -20.362 1.00 86.38 336 LYS A N 1
ATOM 2524 C CA . LYS A 1 336 ? 22.657 7.383 -19.804 1.00 86.38 336 LYS A CA 1
ATOM 2525 C C . LYS A 1 336 ? 23.859 6.583 -19.308 1.00 86.38 336 LYS A C 1
ATOM 2527 O O . LYS A 1 336 ? 24.979 6.967 -19.606 1.00 86.38 336 LYS A O 1
ATOM 2532 N N . ILE A 1 337 ? 23.662 5.466 -18.613 1.00 87.75 337 ILE A N 1
ATOM 2533 C CA . ILE A 1 337 ? 24.741 4.599 -18.111 1.00 87.75 337 ILE A CA 1
ATOM 2534 C C . ILE A 1 337 ? 25.530 3.956 -19.263 1.00 87.75 337 ILE A C 1
ATOM 2536 O O . ILE A 1 337 ? 26.752 3.876 -19.186 1.00 87.75 337 ILE A O 1
ATOM 2540 N N . THR A 1 338 ? 24.883 3.534 -20.345 1.00 86.69 338 THR A N 1
ATOM 2541 C CA . THR A 1 338 ? 25.541 2.826 -21.456 1.00 86.69 338 THR A CA 1
ATOM 2542 C C . THR A 1 338 ? 26.013 3.735 -22.596 1.00 86.69 338 THR A C 1
ATOM 2544 O O . THR A 1 338 ? 26.785 3.284 -23.438 1.00 86.69 338 THR A O 1
ATOM 2547 N N . GLY A 1 339 ? 25.604 5.010 -22.619 1.00 78.50 339 GLY A N 1
ATOM 2548 C CA . GLY A 1 339 ? 25.982 5.997 -23.642 1.00 78.50 339 GLY A CA 1
ATOM 2549 C C . GLY A 1 339 ? 27.405 6.583 -23.527 1.00 78.50 339 GLY A C 1
ATOM 2550 O O . GLY A 1 339 ? 28.247 6.095 -22.773 1.00 78.50 339 GLY A O 1
ATOM 2551 N N . GLY A 1 340 ? 27.685 7.654 -24.282 1.00 64.75 340 GLY A N 1
ATOM 2552 C CA . GLY A 1 340 ? 28.978 8.369 -24.289 1.00 64.75 340 GLY A CA 1
ATOM 2553 C C . GLY A 1 340 ? 29.237 9.257 -23.051 1.00 64.75 340 GLY A C 1
ATOM 2554 O O . GLY A 1 340 ? 28.317 9.469 -22.262 1.00 64.75 340 GLY A O 1
ATOM 2555 N N . PRO A 1 341 ? 30.470 9.779 -22.871 1.00 59.53 341 PRO A N 1
ATOM 2556 C CA . PRO A 1 341 ? 30.922 10.412 -21.627 1.00 59.53 341 PRO A CA 1
ATOM 2557 C C . PRO A 1 341 ? 30.262 11.773 -21.340 1.00 59.53 341 PRO A C 1
ATOM 2559 O O . PRO A 1 341 ? 30.361 12.698 -22.142 1.00 59.53 341 PRO A O 1
ATOM 2562 N N . SER A 1 342 ? 29.653 11.912 -20.156 1.00 69.31 342 SER A N 1
ATOM 2563 C CA . SER A 1 342 ? 29.248 13.192 -19.546 1.00 69.31 342 SER A CA 1
ATOM 2564 C C . SER A 1 342 ? 29.344 13.138 -18.011 1.00 69.31 342 SER A C 1
ATOM 2566 O O . SER A 1 342 ? 29.298 12.055 -17.421 1.00 69.31 342 SER A O 1
ATOM 2568 N N . ASP A 1 343 ? 29.447 14.288 -17.336 1.00 63.47 343 ASP A N 1
ATOM 2569 C CA . ASP A 1 343 ? 29.551 14.351 -15.864 1.00 63.47 343 ASP A CA 1
ATOM 2570 C C . ASP A 1 343 ? 28.322 13.738 -15.166 1.00 63.47 343 ASP A C 1
ATOM 2572 O O . ASP A 1 343 ? 28.443 12.986 -14.195 1.00 63.47 343 ASP A O 1
ATOM 2576 N N . GLY A 1 344 ? 27.124 13.977 -15.715 1.00 66.94 344 GLY A N 1
ATOM 2577 C CA . GLY A 1 344 ? 25.880 13.385 -15.217 1.00 66.94 344 GLY A CA 1
ATOM 2578 C C . GLY A 1 344 ? 25.828 11.860 -15.365 1.00 66.94 344 GLY A C 1
ATOM 2579 O O . GLY A 1 344 ? 25.256 11.169 -14.520 1.00 66.94 344 GLY A O 1
ATOM 2580 N N . GLN A 1 345 ? 26.481 11.314 -16.395 1.00 73.94 345 GLN A N 1
ATOM 2581 C CA . GLN A 1 345 ? 26.616 9.871 -16.574 1.00 73.94 345 GLN A CA 1
ATOM 2582 C C . GLN A 1 345 ? 27.532 9.251 -15.510 1.00 73.94 345 GLN A C 1
ATOM 2584 O O . GLN A 1 345 ? 27.192 8.199 -14.964 1.00 73.94 345 GLN A O 1
ATOM 2589 N N . GLN A 1 346 ? 28.690 9.856 -15.224 1.00 78.00 346 GLN A N 1
ATOM 2590 C CA . GLN A 1 346 ? 29.635 9.309 -14.240 1.00 78.00 346 GLN A CA 1
ATOM 2591 C C . GLN A 1 346 ? 29.016 9.249 -12.842 1.00 78.00 346 GLN A C 1
ATOM 2593 O O . GLN A 1 346 ? 29.179 8.257 -12.130 1.00 78.00 346 GLN A O 1
ATOM 2598 N N . LEU A 1 347 ? 28.240 10.273 -12.481 1.00 83.69 347 LEU A N 1
ATOM 2599 C CA . LEU A 1 347 ? 27.525 10.296 -11.215 1.00 83.69 347 LEU A CA 1
ATOM 2600 C C . LEU A 1 347 ? 26.496 9.164 -11.127 1.00 83.69 347 LEU A C 1
ATOM 2602 O O . LEU A 1 347 ? 26.507 8.424 -10.146 1.00 83.69 347 LEU A O 1
ATOM 2606 N N . LEU A 1 348 ? 25.657 8.977 -12.152 1.00 86.06 348 LEU A N 1
ATOM 2607 C CA . LEU A 1 348 ? 24.640 7.919 -12.160 1.00 86.06 348 LEU A CA 1
ATOM 2608 C C . LEU A 1 348 ? 25.262 6.510 -12.148 1.00 86.06 348 LEU A C 1
ATOM 2610 O O . LEU A 1 348 ? 24.774 5.639 -11.433 1.00 86.06 348 LEU A O 1
ATOM 2614 N N . LYS A 1 349 ? 26.385 6.306 -12.855 1.00 88.50 349 LYS A N 1
ATOM 2615 C CA . LYS A 1 349 ? 27.185 5.062 -12.822 1.00 88.50 349 LYS A CA 1
ATOM 2616 C C . LYS A 1 349 ? 27.720 4.717 -11.432 1.00 88.50 349 LYS A C 1
ATOM 2618 O O . LYS A 1 349 ? 28.022 3.558 -11.171 1.00 88.50 349 LYS A O 1
ATOM 2623 N N . SER A 1 350 ? 27.863 5.706 -10.551 1.00 91.12 350 SER A N 1
ATOM 2624 C CA . SER A 1 350 ? 28.367 5.497 -9.191 1.00 91.12 350 SER A CA 1
ATOM 2625 C C . SER A 1 350 ? 27.324 4.924 -8.221 1.00 91.12 350 SER A C 1
ATOM 2627 O O . SER A 1 350 ? 27.656 4.695 -7.054 1.00 91.12 350 SER A O 1
ATOM 2629 N N . PHE A 1 351 ? 26.080 4.725 -8.668 1.00 94.94 351 PHE A N 1
ATOM 2630 C CA . PHE A 1 351 ? 24.988 4.170 -7.871 1.00 94.94 351 PHE A CA 1
ATOM 2631 C C . PHE A 1 351 ? 24.561 2.789 -8.370 1.00 94.94 351 PHE A C 1
ATOM 2633 O O . PHE A 1 351 ? 24.553 2.517 -9.570 1.00 94.94 351 PHE A O 1
ATOM 2640 N N . ASP A 1 352 ? 24.105 1.946 -7.446 1.00 95.75 352 ASP A N 1
ATOM 2641 C CA . ASP A 1 352 ? 23.294 0.776 -7.772 1.00 95.75 352 ASP A CA 1
ATOM 2642 C C . ASP A 1 352 ? 21.876 1.240 -8.141 1.00 95.75 352 ASP A C 1
ATOM 2644 O O . ASP A 1 352 ? 21.056 1.537 -7.272 1.00 95.75 352 ASP A O 1
ATOM 2648 N N . VAL A 1 353 ? 21.604 1.379 -9.441 1.00 96.06 353 VAL A N 1
ATOM 2649 C CA . VAL A 1 353 ? 20.289 1.802 -9.947 1.00 96.06 353 VAL A CA 1
ATOM 2650 C C . VAL A 1 353 ? 19.362 0.594 -10.048 1.00 96.06 353 VAL A C 1
ATOM 2652 O O . VAL A 1 353 ? 19.695 -0.406 -10.692 1.00 96.06 353 VAL A O 1
ATOM 2655 N N . ARG A 1 354 ? 18.192 0.708 -9.416 1.00 97.69 354 ARG A N 1
ATOM 2656 C CA . ARG A 1 354 ? 17.155 -0.320 -9.306 1.00 97.69 354 ARG A CA 1
ATOM 2657 C C . ARG A 1 354 ? 15.780 0.240 -9.659 1.00 97.69 354 ARG A C 1
ATOM 2659 O O . ARG A 1 354 ? 15.543 1.445 -9.564 1.00 97.69 354 ARG A O 1
ATOM 2666 N N . CYS A 1 355 ? 14.850 -0.640 -10.012 1.00 98.38 355 CYS A N 1
ATOM 2667 C CA . CYS A 1 355 ? 13.447 -0.281 -10.209 1.00 98.38 355 CYS A CA 1
ATOM 2668 C C . CYS A 1 355 ? 12.527 -1.300 -9.536 1.00 98.38 355 CYS A C 1
ATOM 2670 O O . CYS A 1 355 ? 12.602 -2.488 -9.822 1.00 98.38 355 CYS A O 1
ATOM 2672 N N . VAL A 1 356 ? 11.657 -0.847 -8.641 1.00 98.31 356 VAL A N 1
ATOM 2673 C CA . VAL A 1 356 ? 10.721 -1.720 -7.924 1.00 98.31 356 VAL A CA 1
ATOM 2674 C C . VAL A 1 356 ? 9.331 -1.140 -8.093 1.00 98.31 356 VAL A C 1
ATOM 2676 O O . VAL A 1 356 ? 9.070 -0.025 -7.650 1.00 98.31 356 VAL A O 1
ATOM 2679 N N . THR A 1 357 ? 8.447 -1.863 -8.766 1.00 98.25 357 THR A N 1
ATOM 2680 C CA . THR A 1 357 ? 7.112 -1.372 -9.137 1.00 98.25 357 THR A CA 1
ATOM 2681 C C . THR A 1 357 ? 6.025 -2.314 -8.644 1.00 98.25 357 THR A C 1
ATOM 2683 O O . THR A 1 357 ? 6.300 -3.473 -8.332 1.00 98.25 357 THR A O 1
ATOM 2686 N N . PHE A 1 358 ? 4.800 -1.802 -8.533 1.00 97.06 358 PHE A N 1
ATOM 2687 C CA 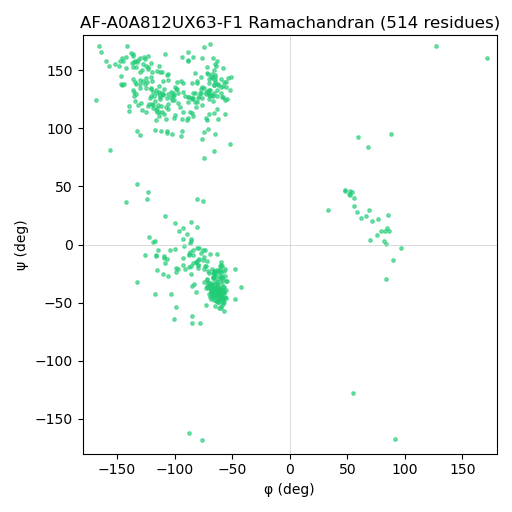. PHE A 1 358 ? 3.664 -2.539 -7.976 1.00 97.06 358 PHE A CA 1
ATOM 2688 C C . PHE A 1 358 ? 2.466 -2.412 -8.904 1.00 97.06 358 PHE A C 1
ATOM 2690 O O . PHE A 1 358 ? 2.006 -1.304 -9.179 1.00 97.06 358 PHE A O 1
ATOM 2697 N N . GLY A 1 359 ? 1.964 -3.531 -9.409 1.00 94.62 359 GLY A N 1
ATOM 2698 C CA . GLY A 1 359 ? 0.816 -3.518 -10.309 1.00 94.62 359 GLY A CA 1
ATOM 2699 C C . GLY A 1 359 ? 1.078 -2.756 -11.610 1.00 94.62 359 GLY A C 1
ATOM 2700 O O . GLY A 1 359 ? 0.133 -2.266 -12.215 1.00 94.62 359 GLY A O 1
ATOM 2701 N N . SER A 1 360 ? 2.337 -2.594 -12.035 1.00 94.62 360 SER A N 1
ATOM 2702 C CA . SER A 1 360 ? 2.630 -1.833 -13.252 1.00 94.62 360 SER A CA 1
ATOM 2703 C C . SER A 1 360 ? 2.179 -2.617 -14.488 1.00 94.62 360 SER A C 1
ATOM 2705 O O . SER A 1 360 ? 2.565 -3.786 -14.611 1.00 94.62 360 SER A O 1
ATOM 2707 N N . PRO A 1 361 ? 1.451 -2.000 -15.435 1.00 93.62 361 PRO A N 1
ATOM 2708 C CA . PRO A 1 361 ? 1.235 -2.575 -16.759 1.00 93.62 361 PRO A CA 1
ATOM 2709 C C . PRO A 1 361 ? 2.543 -2.581 -17.566 1.00 93.62 361 PRO A C 1
ATOM 2711 O O . PRO A 1 361 ? 3.572 -2.034 -17.146 1.00 93.62 361 PRO A O 1
ATOM 2714 N N . MET A 1 362 ? 2.504 -3.224 -18.730 1.00 94.25 362 MET A N 1
ATOM 2715 C CA . MET A 1 362 ? 3.629 -3.318 -19.656 1.00 94.25 362 MET A CA 1
ATOM 2716 C C . MET A 1 362 ? 3.987 -1.946 -20.231 1.00 94.25 362 MET A C 1
ATOM 2718 O O . MET A 1 362 ? 3.128 -1.170 -20.646 1.00 94.25 362 MET A O 1
ATOM 2722 N N . VAL A 1 363 ? 5.288 -1.669 -20.296 1.00 95.06 363 VAL A N 1
ATOM 2723 C CA . VAL A 1 363 ? 5.826 -0.377 -20.758 1.00 95.06 363 VAL A CA 1
ATOM 2724 C C . VAL A 1 363 ? 6.529 -0.493 -22.102 1.00 95.06 363 VAL A C 1
ATOM 2726 O O . VAL A 1 363 ? 6.630 0.487 -22.833 1.00 95.06 363 VAL A O 1
ATOM 2729 N N . PHE A 1 36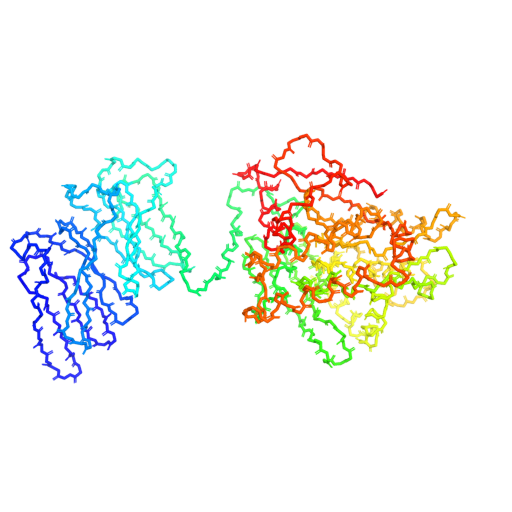4 ? 7.021 -1.682 -22.426 1.00 95.50 364 PHE A N 1
ATOM 2730 C CA . PHE A 1 364 ? 7.937 -1.912 -23.530 1.00 95.50 364 PHE A CA 1
ATOM 2731 C C . PHE A 1 364 ? 7.358 -2.943 -24.490 1.00 95.50 364 PHE A C 1
ATOM 2733 O O . PHE A 1 364 ? 6.478 -3.727 -24.134 1.00 95.50 364 PHE A O 1
ATOM 2740 N N . GLY A 1 365 ? 7.895 -2.975 -25.698 1.00 93.19 365 GLY A N 1
ATOM 2741 C CA . GLY A 1 365 ? 7.627 -4.033 -26.657 1.00 93.19 365 GLY A CA 1
ATOM 2742 C C . GLY A 1 365 ? 8.630 -4.013 -27.798 1.00 93.19 365 GLY A C 1
ATOM 2743 O O . GLY A 1 365 ? 9.454 -3.101 -27.892 1.00 93.19 365 GLY A O 1
ATOM 2744 N N . GLY A 1 366 ? 8.593 -5.051 -28.629 1.00 85.38 366 GLY A N 1
ATOM 2745 C CA . GLY A 1 366 ? 9.612 -5.293 -29.654 1.00 85.38 366 GLY A CA 1
ATOM 2746 C C . GLY A 1 366 ? 10.768 -6.175 -29.179 1.00 85.38 366 GLY A C 1
ATOM 2747 O O . GLY A 1 366 ? 10.684 -6.836 -28.148 1.00 85.38 366 GLY A O 1
ATOM 2748 N N . GLY A 1 367 ? 11.852 -6.239 -29.952 1.00 71.12 367 GLY A N 1
ATOM 2749 C CA . GLY A 1 367 ? 13.005 -7.117 -29.703 1.00 71.12 367 GLY A CA 1
ATOM 2750 C C . GLY A 1 367 ? 12.888 -8.496 -30.359 1.00 71.12 367 GLY A C 1
ATOM 2751 O O . GLY A 1 367 ? 13.889 -9.201 -30.494 1.00 71.12 367 GLY A O 1
ATOM 2752 N N . SER A 1 368 ? 11.693 -8.856 -30.835 1.00 67.81 368 SER A N 1
ATOM 2753 C CA . SER A 1 368 ? 11.424 -10.113 -31.546 1.00 67.81 368 SER A CA 1
ATOM 2754 C C . SER A 1 368 ? 12.152 -10.221 -32.892 1.00 67.81 368 SER A C 1
ATOM 2756 O O . SER A 1 368 ? 12.424 -11.332 -33.344 1.00 67.81 368 SER A O 1
ATOM 2758 N N . GLN A 1 369 ? 12.535 -9.090 -33.502 1.00 66.94 369 GLN A N 1
ATOM 2759 C CA . GLN A 1 369 ? 13.294 -9.054 -34.757 1.00 66.94 369 GLN A CA 1
ATOM 2760 C C . GLN A 1 369 ? 14.800 -8.826 -34.551 1.00 66.94 369 GLN A C 1
ATOM 2762 O O . GLN A 1 369 ? 15.517 -8.467 -35.483 1.00 66.94 369 GLN A O 1
ATOM 2767 N N . GLY A 1 370 ? 15.310 -9.056 -33.337 1.00 72.56 370 GLY A N 1
ATOM 2768 C CA . GLY A 1 370 ? 16.747 -9.014 -33.065 1.00 72.56 370 GLY A CA 1
ATOM 2769 C C . GLY A 1 370 ? 17.305 -7.623 -32.756 1.00 72.56 370 GLY A C 1
ATOM 2770 O O . GLY A 1 370 ? 18.507 -7.408 -32.936 1.00 72.56 370 GLY A O 1
ATOM 2771 N N . SER A 1 371 ? 16.480 -6.689 -32.258 1.00 87.31 371 SER A N 1
ATOM 2772 C CA . SER A 1 371 ? 16.990 -5.425 -31.704 1.00 87.31 371 SER A CA 1
ATOM 2773 C C . SER A 1 371 ? 18.000 -5.707 -30.583 1.00 87.31 371 SER A C 1
ATOM 2775 O O . SER A 1 371 ? 17.668 -6.193 -29.497 1.00 87.31 371 SER A O 1
ATOM 2777 N N . LYS A 1 372 ? 19.269 -5.368 -30.843 1.00 90.19 372 LYS A N 1
ATOM 2778 C CA . LYS A 1 372 ? 20.355 -5.473 -29.854 1.00 90.19 372 LYS A CA 1
ATOM 2779 C C . LYS A 1 372 ? 20.115 -4.545 -28.664 1.00 90.19 372 LYS A C 1
ATOM 2781 O O . LYS A 1 372 ? 20.486 -4.885 -27.544 1.00 90.19 372 LYS A O 1
ATOM 2786 N N . GLN A 1 373 ? 19.490 -3.393 -28.910 1.00 91.75 373 GLN A N 1
ATOM 2787 C CA . GLN A 1 373 ? 19.170 -2.406 -27.886 1.00 91.75 373 GLN A CA 1
ATOM 2788 C C . GLN A 1 373 ? 18.092 -2.927 -26.934 1.00 91.75 373 GLN A C 1
ATOM 2790 O O . GLN A 1 373 ? 18.293 -2.863 -25.722 1.00 91.75 373 GLN A O 1
ATOM 2795 N N . ALA A 1 374 ? 17.004 -3.500 -27.465 1.00 93.31 374 ALA A N 1
ATOM 2796 C CA . ALA A 1 374 ? 15.965 -4.132 -26.654 1.00 93.31 374 ALA A CA 1
ATOM 2797 C C . ALA A 1 374 ? 16.547 -5.234 -25.766 1.00 93.31 374 ALA A C 1
ATOM 2799 O O . ALA A 1 374 ? 16.339 -5.220 -24.555 1.00 93.31 374 ALA A O 1
ATOM 2800 N N . LYS A 1 375 ? 17.336 -6.144 -26.354 1.00 92.38 375 LYS A N 1
ATOM 2801 C CA . LYS A 1 375 ? 17.949 -7.258 -25.623 1.00 92.38 375 LYS A CA 1
ATOM 2802 C C . LYS A 1 375 ? 18.898 -6.778 -24.521 1.00 92.38 375 LYS A C 1
ATOM 2804 O O . LYS A 1 375 ? 18.798 -7.234 -23.389 1.00 92.38 375 LYS A O 1
ATOM 2809 N N . SER A 1 376 ? 19.772 -5.818 -24.829 1.00 93.44 376 SER A N 1
ATOM 2810 C CA . SER A 1 376 ? 20.721 -5.275 -23.850 1.00 93.44 376 SER A CA 1
ATOM 2811 C C . SER A 1 376 ? 20.020 -4.547 -22.698 1.00 93.44 376 SER A C 1
ATOM 2813 O O . SER A 1 376 ? 20.438 -4.667 -21.546 1.00 93.44 376 SER A O 1
ATOM 2815 N N . PHE A 1 377 ? 18.936 -3.820 -22.981 1.00 95.19 377 PHE A N 1
ATOM 2816 C CA . PHE A 1 377 ? 18.129 -3.215 -21.927 1.00 95.19 377 PHE A CA 1
ATOM 2817 C C . PHE A 1 377 ? 17.379 -4.268 -21.101 1.00 95.19 377 PHE A C 1
ATOM 2819 O O . PHE A 1 377 ? 17.330 -4.150 -19.879 1.00 95.19 377 PHE A O 1
ATOM 2826 N N . GLN A 1 378 ? 16.827 -5.303 -21.738 1.00 94.06 378 GLN A N 1
ATOM 2827 C CA . GLN A 1 378 ? 16.137 -6.390 -21.045 1.00 94.06 378 GLN A CA 1
ATOM 2828 C C . GLN A 1 378 ? 17.078 -7.120 -20.076 1.00 94.06 378 GLN A C 1
ATOM 2830 O O . GLN A 1 378 ? 16.714 -7.310 -18.922 1.00 94.06 378 GLN A O 1
ATOM 2835 N N . GLU A 1 379 ? 18.302 -7.448 -20.498 1.00 93.88 379 GLU A N 1
ATOM 2836 C CA . GLU A 1 379 ? 19.338 -8.041 -19.634 1.00 93.88 379 GLU A CA 1
ATOM 2837 C C . GLU A 1 379 ? 19.669 -7.121 -18.445 1.00 93.88 379 GLU A C 1
ATOM 2839 O O . GLU A 1 379 ? 19.678 -7.556 -17.294 1.00 93.88 379 GLU A O 1
ATOM 2844 N N . PHE A 1 380 ? 19.844 -5.818 -18.695 1.00 95.19 380 PHE A N 1
ATOM 2845 C CA . PHE A 1 380 ? 20.068 -4.838 -17.630 1.00 95.19 380 PHE A CA 1
ATOM 2846 C C . PHE A 1 380 ? 18.893 -4.755 -16.642 1.00 95.19 380 PHE A C 1
ATOM 2848 O O . PHE A 1 380 ? 19.104 -4.641 -15.434 1.00 95.19 380 PHE A O 1
ATOM 2855 N N . ALA A 1 381 ? 17.655 -4.794 -17.139 1.00 96.19 381 ALA A N 1
ATOM 2856 C CA . ALA A 1 381 ? 16.450 -4.731 -16.322 1.00 96.19 381 ALA A CA 1
ATOM 2857 C C . ALA A 1 381 ? 16.235 -6.018 -15.510 1.00 96.19 381 ALA A C 1
ATOM 2859 O O . ALA A 1 381 ? 15.839 -5.933 -14.349 1.00 96.19 381 ALA A O 1
ATOM 2860 N N . GLN A 1 382 ? 16.547 -7.191 -16.072 1.00 94.75 382 GLN A N 1
ATOM 2861 C CA . GLN A 1 382 ? 16.411 -8.490 -15.403 1.00 94.75 382 GLN A CA 1
ATOM 2862 C C . GLN A 1 382 ? 17.207 -8.580 -14.100 1.00 94.75 382 GLN A C 1
ATOM 2864 O O . GLN A 1 382 ? 16.733 -9.153 -13.123 1.00 94.75 382 GLN A O 1
ATOM 2869 N N . GLU A 1 383 ? 18.387 -7.969 -14.052 1.00 93.00 383 GLU A N 1
ATOM 2870 C CA . GLU A 1 383 ? 19.226 -7.978 -12.852 1.00 93.00 383 GLU A CA 1
ATOM 2871 C C . GLU A 1 383 ? 18.853 -6.893 -11.837 1.00 93.00 383 GLU A C 1
ATOM 2873 O O . GLU A 1 383 ? 19.316 -6.934 -10.696 1.00 93.00 383 GLU A O 1
ATOM 2878 N N . ARG A 1 384 ? 18.076 -5.880 -12.246 1.00 96.25 384 ARG A N 1
ATOM 2879 C CA . ARG A 1 384 ? 17.954 -4.598 -11.525 1.00 96.25 384 ARG A CA 1
ATOM 2880 C C . ARG A 1 384 ? 16.535 -4.191 -11.187 1.00 96.25 384 ARG A C 1
ATOM 2882 O O . ARG A 1 384 ? 16.359 -3.222 -10.445 1.00 96.25 384 ARG A O 1
ATOM 2889 N N . ALA A 1 385 ? 15.546 -4.897 -11.710 1.00 97.62 385 ALA A N 1
ATOM 2890 C CA . ALA A 1 385 ? 14.165 -4.503 -11.573 1.00 97.62 385 ALA A CA 1
ATOM 2891 C C . ALA A 1 385 ? 13.247 -5.650 -11.158 1.00 97.62 385 ALA A C 1
ATOM 2893 O O . ALA A 1 385 ? 13.504 -6.817 -11.442 1.00 97.62 385 ALA A O 1
ATOM 2894 N N . ALA A 1 386 ? 12.153 -5.289 -10.496 1.00 97.69 386 ALA A N 1
ATOM 2895 C CA . ALA A 1 386 ? 11.060 -6.191 -10.184 1.00 97.69 386 ALA A CA 1
ATOM 2896 C C . ALA A 1 386 ? 9.725 -5.444 -10.262 1.00 97.69 386 ALA A C 1
ATOM 2898 O O . ALA A 1 386 ? 9.596 -4.315 -9.783 1.00 97.69 386 ALA A O 1
ATOM 2899 N N . ASN A 1 387 ? 8.722 -6.087 -10.848 1.00 98.19 387 ASN A N 1
ATOM 2900 C CA . ASN A 1 387 ? 7.337 -5.643 -10.799 1.00 98.19 387 ASN A CA 1
ATOM 2901 C C . ASN A 1 387 ? 6.528 -6.663 -9.995 1.00 98.19 387 ASN A C 1
ATOM 2903 O O . ASN A 1 387 ? 6.348 -7.809 -10.412 1.00 98.19 387 ASN A O 1
ATOM 2907 N N . TYR A 1 388 ? 6.081 -6.255 -8.813 1.00 98.00 388 TYR A N 1
ATOM 2908 C CA . TYR A 1 388 ? 5.217 -7.063 -7.967 1.00 98.00 388 TYR A CA 1
ATOM 2909 C C . TYR A 1 388 ? 3.802 -7.028 -8.498 1.00 98.00 388 TYR A C 1
ATOM 2911 O O . TYR A 1 388 ? 3.243 -5.956 -8.726 1.00 98.00 388 TYR A O 1
ATOM 2919 N N . ILE A 1 389 ? 3.198 -8.200 -8.654 1.00 96.19 389 ILE A N 1
ATOM 2920 C CA . ILE A 1 389 ? 1.852 -8.313 -9.206 1.00 96.19 389 ILE A CA 1
ATOM 2921 C C . ILE A 1 389 ? 1.004 -9.247 -8.357 1.00 96.19 389 ILE A C 1
ATOM 2923 O O . ILE A 1 389 ? 1.471 -10.301 -7.939 1.00 96.19 389 ILE A O 1
ATOM 2927 N N . HIS A 1 390 ? -0.252 -8.892 -8.114 1.00 93.31 390 HIS A N 1
ATOM 2928 C CA . HIS A 1 390 ? -1.203 -9.847 -7.562 1.00 93.31 390 HIS A CA 1
ATOM 2929 C C . HIS A 1 390 ? -1.563 -10.910 -8.607 1.00 93.31 390 HIS A C 1
ATOM 2931 O O . HIS A 1 390 ? -1.664 -10.625 -9.805 1.00 93.31 390 HIS A O 1
ATOM 2937 N N . ALA A 1 391 ? -1.815 -12.139 -8.153 1.00 91.12 391 ALA A N 1
ATOM 2938 C CA . ALA A 1 391 ? -2.200 -13.250 -9.025 1.00 91.12 391 ALA A CA 1
ATOM 2939 C C . ALA A 1 391 ? -3.420 -12.946 -9.918 1.00 91.12 391 ALA A C 1
ATOM 2941 O O . ALA A 1 391 ? -3.439 -13.391 -11.060 1.00 91.12 391 ALA A O 1
ATOM 2942 N N . ASN A 1 392 ? -4.373 -12.115 -9.474 1.00 87.75 392 ASN A N 1
ATOM 2943 C CA . ASN A 1 392 ? -5.571 -11.774 -10.255 1.00 87.75 392 ASN A CA 1
ATOM 2944 C C . ASN A 1 392 ? -5.702 -10.290 -10.644 1.00 87.75 392 ASN A C 1
ATOM 2946 O O . ASN A 1 392 ? -6.651 -9.955 -11.339 1.00 87.75 392 ASN A O 1
ATOM 2950 N N . ASP A 1 393 ? -4.737 -9.418 -10.324 1.00 88.50 393 ASP A N 1
ATOM 2951 C CA . ASP A 1 393 ? -4.783 -8.006 -10.755 1.00 88.50 393 ASP A CA 1
ATOM 2952 C C . ASP A 1 393 ? -4.658 -7.849 -12.288 1.00 88.50 393 ASP A C 1
ATOM 2954 O O . ASP A 1 393 ? -3.590 -8.107 -12.844 1.00 88.50 393 ASP A O 1
ATOM 2958 N N . PRO A 1 394 ? -5.689 -7.399 -13.017 1.00 87.75 394 PRO A N 1
ATOM 2959 C CA . PRO A 1 394 ? -5.633 -7.298 -14.474 1.00 87.75 394 PRO A CA 1
ATOM 2960 C C . PRO A 1 394 ? -4.649 -6.236 -14.998 1.00 87.75 394 PRO A C 1
ATOM 2962 O O . PRO A 1 394 ? -4.225 -6.336 -16.148 1.00 87.75 394 PRO A O 1
ATOM 2965 N N . CYS A 1 395 ? -4.256 -5.234 -14.203 1.00 88.94 395 CYS A N 1
ATOM 2966 C CA . CYS A 1 395 ? -3.460 -4.107 -14.693 1.00 88.94 395 CYS A CA 1
ATOM 2967 C C . CYS A 1 395 ? -2.079 -4.536 -15.229 1.00 88.94 395 CYS A C 1
ATOM 2969 O O . CYS A 1 395 ? -1.788 -4.241 -16.385 1.00 88.94 395 CYS A O 1
ATOM 2971 N N . PRO A 1 396 ? -1.267 -5.345 -14.522 1.00 92.75 396 PRO A N 1
ATOM 2972 C CA . PRO A 1 396 ? -0.021 -5.885 -15.069 1.00 92.75 396 PRO A CA 1
ATOM 2973 C C . PRO A 1 396 ? -0.150 -6.745 -16.321 1.00 92.75 396 PRO A C 1
ATOM 2975 O O . PRO A 1 396 ? 0.858 -7.048 -16.956 1.00 92.75 396 PRO A O 1
ATOM 2978 N N . ARG A 1 397 ? -1.360 -7.203 -16.656 1.00 92.44 397 ARG A N 1
ATOM 2979 C CA . ARG A 1 397 ? -1.602 -8.042 -17.836 1.00 92.44 397 ARG A CA 1
ATOM 2980 C C . ARG A 1 397 ? -1.851 -7.176 -19.057 1.00 92.44 397 ARG A C 1
ATOM 2982 O O . ARG A 1 397 ? -1.650 -7.645 -20.178 1.00 92.44 397 ARG A O 1
ATOM 2989 N N . ALA A 1 398 ? -2.214 -5.913 -18.834 1.00 89.25 398 ALA A N 1
ATOM 2990 C CA . ALA A 1 398 ? -2.248 -4.921 -19.878 1.00 89.25 398 ALA A CA 1
ATOM 2991 C C . ALA A 1 398 ? -0.811 -4.738 -20.412 1.00 89.25 398 ALA A C 1
ATOM 2993 O O . ALA A 1 398 ? 0.098 -4.389 -19.663 1.00 89.25 398 ALA A O 1
ATOM 2994 N N . TRP A 1 399 ? -0.523 -5.040 -21.673 1.00 81.62 399 TRP A N 1
ATOM 2995 C CA . TRP A 1 399 ? -1.489 -5.236 -22.759 1.00 81.62 399 TRP A CA 1
ATOM 2996 C C . TRP A 1 399 ? -1.503 -6.630 -23.356 1.00 81.62 399 TRP A C 1
ATOM 2998 O O . TRP A 1 399 ? -2.573 -7.189 -23.575 1.00 81.62 399 TRP A O 1
ATOM 3008 N N . GLY A 1 400 ? -0.327 -7.213 -23.571 1.00 87.06 400 GLY A N 1
ATOM 3009 C CA . GLY A 1 400 ? -0.181 -8.428 -24.366 1.00 87.06 400 GLY A CA 1
ATOM 3010 C C . GLY A 1 400 ? -0.759 -9.701 -23.746 1.00 87.06 400 GLY A C 1
ATOM 3011 O O . GLY A 1 400 ? -0.800 -10.724 -24.424 1.00 87.06 400 GLY A O 1
ATOM 3012 N N . ALA A 1 401 ? -1.197 -9.669 -22.483 1.00 90.19 401 ALA A N 1
ATOM 3013 C CA . ALA A 1 401 ? -1.794 -10.812 -21.790 1.00 90.19 401 ALA A CA 1
ATOM 3014 C C . ALA A 1 401 ? -3.246 -10.570 -21.345 1.00 90.19 401 ALA A C 1
ATOM 3016 O O . ALA A 1 401 ? -3.835 -11.441 -20.711 1.00 90.19 401 ALA A O 1
ATOM 3017 N N . LEU A 1 402 ? -3.822 -9.405 -21.650 1.00 87.94 402 LEU A N 1
ATOM 3018 C CA . LEU A 1 402 ? -5.184 -9.044 -21.271 1.00 87.94 402 LEU A CA 1
ATOM 3019 C C . LEU A 1 402 ? -6.121 -9.229 -22.468 1.00 87.94 402 LEU A C 1
ATOM 3021 O O . LEU A 1 402 ? -5.913 -8.625 -23.519 1.00 87.94 402 LEU A O 1
ATOM 3025 N N . ASP A 1 403 ? -7.185 -10.015 -22.301 1.00 86.94 403 ASP A N 1
ATOM 3026 C CA . ASP A 1 403 ? -8.319 -9.966 -23.228 1.00 86.94 403 ASP A CA 1
ATOM 3027 C C . ASP A 1 403 ? -9.052 -8.638 -23.003 1.00 86.94 403 ASP A C 1
ATOM 3029 O O . ASP A 1 403 ? -9.790 -8.467 -22.027 1.00 86.94 403 ASP A O 1
ATOM 3033 N N . LEU A 1 404 ? -8.775 -7.668 -23.876 1.00 81.50 404 LEU A N 1
ATOM 3034 C CA . LEU A 1 404 ? -9.245 -6.297 -23.718 1.00 81.50 404 LEU A CA 1
ATOM 3035 C C . LEU A 1 404 ? -10.772 -6.221 -23.743 1.00 81.50 404 LEU A C 1
ATOM 3037 O O . LEU A 1 404 ? -11.362 -5.471 -22.967 1.00 81.50 404 LEU A O 1
ATOM 3041 N N . ARG A 1 405 ? -11.422 -7.020 -24.594 1.00 84.50 405 ARG A N 1
ATOM 3042 C CA . ARG A 1 405 ? -12.882 -7.058 -24.697 1.00 84.50 405 ARG A CA 1
ATOM 3043 C C . ARG A 1 405 ? -13.503 -7.583 -23.408 1.00 84.50 405 ARG A C 1
ATOM 3045 O O . ARG A 1 405 ? -14.339 -6.896 -22.821 1.00 84.50 405 ARG A O 1
ATOM 3052 N N . GLN A 1 406 ? -13.060 -8.749 -22.936 1.00 85.25 406 GLN A N 1
ATOM 3053 C CA . GLN A 1 406 ? -13.561 -9.330 -21.686 1.00 85.25 406 GLN A CA 1
ATOM 3054 C C . GLN A 1 406 ? -13.298 -8.414 -20.491 1.00 85.25 406 GLN A C 1
ATOM 3056 O O . GLN A 1 406 ? -14.151 -8.281 -19.611 1.00 85.25 406 GLN A O 1
ATOM 3061 N N . PHE A 1 407 ? -12.136 -7.760 -20.462 1.00 83.25 407 PHE A N 1
ATOM 3062 C CA . PHE A 1 407 ? -11.791 -6.816 -19.410 1.00 83.25 407 PHE A CA 1
ATOM 3063 C C . PHE A 1 407 ? -12.720 -5.595 -19.406 1.00 83.25 407 PHE A C 1
ATOM 3065 O O . PHE A 1 407 ? -13.257 -5.259 -18.352 1.00 83.25 407 PHE A O 1
ATOM 3072 N N . VAL A 1 408 ? -12.963 -4.959 -20.559 1.00 79.62 408 VAL A N 1
ATOM 3073 C CA . VAL A 1 408 ? -13.864 -3.795 -20.665 1.00 79.62 408 VAL A CA 1
ATOM 3074 C C . VAL A 1 408 ? -15.287 -4.166 -20.234 1.00 79.62 408 VAL A C 1
ATOM 3076 O O . VAL A 1 408 ? -15.926 -3.423 -19.487 1.00 79.62 408 VAL A O 1
ATOM 3079 N N . GLU A 1 409 ? -15.770 -5.346 -20.628 1.00 79.81 409 GLU A N 1
ATOM 3080 C CA . GLU A 1 409 ? -17.072 -5.860 -20.194 1.00 79.81 409 GLU A CA 1
ATOM 3081 C C . GLU A 1 409 ? -17.127 -6.127 -18.680 1.00 79.81 409 GLU A C 1
ATOM 3083 O O . GLU A 1 409 ? -18.115 -5.792 -18.023 1.00 79.81 409 GLU A O 1
ATOM 3088 N N . ALA A 1 410 ? -16.076 -6.719 -18.105 1.00 77.00 410 ALA A N 1
ATOM 3089 C CA . ALA A 1 410 ? -15.986 -6.968 -16.667 1.00 77.00 410 ALA A CA 1
ATOM 3090 C C . ALA A 1 410 ? -15.921 -5.657 -15.867 1.00 77.00 410 ALA A C 1
ATOM 3092 O O . ALA A 1 410 ? -16.648 -5.500 -14.885 1.00 77.00 410 ALA A O 1
ATOM 3093 N N . ALA A 1 411 ? -15.118 -4.693 -16.321 1.00 71.69 411 ALA A N 1
ATOM 3094 C CA . ALA A 1 411 ? -15.014 -3.361 -15.737 1.00 71.69 411 ALA A CA 1
ATOM 3095 C C . ALA A 1 411 ? -16.375 -2.647 -15.712 1.00 71.69 411 ALA A C 1
ATOM 3097 O O . ALA A 1 411 ? -16.775 -2.137 -14.664 1.00 71.69 411 ALA A O 1
ATOM 3098 N N . ALA A 1 412 ? -17.125 -2.676 -16.820 1.00 70.81 412 ALA A N 1
ATOM 3099 C CA . ALA A 1 412 ? -18.460 -2.081 -16.901 1.00 70.81 412 ALA A CA 1
ATOM 3100 C C . ALA A 1 412 ? -19.443 -2.707 -15.891 1.00 70.81 412 ALA A C 1
ATOM 3102 O O . ALA A 1 412 ? -20.135 -1.981 -15.171 1.00 70.81 412 ALA A O 1
ATOM 3103 N N . ARG A 1 413 ? -19.456 -4.044 -15.765 1.00 70.56 413 ARG A N 1
ATOM 3104 C CA . ARG A 1 413 ? -20.296 -4.764 -14.784 1.00 70.56 413 ARG A CA 1
ATOM 3105 C C . ARG A 1 413 ? -19.933 -4.427 -13.333 1.00 70.56 413 ARG A C 1
ATOM 3107 O O . ARG A 1 413 ? -20.816 -4.298 -12.489 1.00 70.56 413 ARG A O 1
ATOM 3114 N N . ASN A 1 414 ? -18.651 -4.249 -13.022 1.00 64.44 414 ASN A N 1
ATOM 3115 C CA . ASN A 1 414 ? -18.197 -3.991 -11.648 1.00 64.44 414 ASN A CA 1
ATOM 3116 C C . ASN A 1 414 ? -18.600 -2.611 -11.132 1.00 64.44 414 ASN A C 1
ATOM 3118 O O . ASN A 1 414 ? -18.908 -2.455 -9.948 1.00 64.44 414 ASN A O 1
ATOM 3122 N N . VAL A 1 415 ? -18.659 -1.618 -12.021 1.00 62.38 415 VAL A N 1
ATOM 3123 C CA . VAL A 1 415 ? -19.146 -0.286 -11.655 1.00 62.38 415 VAL A CA 1
ATOM 3124 C C . VAL A 1 415 ? -20.661 -0.288 -11.414 1.00 62.38 415 VAL A C 1
ATOM 3126 O O . VAL A 1 415 ? -21.115 0.396 -10.497 1.00 62.38 415 VAL A O 1
ATOM 3129 N N . GLN A 1 416 ? -21.437 -1.115 -12.130 1.00 59.16 416 GLN A N 1
ATOM 3130 C CA . GLN A 1 416 ? -22.874 -1.301 -11.853 1.00 59.16 416 GLN A CA 1
ATOM 3131 C C . GLN A 1 416 ? -23.133 -1.841 -10.435 1.00 59.16 416 GLN A C 1
ATOM 3133 O O . GLN A 1 416 ? -24.128 -1.481 -9.809 1.00 59.16 416 GLN A O 1
ATOM 3138 N N . ASN A 1 417 ? -22.208 -2.640 -9.896 1.00 57.94 417 ASN A N 1
ATOM 3139 C CA . ASN A 1 417 ? -22.306 -3.222 -8.555 1.00 57.94 417 ASN A CA 1
ATOM 3140 C C . ASN A 1 417 ? -21.778 -2.307 -7.428 1.00 57.94 417 ASN A C 1
ATOM 3142 O O . ASN A 1 417 ? -21.751 -2.723 -6.271 1.00 57.94 417 ASN A O 1
ATOM 3146 N N . GLY A 1 418 ? -21.353 -1.072 -7.731 1.00 53.47 418 GLY A N 1
ATOM 3147 C CA . GLY A 1 418 ? -20.907 -0.094 -6.727 1.00 53.47 418 GLY A CA 1
ATOM 3148 C C . GLY A 1 418 ? -19.556 -0.406 -6.066 1.00 53.47 418 GLY A C 1
ATOM 3149 O O . GLY A 1 418 ? -19.278 0.096 -4.980 1.00 53.47 418 GLY A O 1
ATOM 3150 N N . LEU A 1 419 ? -18.718 -1.235 -6.696 1.00 51.25 419 LEU A N 1
ATOM 3151 C CA . LEU A 1 419 ? -17.502 -1.801 -6.093 1.00 51.25 419 LEU A CA 1
ATOM 3152 C C . LEU A 1 419 ? -16.219 -0.965 -6.264 1.00 51.25 419 LEU A C 1
ATOM 3154 O O . LEU A 1 419 ? -15.143 -1.460 -5.933 1.00 51.25 419 LEU A O 1
ATOM 3158 N N . VAL A 1 420 ? -16.283 0.277 -6.757 1.00 51.12 420 VAL A N 1
ATOM 3159 C CA . VAL A 1 420 ? -15.068 1.044 -7.094 1.00 51.12 420 VAL A CA 1
ATOM 3160 C C . VAL A 1 420 ? -15.093 2.444 -6.486 1.00 51.12 420 VAL A C 1
ATOM 3162 O O . VAL A 1 420 ? -15.614 3.375 -7.088 1.00 51.12 420 VAL A O 1
ATOM 3165 N N . ASP A 1 421 ? -14.499 2.592 -5.303 1.00 46.28 421 ASP A N 1
ATOM 3166 C CA . ASP A 1 421 ? -14.006 3.886 -4.818 1.00 46.28 421 ASP A CA 1
ATOM 3167 C C . ASP A 1 421 ? -12.895 3.642 -3.791 1.00 46.28 421 ASP A C 1
ATOM 3169 O O . ASP A 1 421 ? -13.126 3.577 -2.583 1.00 46.28 421 ASP A O 1
ATOM 3173 N N . GLU A 1 422 ? -11.676 3.392 -4.271 1.00 45.88 422 GLU A N 1
ATOM 3174 C CA . GLU A 1 422 ? -10.542 3.198 -3.367 1.00 45.88 422 GLU A CA 1
ATOM 3175 C C . GLU A 1 422 ? -9.699 4.465 -3.168 1.00 45.88 422 GLU A C 1
ATOM 3177 O O . GLU A 1 422 ? -9.065 4.582 -2.122 1.00 45.88 422 GLU A O 1
ATOM 3182 N N . LEU A 1 423 ? -9.737 5.458 -4.058 1.00 36.97 423 LEU A N 1
ATOM 3183 C CA . LEU A 1 423 ? -8.914 6.669 -3.914 1.00 36.97 423 LEU A CA 1
ATOM 3184 C C . LEU A 1 423 ? -9.625 7.962 -4.351 1.00 36.97 423 LEU A C 1
ATOM 3186 O O . LEU A 1 423 ? -8.985 8.862 -4.879 1.00 36.97 423 LEU A O 1
ATOM 3190 N N . GLY A 1 424 ? -10.931 8.066 -4.084 1.00 34.16 424 GLY A N 1
ATOM 3191 C CA . GLY A 1 424 ? -11.629 9.335 -3.890 1.00 34.16 424 GLY A CA 1
ATOM 3192 C C . GLY A 1 424 ? -11.577 10.321 -5.056 1.00 34.16 424 GLY A C 1
ATOM 3193 O O . GLY A 1 424 ? -10.742 11.218 -5.075 1.00 34.16 424 GLY A O 1
ATOM 3194 N N . CYS A 1 425 ? -12.580 10.253 -5.931 1.00 30.75 425 CYS A N 1
ATOM 3195 C CA . CYS A 1 425 ? -13.358 11.433 -6.318 1.00 30.75 425 CYS A CA 1
ATOM 3196 C C . CYS A 1 425 ? -14.615 11.015 -7.094 1.00 30.75 425 CYS A C 1
ATOM 3198 O O . CYS A 1 425 ? -14.533 10.408 -8.157 1.00 30.75 425 CYS A O 1
ATOM 3200 N N . ILE A 1 426 ? -15.762 11.473 -6.578 1.00 33.53 426 ILE A N 1
ATOM 3201 C CA . ILE A 1 426 ? -17.143 11.344 -7.077 1.00 33.53 426 ILE A CA 1
ATOM 3202 C C . ILE A 1 426 ? -17.881 10.073 -6.611 1.00 33.53 426 ILE A C 1
ATOM 3204 O O . ILE A 1 426 ? -17.888 9.029 -7.255 1.00 33.53 426 ILE A O 1
ATOM 3208 N N . LYS A 1 427 ? -18.648 10.237 -5.524 1.00 33.81 427 LYS A N 1
ATOM 3209 C CA . LYS A 1 427 ? -19.767 9.353 -5.172 1.00 33.81 427 LYS A CA 1
ATOM 3210 C C . LYS A 1 427 ? -20.851 9.416 -6.259 1.00 33.81 427 LYS A C 1
ATOM 3212 O O . LYS A 1 427 ? -21.325 10.504 -6.581 1.00 33.81 427 LYS A O 1
ATOM 3217 N N . GLY A 1 428 ? -21.357 8.263 -6.704 1.00 45.66 428 GLY A N 1
ATOM 3218 C CA . GLY A 1 428 ? -22.753 8.146 -7.147 1.00 45.66 428 GLY A CA 1
ATOM 3219 C C . GLY A 1 428 ? -23.015 7.562 -8.538 1.00 45.66 428 GLY A C 1
ATOM 3220 O O . GLY A 1 428 ? -22.123 7.385 -9.363 1.00 45.66 428 GLY A O 1
ATOM 3221 N N . GLN A 1 429 ? -24.306 7.309 -8.792 1.00 41.53 429 GLN A N 1
ATOM 3222 C CA . GLN A 1 429 ? -24.905 6.762 -10.025 1.00 41.53 429 GLN A CA 1
ATOM 3223 C C . GLN A 1 429 ? -24.429 7.423 -11.336 1.00 41.53 429 GLN A C 1
ATOM 3225 O O . GLN A 1 429 ? -24.551 6.825 -12.403 1.00 41.53 429 GLN A O 1
ATOM 3230 N N . VAL A 1 430 ? -23.891 8.645 -11.273 1.00 47.03 430 VAL A N 1
ATOM 3231 C CA . VAL A 1 430 ? -23.347 9.381 -12.424 1.00 47.03 430 VAL A CA 1
ATOM 3232 C C . VAL A 1 430 ? -22.073 8.720 -12.965 1.00 47.03 430 VAL A C 1
ATOM 3234 O O . VAL A 1 430 ? -21.954 8.566 -14.177 1.00 47.03 430 VAL A O 1
ATOM 3237 N N . VAL A 1 431 ? -21.167 8.249 -12.098 1.00 54.69 431 VAL A N 1
ATOM 3238 C CA . VAL A 1 431 ? -19.921 7.572 -12.517 1.00 54.69 431 VAL A CA 1
ATOM 3239 C C . VAL A 1 431 ? -20.233 6.253 -13.224 1.00 54.69 431 VAL A C 1
ATOM 3241 O O . VAL A 1 431 ? -19.627 5.947 -14.246 1.00 54.69 431 VAL A O 1
ATOM 3244 N N . SER A 1 432 ? -21.242 5.514 -12.751 1.00 61.00 432 SER A N 1
ATOM 3245 C CA . SER A 1 432 ? -21.664 4.255 -13.376 1.00 61.00 432 SER A CA 1
ATOM 3246 C C . SER A 1 432 ? -22.143 4.433 -14.812 1.00 61.00 432 SER A C 1
ATOM 3248 O O . SER A 1 432 ? -21.709 3.680 -15.679 1.00 61.00 432 SER A O 1
ATOM 3250 N N . LYS A 1 433 ? -22.943 5.468 -15.090 1.00 63.28 433 LYS A N 1
ATOM 3251 C CA . LYS A 1 433 ? -23.404 5.755 -16.456 1.00 63.28 433 LYS A CA 1
ATOM 3252 C C . LYS A 1 433 ? -22.280 6.235 -17.375 1.00 63.28 433 LYS A C 1
ATOM 3254 O O . LYS A 1 433 ? -22.267 5.882 -18.548 1.00 63.28 433 LYS A O 1
ATOM 3259 N N . VAL A 1 434 ? -21.338 7.028 -16.856 1.00 68.12 434 VAL A N 1
ATOM 3260 C CA . VAL A 1 434 ? -20.187 7.519 -17.636 1.00 68.12 434 VAL A CA 1
ATOM 3261 C C . VAL A 1 434 ? -19.245 6.374 -18.006 1.00 68.12 434 VAL A C 1
ATOM 3263 O O . VAL A 1 434 ? -18.825 6.285 -19.155 1.00 68.12 434 VAL A O 1
ATOM 3266 N N . VAL A 1 435 ? -18.940 5.480 -17.061 1.00 68.44 435 VAL A N 1
ATOM 3267 C CA . VAL A 1 435 ? -18.087 4.308 -17.313 1.00 68.44 435 VAL A CA 1
ATOM 3268 C C . VAL A 1 435 ? -18.757 3.340 -18.286 1.00 68.44 435 VAL A C 1
ATOM 3270 O O . VAL A 1 435 ? -18.094 2.839 -19.188 1.00 68.44 435 VAL A O 1
ATOM 3273 N N . GLU A 1 436 ? -20.061 3.096 -18.139 1.00 71.81 436 GLU A N 1
ATOM 3274 C CA . GLU A 1 436 ? -20.818 2.230 -19.048 1.00 71.81 436 GLU A CA 1
ATOM 3275 C C . GLU A 1 436 ? -20.820 2.777 -20.478 1.00 71.81 436 GLU A C 1
ATOM 3277 O O . GLU A 1 436 ? -20.537 2.043 -21.423 1.00 71.81 436 GLU A O 1
ATOM 3282 N N . GLU A 1 437 ? -21.072 4.075 -20.640 1.00 75.50 437 GLU A N 1
ATOM 3283 C CA . GLU A 1 437 ? -21.049 4.708 -21.955 1.00 75.50 437 GLU A CA 1
ATOM 3284 C C . GLU A 1 437 ? -19.635 4.727 -22.552 1.00 75.50 437 GLU A C 1
ATOM 3286 O O . GLU A 1 437 ? -19.477 4.431 -23.734 1.00 75.50 437 GLU A O 1
ATOM 3291 N N . ALA A 1 438 ? -18.596 4.985 -21.751 1.00 76.38 438 ALA A N 1
ATOM 3292 C CA . ALA A 1 438 ? -17.206 4.901 -22.201 1.00 76.38 438 ALA A CA 1
ATOM 3293 C C . ALA A 1 438 ? -16.834 3.473 -22.643 1.00 76.38 438 ALA A C 1
ATOM 3295 O O . ALA A 1 438 ? -16.264 3.287 -23.716 1.00 76.38 438 ALA A O 1
ATOM 3296 N N . ALA A 1 439 ? -17.215 2.454 -21.867 1.00 79.50 439 ALA A N 1
ATOM 3297 C CA . ALA A 1 439 ? -17.002 1.052 -22.216 1.00 79.50 439 ALA A CA 1
ATOM 3298 C C . ALA A 1 439 ? -17.746 0.678 -23.507 1.00 79.50 439 ALA A C 1
ATOM 3300 O O . ALA A 1 439 ? -17.172 0.049 -24.397 1.00 79.50 439 ALA A O 1
ATOM 3301 N N . ARG A 1 440 ? -19.001 1.122 -23.653 1.00 81.81 440 ARG A N 1
ATOM 3302 C CA . ARG A 1 440 ? -19.802 0.921 -24.867 1.00 81.81 440 ARG A CA 1
ATOM 3303 C C . ARG A 1 440 ? -19.148 1.573 -26.081 1.00 81.81 440 ARG A C 1
ATOM 3305 O O . ARG A 1 440 ? -19.044 0.927 -27.120 1.00 81.81 440 ARG A O 1
ATOM 3312 N N . GLN A 1 441 ? -18.681 2.813 -25.949 1.00 82.88 441 GLN A N 1
ATOM 3313 C CA . GLN A 1 441 ? -17.984 3.527 -27.018 1.00 82.88 441 GLN A CA 1
ATOM 3314 C C . GLN A 1 441 ? -16.717 2.792 -27.440 1.00 82.88 441 GLN A C 1
ATOM 3316 O O . GLN A 1 441 ? -16.530 2.573 -28.632 1.00 82.88 441 GLN A O 1
ATOM 3321 N N . VAL A 1 442 ? -15.898 2.351 -26.481 1.00 81.00 442 VAL A N 1
ATOM 3322 C CA . VAL A 1 442 ? -14.682 1.572 -26.745 1.00 81.00 442 VAL A CA 1
ATOM 3323 C C . VAL A 1 442 ? -15.010 0.275 -27.489 1.00 81.00 442 VAL A C 1
ATOM 3325 O O . VAL A 1 442 ? -14.422 0.022 -28.536 1.00 81.00 442 VAL A O 1
ATOM 3328 N N . LEU A 1 443 ? -15.988 -0.512 -27.027 1.00 82.88 443 LEU A N 1
ATOM 3329 C CA . LEU A 1 443 ? -16.360 -1.788 -27.658 1.00 82.88 443 LEU A CA 1
ATOM 3330 C C . LEU A 1 443 ? -16.982 -1.639 -29.055 1.00 82.88 443 LEU A C 1
ATOM 3332 O O . LEU A 1 443 ? -16.937 -2.585 -29.845 1.00 82.88 443 LEU A O 1
ATOM 3336 N N . GLN A 1 444 ? -17.578 -0.480 -29.352 1.00 86.06 444 GLN A N 1
ATOM 3337 C CA . GLN A 1 444 ? -18.203 -0.165 -30.642 1.00 86.06 444 GLN A CA 1
ATOM 3338 C C . GLN A 1 444 ? -17.248 0.512 -31.632 1.00 86.06 444 GLN A C 1
ATOM 3340 O O . GLN A 1 444 ? -17.646 0.795 -32.765 1.00 86.06 444 GLN A O 1
ATOM 3345 N N . ARG A 1 445 ? -15.995 0.768 -31.238 1.00 82.19 445 ARG A N 1
ATOM 3346 C CA . ARG A 1 445 ? -14.988 1.353 -32.122 1.00 82.19 445 ARG A CA 1
ATOM 3347 C C . ARG A 1 445 ? -14.758 0.470 -33.357 1.00 82.19 445 ARG A C 1
ATOM 3349 O O . ARG A 1 445 ? -14.423 -0.706 -33.200 1.00 82.19 445 ARG A O 1
ATOM 3356 N N . PRO A 1 446 ? -14.859 1.016 -34.585 1.00 81.94 446 PRO A N 1
ATOM 3357 C CA . PRO A 1 446 ? -14.571 0.263 -35.809 1.00 81.94 446 PRO A CA 1
ATOM 3358 C C . PRO A 1 446 ? -13.139 -0.288 -35.853 1.00 81.94 446 PRO A C 1
ATOM 3360 O O . PRO A 1 446 ? -12.883 -1.303 -36.494 1.00 81.94 446 PRO A O 1
ATOM 3363 N N . ASP A 1 447 ? -12.214 0.378 -35.159 1.00 82.19 447 ASP A N 1
ATOM 3364 C CA . ASP A 1 447 ? -10.795 0.048 -35.057 1.00 82.19 447 ASP A CA 1
ATOM 3365 C C . ASP A 1 447 ? -10.435 -0.775 -33.806 1.00 82.19 447 ASP A C 1
ATOM 3367 O O . ASP A 1 447 ? -9.254 -0.957 -33.527 1.00 82.19 447 ASP A O 1
ATOM 3371 N N . PHE A 1 448 ? -11.407 -1.315 -33.056 1.00 82.56 448 PHE A N 1
ATOM 3372 C CA . PHE A 1 448 ? -11.124 -2.042 -31.808 1.00 82.56 448 PHE A CA 1
ATOM 3373 C C . PHE A 1 448 ? -10.139 -3.210 -31.994 1.00 82.56 448 PHE A C 1
ATOM 3375 O O . PHE A 1 448 ? -9.240 -3.396 -31.180 1.00 82.56 448 PHE A O 1
ATOM 3382 N N . ASN A 1 449 ? -10.244 -3.955 -33.098 1.00 82.62 449 ASN A N 1
ATOM 3383 C CA . ASN A 1 449 ? -9.323 -5.060 -33.389 1.00 82.62 449 ASN A CA 1
ATOM 3384 C C . ASN A 1 449 ? -7.865 -4.581 -33.555 1.00 82.62 449 ASN A C 1
ATOM 3386 O O . ASN A 1 449 ? -6.939 -5.307 -33.207 1.00 82.62 449 ASN A O 1
ATOM 3390 N N . LEU A 1 450 ? -7.646 -3.344 -34.026 1.00 83.19 450 LEU A N 1
ATOM 3391 C CA . LEU A 1 450 ? -6.302 -2.765 -34.111 1.00 83.19 450 LEU A CA 1
ATOM 3392 C C . LEU A 1 450 ? -5.720 -2.491 -32.720 1.00 83.19 450 LEU A C 1
ATOM 3394 O O . LEU A 1 450 ? -4.516 -2.637 -32.531 1.00 83.19 450 LEU A O 1
ATOM 3398 N N . LEU A 1 451 ? -6.556 -2.139 -31.735 1.00 80.12 451 LEU A N 1
ATOM 3399 C CA . LEU A 1 451 ? -6.119 -1.979 -30.345 1.00 80.12 451 LEU A CA 1
ATOM 3400 C C . LEU A 1 451 ? -5.623 -3.311 -29.769 1.00 80.12 451 LEU A C 1
ATOM 3402 O O . LEU A 1 451 ? -4.583 -3.339 -29.119 1.00 80.12 451 LEU A O 1
ATOM 3406 N N . GLU A 1 452 ? -6.307 -4.422 -30.051 1.00 81.81 452 GLU A N 1
ATOM 3407 C CA . GLU A 1 452 ? -5.838 -5.752 -29.636 1.00 81.81 452 GLU A CA 1
ATOM 3408 C C . GLU A 1 452 ? -4.498 -6.116 -30.294 1.00 81.81 452 GLU A C 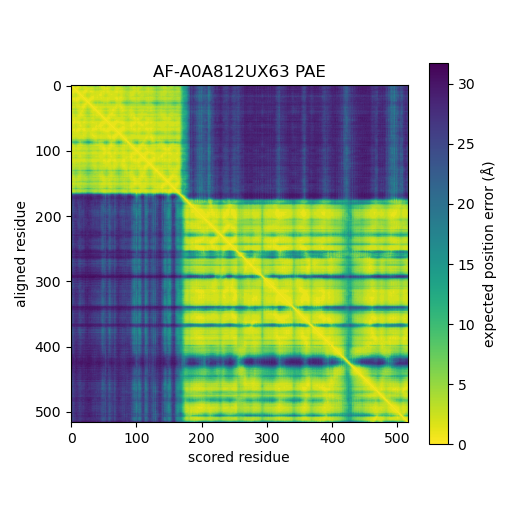1
ATOM 3410 O O . GLU A 1 452 ? -3.583 -6.594 -29.619 1.00 81.81 452 GLU A O 1
ATOM 3415 N N . ASP A 1 453 ? -4.345 -5.838 -31.591 1.00 86.06 453 ASP A N 1
ATOM 3416 C CA . ASP A 1 453 ? -3.097 -6.094 -32.317 1.00 86.06 453 ASP A CA 1
ATOM 3417 C C . ASP A 1 453 ? -1.932 -5.232 -31.811 1.00 86.06 453 ASP A C 1
ATOM 3419 O O . ASP A 1 453 ? -0.803 -5.720 -31.714 1.00 86.06 453 ASP A O 1
ATOM 3423 N N . PHE A 1 454 ? -2.178 -3.969 -31.447 1.00 86.56 454 PHE A N 1
ATOM 3424 C CA . PHE A 1 454 ? -1.172 -3.136 -30.785 1.00 86.56 454 PHE A CA 1
ATOM 3425 C C . PHE A 1 454 ? -0.852 -3.648 -29.382 1.00 86.56 454 PHE A C 1
ATOM 3427 O O . PHE A 1 454 ? 0.323 -3.750 -29.028 1.00 86.56 454 PHE A O 1
ATOM 3434 N N . GLY A 1 455 ? -1.869 -4.035 -28.611 1.00 88.31 455 GLY A N 1
ATOM 3435 C CA . GLY A 1 455 ? -1.705 -4.568 -27.265 1.00 88.31 455 GLY A CA 1
ATOM 3436 C C . GLY A 1 455 ? -0.798 -5.799 -27.222 1.00 88.31 455 GLY A C 1
ATOM 3437 O O . GLY A 1 455 ? 0.102 -5.873 -26.385 1.00 88.31 455 GLY A O 1
ATOM 3438 N N . ARG A 1 456 ? -0.945 -6.715 -28.188 1.00 89.25 456 ARG A N 1
ATOM 3439 C CA . ARG A 1 456 ? -0.102 -7.920 -28.335 1.00 89.25 456 ARG A CA 1
ATOM 3440 C C . ARG A 1 456 ? 1.386 -7.637 -28.551 1.00 89.25 456 ARG A C 1
ATOM 3442 O O . ARG A 1 456 ? 2.195 -8.538 -28.354 1.00 89.25 456 ARG A O 1
ATOM 3449 N N . LYS A 1 457 ? 1.762 -6.422 -28.962 1.00 91.19 457 LYS A N 1
ATOM 3450 C CA . LYS A 1 457 ? 3.172 -6.041 -29.152 1.00 91.19 457 LYS A CA 1
ATOM 3451 C C . LYS A 1 457 ? 3.873 -5.696 -27.843 1.00 91.19 457 LYS A C 1
ATOM 3453 O O . LYS A 1 457 ? 5.103 -5.699 -27.806 1.00 91.19 457 LYS A O 1
ATOM 3458 N N . TYR A 1 458 ? 3.120 -5.369 -26.795 1.00 93.19 458 TYR A N 1
ATOM 3459 C CA . TYR A 1 458 ? 3.687 -5.087 -25.484 1.00 93.19 458 TYR A CA 1
ATOM 3460 C C . TYR A 1 458 ? 4.069 -6.379 -24.768 1.00 93.19 458 TYR A C 1
ATOM 3462 O O . TYR A 1 458 ? 3.362 -7.385 -24.829 1.00 93.19 458 TYR A O 1
ATOM 3470 N N . GLN A 1 459 ? 5.166 -6.311 -24.027 1.00 93.31 459 GLN A N 1
ATOM 3471 C CA . GLN A 1 459 ? 5.624 -7.372 -23.143 1.00 93.31 459 GLN A CA 1
ATOM 3472 C C . GLN A 1 459 ? 6.290 -6.765 -21.909 1.00 93.31 459 GLN A C 1
ATOM 3474 O O . GLN A 1 459 ? 6.726 -5.609 -21.903 1.00 93.31 459 GLN A O 1
ATOM 3479 N N . HIS A 1 460 ? 6.402 -7.552 -20.844 1.00 94.50 460 HIS A N 1
ATOM 3480 C CA . HIS A 1 460 ? 7.274 -7.160 -19.745 1.00 94.50 460 HIS A CA 1
ATOM 3481 C C . HIS A 1 460 ? 8.732 -7.270 -20.201 1.00 94.50 460 HIS A C 1
ATOM 3483 O O . HIS A 1 460 ? 9.111 -8.192 -20.913 1.00 94.50 460 HIS A O 1
ATOM 3489 N N . PHE A 1 461 ? 9.559 -6.301 -19.820 1.00 94.88 461 PHE A N 1
ATOM 3490 C CA . PHE A 1 461 ? 11.027 -6.414 -19.884 1.00 94.88 461 PHE A CA 1
ATOM 3491 C C . PHE A 1 461 ? 11.621 -6.558 -18.477 1.00 94.88 461 PHE A C 1
ATOM 3493 O O . PHE A 1 461 ? 12.771 -6.956 -18.317 1.00 94.88 461 PHE A O 1
ATOM 3500 N N . ILE A 1 462 ? 10.825 -6.227 -17.457 1.00 94.94 462 ILE A N 1
ATOM 3501 C CA . ILE A 1 462 ? 11.175 -6.284 -16.042 1.00 94.94 462 ILE A CA 1
ATOM 3502 C C . ILE A 1 462 ? 10.628 -7.596 -15.460 1.00 94.94 462 ILE A C 1
ATOM 3504 O O . ILE A 1 462 ? 9.465 -7.910 -15.724 1.00 94.94 462 ILE A O 1
ATOM 3508 N N . PRO A 1 463 ? 11.419 -8.349 -14.673 1.00 96.81 463 PRO A N 1
ATOM 3509 C CA . PRO A 1 463 ? 10.960 -9.554 -13.991 1.00 96.81 463 PRO A CA 1
ATOM 3510 C C . PRO A 1 463 ? 9.707 -9.324 -13.150 1.00 96.81 463 PRO A C 1
ATOM 3512 O O . PRO A 1 463 ? 9.559 -8.297 -12.481 1.00 96.81 463 PRO A O 1
ATOM 3515 N N . LEU A 1 464 ? 8.830 -10.321 -13.136 1.00 97.50 464 LEU A N 1
ATOM 3516 C CA . LEU A 1 464 ? 7.601 -10.300 -12.357 1.00 97.50 464 LEU A CA 1
ATOM 3517 C C . LEU A 1 464 ? 7.790 -11.065 -11.050 1.00 97.50 464 LEU A C 1
ATOM 3519 O O . LEU A 1 464 ? 8.392 -12.136 -11.024 1.00 97.50 464 LEU A O 1
ATOM 3523 N N . LYS A 1 465 ? 7.237 -10.526 -9.966 1.00 97.06 465 LYS A N 1
ATOM 3524 C CA . LYS A 1 465 ? 7.147 -11.185 -8.659 1.00 97.06 465 LYS A CA 1
ATOM 3525 C C . LYS A 1 465 ? 5.669 -11.369 -8.317 1.00 97.06 465 LYS A C 1
ATOM 3527 O O . LYS A 1 465 ? 5.001 -10.424 -7.896 1.00 97.06 465 LYS A O 1
ATOM 3532 N N . VAL A 1 466 ? 5.139 -12.568 -8.558 1.00 96.81 466 VAL A N 1
ATOM 3533 C CA . VAL A 1 466 ? 3.706 -12.857 -8.384 1.00 96.81 466 VAL A CA 1
ATOM 3534 C C . VAL A 1 466 ? 3.394 -13.135 -6.921 1.00 96.81 466 VAL A C 1
ATOM 3536 O O . VAL A 1 466 ? 3.904 -14.100 -6.356 1.00 96.81 466 VAL A O 1
ATOM 3539 N N . LEU A 1 467 ? 2.541 -12.296 -6.338 1.00 95.00 467 LEU A N 1
ATOM 3540 C CA . LEU A 1 467 ? 2.028 -12.379 -4.975 1.00 95.00 467 LEU A CA 1
ATOM 3541 C C . LEU A 1 467 ? 0.758 -13.234 -4.952 1.00 95.00 467 LEU A C 1
ATOM 3543 O O . LEU A 1 467 ? -0.227 -12.933 -5.639 1.00 95.00 467 LEU A O 1
ATOM 3547 N N . THR A 1 468 ? 0.768 -14.302 -4.159 1.00 91.94 468 THR A N 1
ATOM 3548 C CA . THR A 1 468 ? -0.352 -15.248 -4.067 1.00 91.94 468 THR A CA 1
ATOM 3549 C C . THR A 1 468 ? -0.413 -15.927 -2.703 1.00 91.94 468 THR A C 1
ATOM 3551 O O . THR A 1 468 ? 0.600 -16.074 -2.035 1.00 91.94 468 THR A O 1
ATOM 3554 N N . GLY A 1 469 ? -1.597 -16.387 -2.295 1.00 89.44 469 GLY A N 1
ATOM 3555 C CA . GLY A 1 469 ? -1.764 -17.183 -1.073 1.00 89.44 469 GLY A CA 1
ATOM 3556 C C . GLY A 1 469 ? -1.404 -18.665 -1.230 1.00 89.44 469 GLY A C 1
ATOM 3557 O O . GLY A 1 469 ? -1.490 -19.415 -0.264 1.00 89.44 469 GLY A O 1
ATOM 3558 N N . THR A 1 470 ? -1.038 -19.125 -2.434 1.00 87.75 470 THR A N 1
ATOM 3559 C CA . THR A 1 470 ? -0.687 -20.534 -2.681 1.00 87.75 470 THR A CA 1
ATOM 3560 C C . THR A 1 470 ? 0.815 -20.749 -2.849 1.00 87.75 470 THR A C 1
ATOM 3562 O O . THR A 1 470 ? 1.523 -19.965 -3.481 1.00 87.75 470 THR A O 1
ATOM 3565 N N . LYS A 1 471 ? 1.308 -21.867 -2.312 1.00 87.88 471 LYS A N 1
ATOM 3566 C CA . LYS A 1 471 ? 2.684 -22.336 -2.532 1.00 87.88 471 LYS A CA 1
ATOM 3567 C C . LYS A 1 471 ? 2.900 -22.887 -3.938 1.00 87.88 471 LYS A C 1
ATOM 3569 O O . LYS A 1 471 ? 4.042 -23.038 -4.359 1.00 87.88 471 LYS A O 1
ATOM 3574 N N . GLN A 1 472 ? 1.825 -23.230 -4.645 1.00 90.12 472 GLN A N 1
ATOM 3575 C CA . GLN A 1 472 ? 1.918 -23.701 -6.022 1.00 90.12 472 GLN A CA 1
ATOM 3576 C C . GLN A 1 472 ? 2.312 -22.547 -6.940 1.00 90.12 472 GLN A C 1
ATOM 3578 O O . GLN A 1 472 ? 1.867 -21.416 -6.747 1.00 90.12 472 GLN A O 1
ATOM 3583 N N . PHE A 1 473 ? 3.143 -22.848 -7.936 1.00 91.44 473 PHE A N 1
ATOM 3584 C CA . PHE A 1 473 ? 3.524 -21.882 -8.956 1.00 91.44 473 PHE A CA 1
ATOM 3585 C C . PHE A 1 473 ? 2.279 -21.397 -9.707 1.00 91.44 473 PHE A C 1
ATOM 3587 O O . PHE A 1 473 ? 1.477 -22.208 -10.168 1.00 91.44 473 PHE A O 1
ATOM 3594 N N . VAL A 1 474 ? 2.131 -20.079 -9.834 1.00 88.38 474 VAL A N 1
ATOM 3595 C CA . VAL A 1 474 ? 1.026 -19.438 -10.558 1.00 88.38 474 VAL A CA 1
ATOM 3596 C C . VAL A 1 474 ? 1.608 -18.687 -11.741 1.00 88.38 474 VAL A C 1
ATOM 3598 O O . VAL A 1 474 ? 2.346 -17.726 -11.540 1.00 88.38 474 VAL A O 1
ATOM 3601 N N . ASN A 1 475 ? 1.278 -19.094 -12.965 1.00 92.75 475 ASN A N 1
ATOM 3602 C CA . ASN A 1 475 ? 1.698 -18.374 -14.164 1.00 92.75 475 ASN A CA 1
ATOM 3603 C C . ASN A 1 475 ? 1.019 -16.998 -14.205 1.00 92.75 475 ASN A C 1
ATOM 3605 O O . ASN A 1 475 ? -0.200 -16.908 -14.108 1.00 92.75 475 ASN A O 1
ATOM 3609 N N . TRP A 1 476 ? 1.785 -15.920 -14.374 1.00 93.44 476 TRP A N 1
ATOM 3610 C CA . TRP A 1 476 ? 1.227 -14.564 -14.360 1.00 93.44 476 TRP A CA 1
ATOM 3611 C C . TRP A 1 476 ? 0.203 -14.282 -15.472 1.00 93.44 476 TRP A C 1
ATOM 3613 O O . TRP A 1 476 ? -0.611 -13.365 -15.326 1.00 93.44 476 TRP A O 1
ATOM 3623 N N . LYS A 1 477 ? 0.258 -15.039 -16.578 1.00 92.06 477 LYS A N 1
ATOM 3624 C CA . LYS A 1 477 ? -0.702 -14.960 -17.691 1.00 92.06 477 LYS A CA 1
ATOM 3625 C C . LYS A 1 477 ? -2.006 -15.702 -17.398 1.00 92.06 477 LYS A C 1
ATOM 3627 O O . LYS A 1 477 ? -2.999 -15.459 -18.075 1.00 92.06 477 LYS A O 1
ATOM 3632 N N . GLU A 1 478 ? -2.016 -16.594 -16.411 1.00 88.62 478 GLU A N 1
ATOM 3633 C CA . GLU A 1 478 ? -3.205 -17.318 -15.968 1.00 88.62 478 GLU A CA 1
ATOM 3634 C C . GLU A 1 478 ? -3.849 -16.552 -14.811 1.00 88.62 478 GLU A C 1
ATOM 3636 O O . GLU A 1 478 ? -3.433 -16.652 -13.658 1.00 88.62 478 GLU A O 1
ATOM 3641 N N . PHE A 1 479 ? -4.865 -15.751 -15.124 1.00 86.75 479 PHE A N 1
ATOM 3642 C CA . PHE A 1 479 ? -5.578 -14.935 -14.144 1.00 86.75 479 PHE A CA 1
ATOM 3643 C C . PHE A 1 479 ? -7.083 -14.990 -14.388 1.00 86.75 479 PHE A C 1
ATOM 3645 O O . PHE A 1 479 ? -7.546 -15.272 -15.494 1.00 86.75 479 PHE A O 1
ATOM 3652 N N . GLN A 1 480 ? -7.855 -14.718 -13.339 1.00 81.81 480 GLN A N 1
ATOM 3653 C CA . GLN A 1 480 ? -9.310 -14.695 -13.420 1.00 81.81 480 GLN A CA 1
ATOM 3654 C C . GLN A 1 480 ? -9.826 -13.257 -13.385 1.00 81.81 480 GLN A C 1
ATOM 3656 O O . GLN A 1 480 ? -9.637 -12.540 -12.401 1.00 81.81 480 GLN A O 1
ATOM 3661 N N . LEU A 1 481 ? -10.541 -12.859 -14.440 1.00 75.69 481 LEU A N 1
ATOM 3662 C CA . LEU A 1 481 ? -11.324 -11.623 -14.481 1.00 75.69 481 LEU A CA 1
ATOM 3663 C C . LEU A 1 481 ? -12.601 -11.788 -13.645 1.00 75.69 481 LEU A C 1
ATOM 3665 O O . LEU A 1 481 ? -13.700 -11.976 -14.166 1.00 75.69 481 LEU A O 1
ATOM 3669 N N . THR A 1 482 ? -12.444 -11.772 -12.324 1.00 71.12 482 THR A N 1
ATOM 3670 C CA . THR A 1 482 ? -13.566 -11.795 -11.382 1.00 71.12 482 THR A CA 1
ATOM 3671 C C . THR A 1 482 ? -14.122 -10.384 -11.167 1.00 71.12 482 THR A C 1
ATOM 3673 O O . THR A 1 482 ? -13.421 -9.397 -11.399 1.00 71.12 482 THR A O 1
ATOM 3676 N N . PRO A 1 483 ? -15.359 -10.239 -10.663 1.00 60.09 483 PRO A N 1
ATOM 3677 C CA . PRO A 1 483 ? -15.882 -8.924 -10.305 1.00 60.09 483 PRO A CA 1
ATOM 3678 C C . PRO A 1 483 ? -15.035 -8.151 -9.278 1.00 60.09 483 PRO A C 1
ATOM 3680 O O . PRO A 1 483 ? -15.073 -6.925 -9.211 1.00 60.09 483 PRO A O 1
ATOM 3683 N N . ASP A 1 484 ? -14.233 -8.874 -8.499 1.00 64.38 484 ASP A N 1
ATOM 3684 C CA . ASP A 1 484 ? -13.403 -8.331 -7.431 1.00 64.38 484 ASP A CA 1
ATOM 3685 C C . ASP A 1 484 ? -11.932 -8.144 -7.826 1.00 64.38 484 ASP A C 1
ATOM 3687 O O . ASP A 1 484 ? -11.171 -7.585 -7.041 1.00 64.38 484 ASP A O 1
ATOM 3691 N N . CYS A 1 485 ? -11.510 -8.546 -9.031 1.00 68.94 485 CYS A N 1
ATOM 3692 C CA . CYS A 1 485 ? -10.097 -8.528 -9.431 1.00 68.94 485 CYS A CA 1
ATOM 3693 C C . CYS A 1 485 ? -9.470 -7.121 -9.416 1.00 68.94 485 CYS A C 1
ATOM 3695 O O . CYS A 1 485 ? -8.262 -6.974 -9.269 1.00 68.94 485 CYS A O 1
ATOM 3697 N N . LEU A 1 486 ? -10.285 -6.066 -9.523 1.00 71.31 486 LEU A N 1
ATOM 3698 C CA . LEU A 1 486 ? -9.837 -4.674 -9.410 1.00 71.31 486 LEU A CA 1
ATOM 3699 C C . LEU A 1 486 ? -9.448 -4.282 -7.976 1.00 71.31 486 LEU A C 1
ATOM 3701 O O . LEU A 1 486 ? -8.671 -3.349 -7.795 1.00 71.31 486 LEU A O 1
ATOM 3705 N N . LYS A 1 487 ? -9.950 -4.991 -6.956 1.00 72.50 487 LYS A N 1
ATOM 3706 C CA . LYS A 1 487 ? -9.555 -4.773 -5.554 1.00 72.50 487 LYS A CA 1
ATOM 3707 C C . LYS A 1 487 ? -8.099 -5.173 -5.323 1.00 72.50 487 LYS A C 1
ATOM 3709 O O . LYS A 1 487 ? -7.390 -4.490 -4.588 1.00 72.50 487 LYS A O 1
ATOM 3714 N N . ASP A 1 488 ? -7.640 -6.217 -6.013 1.00 78.19 488 ASP A N 1
ATOM 3715 C CA . ASP A 1 488 ? -6.243 -6.660 -5.975 1.00 78.19 488 ASP A CA 1
ATOM 3716 C C . ASP A 1 488 ? -5.286 -5.603 -6.546 1.00 78.19 488 ASP A C 1
ATOM 3718 O O . ASP A 1 488 ? -4.114 -5.576 -6.180 1.00 78.19 488 ASP A O 1
ATOM 3722 N N . HIS A 1 489 ? -5.777 -4.688 -7.392 1.00 85.88 489 HIS A N 1
ATOM 3723 C CA . HIS A 1 489 ? -4.976 -3.583 -7.915 1.00 85.88 489 HIS A CA 1
ATOM 3724 C C . HIS A 1 489 ? -4.743 -2.461 -6.889 1.00 85.88 489 HIS A C 1
ATOM 3726 O O . HIS A 1 489 ? -4.019 -1.506 -7.160 1.00 85.88 489 HIS A O 1
ATOM 3732 N N . SER A 1 490 ? -5.341 -2.522 -5.699 1.00 82.75 490 SER A N 1
ATOM 3733 C CA . SER A 1 490 ? -5.138 -1.503 -4.670 1.00 82.75 490 SER A CA 1
ATOM 3734 C C . SER A 1 490 ? -3.684 -1.455 -4.200 1.00 82.75 490 SER A C 1
ATOM 3736 O O . SER A 1 490 ? -3.131 -2.456 -3.745 1.00 82.75 490 SER A O 1
ATOM 3738 N N . VAL A 1 491 ? -3.069 -0.269 -4.205 1.00 83.88 491 VAL A N 1
ATOM 3739 C CA . VAL A 1 491 ? -1.702 -0.085 -3.688 1.00 83.88 491 VAL A CA 1
ATOM 3740 C C . VAL A 1 491 ? -1.566 -0.507 -2.219 1.00 83.88 491 VAL A C 1
ATOM 3742 O O . VAL A 1 491 ? -0.526 -1.016 -1.811 1.00 83.88 491 VAL A O 1
ATOM 3745 N N . GLN A 1 492 ? -2.629 -0.379 -1.420 1.00 82.81 492 GLN A N 1
ATOM 3746 C CA . GLN A 1 492 ? -2.620 -0.860 -0.040 1.00 82.81 492 GLN A CA 1
ATOM 3747 C C . GLN A 1 492 ? -2.573 -2.394 0.022 1.00 82.81 492 GLN A C 1
ATOM 3749 O O . GLN A 1 492 ? -1.875 -2.951 0.868 1.00 82.81 492 GLN A O 1
ATOM 3754 N N . SER A 1 493 ? -3.290 -3.074 -0.880 1.00 84.69 493 SER A N 1
ATOM 3755 C CA . SER A 1 493 ? -3.264 -4.536 -0.991 1.00 84.69 493 SER A CA 1
ATOM 3756 C C . SER A 1 493 ? -1.849 -5.041 -1.279 1.00 84.69 493 SER A C 1
ATOM 3758 O O . SER A 1 493 ? -1.378 -5.962 -0.611 1.00 84.69 493 SER A O 1
ATOM 3760 N N . TYR A 1 494 ? -1.135 -4.363 -2.184 1.00 91.19 494 TYR A N 1
ATOM 3761 C CA . TYR A 1 494 ? 0.271 -4.645 -2.472 1.00 91.19 494 TYR A CA 1
ATOM 3762 C C . TYR A 1 494 ? 1.164 -4.536 -1.243 1.00 91.19 494 TYR A C 1
ATOM 3764 O O . TYR A 1 494 ? 1.957 -5.441 -0.987 1.00 91.19 494 TYR A O 1
ATOM 3772 N N . VAL A 1 495 ? 1.036 -3.452 -0.471 1.00 90.00 495 VAL A N 1
ATOM 3773 C CA . VAL A 1 495 ? 1.849 -3.301 0.737 1.00 90.00 495 VAL A CA 1
ATOM 3774 C C . VAL A 1 495 ? 1.535 -4.417 1.729 1.00 90.00 495 VAL A C 1
ATOM 3776 O O . VAL A 1 495 ? 2.455 -5.101 2.160 1.00 90.00 495 VAL A O 1
ATOM 3779 N N . ASN A 1 496 ? 0.261 -4.677 2.030 1.00 86.38 496 ASN A N 1
ATOM 3780 C CA . ASN A 1 496 ? -0.121 -5.743 2.962 1.00 86.38 496 ASN A CA 1
ATOM 3781 C C . ASN A 1 496 ? 0.449 -7.108 2.550 1.00 86.38 496 ASN A C 1
ATOM 3783 O O . ASN A 1 496 ? 1.051 -7.794 3.371 1.00 86.38 496 ASN A O 1
ATOM 3787 N N . ARG A 1 497 ? 0.341 -7.467 1.265 1.00 88.50 497 ARG A N 1
ATOM 3788 C CA . ARG A 1 497 ? 0.865 -8.740 0.756 1.00 88.50 497 ARG A CA 1
ATOM 3789 C C . ARG A 1 497 ? 2.378 -8.856 0.811 1.00 88.50 497 ARG A C 1
ATOM 3791 O O . ARG A 1 497 ? 2.869 -9.974 0.896 1.00 88.50 497 ARG A O 1
ATOM 3798 N N . LEU A 1 498 ? 3.114 -7.750 0.734 1.00 90.94 498 LEU A N 1
ATOM 3799 C CA . LEU A 1 498 ? 4.568 -7.765 0.902 1.00 90.94 498 LEU A CA 1
ATOM 3800 C C . LEU A 1 498 ? 4.960 -7.994 2.357 1.00 90.94 498 LEU A C 1
ATOM 3802 O O . LEU A 1 498 ? 5.905 -8.732 2.614 1.00 90.94 498 LEU A O 1
ATOM 3806 N N . PHE A 1 499 ? 4.210 -7.419 3.299 1.00 86.62 499 PHE A N 1
ATOM 3807 C CA . PHE A 1 499 ? 4.378 -7.741 4.715 1.00 86.62 499 PHE A CA 1
ATOM 3808 C C . PHE A 1 499 ? 4.096 -9.222 4.976 1.00 86.62 499 PHE A C 1
ATOM 3810 O O . PHE A 1 499 ? 4.921 -9.881 5.595 1.00 86.62 499 PHE A O 1
ATOM 3817 N N . ASP A 1 500 ? 3.008 -9.765 4.424 1.00 86.56 500 ASP A N 1
ATOM 3818 C CA . ASP A 1 500 ? 2.697 -11.198 4.541 1.00 86.56 500 ASP A CA 1
ATOM 3819 C C . ASP A 1 500 ? 3.723 -12.100 3.820 1.00 86.56 500 ASP A C 1
ATOM 3821 O O . ASP A 1 500 ? 3.882 -13.275 4.128 1.00 86.56 500 ASP A O 1
ATOM 3825 N N . ALA A 1 501 ? 4.411 -11.582 2.802 1.00 88.00 501 ALA A N 1
ATOM 3826 C CA . ALA A 1 501 ? 5.373 -12.365 2.033 1.00 88.00 501 ALA A CA 1
ATOM 3827 C C . ALA A 1 501 ? 6.756 -12.432 2.686 1.00 88.00 501 ALA A C 1
ATOM 3829 O O . ALA A 1 501 ? 7.465 -13.423 2.511 1.00 88.00 501 ALA A O 1
ATOM 3830 N N . PHE A 1 502 ? 7.174 -11.358 3.356 1.00 87.88 502 PHE A N 1
ATOM 3831 C CA . PHE A 1 502 ? 8.540 -11.228 3.862 1.00 87.88 502 PHE A CA 1
ATOM 3832 C C . PHE A 1 502 ? 8.651 -11.418 5.364 1.00 87.88 502 PHE A C 1
ATOM 3834 O O . PHE A 1 502 ? 9.710 -11.846 5.827 1.00 87.88 502 PHE A O 1
ATOM 3841 N N . ASP A 1 503 ? 7.592 -11.126 6.117 1.00 81.06 503 ASP A N 1
ATOM 3842 C CA . ASP A 1 503 ? 7.571 -11.401 7.542 1.00 81.06 503 ASP A CA 1
ATOM 3843 C C . ASP A 1 503 ? 7.169 -12.857 7.791 1.00 81.06 503 ASP A C 1
ATOM 3845 O O . ASP A 1 503 ? 6.015 -13.243 7.615 1.00 81.06 503 ASP A O 1
ATOM 3849 N N . ASP A 1 504 ? 8.126 -13.662 8.253 1.00 73.88 504 ASP A N 1
ATOM 3850 C CA . ASP A 1 504 ? 7.916 -15.075 8.588 1.00 73.88 504 ASP A CA 1
ATOM 3851 C C . ASP A 1 504 ? 6.836 -15.268 9.677 1.00 73.88 504 ASP A C 1
ATOM 3853 O O . ASP A 1 504 ? 6.262 -16.351 9.806 1.00 73.88 504 ASP A O 1
ATOM 3857 N N . CYS A 1 505 ? 6.503 -14.213 10.434 1.00 69.00 505 CYS A N 1
ATOM 3858 C CA . CYS A 1 505 ? 5.390 -14.209 11.384 1.00 69.00 505 CYS A CA 1
ATOM 3859 C C . CYS A 1 505 ? 4.000 -14.124 10.719 1.00 69.00 505 CYS A C 1
ATOM 3861 O O . CYS A 1 505 ? 2.994 -14.299 11.410 1.00 69.00 505 CYS A O 1
ATOM 3863 N N . ARG A 1 506 ? 3.920 -13.849 9.409 1.00 69.56 506 ARG A N 1
ATOM 3864 C CA . ARG A 1 506 ? 2.681 -13.602 8.650 1.00 69.56 506 ARG A CA 1
ATOM 3865 C C . ARG A 1 506 ? 2.618 -14.389 7.325 1.00 69.56 506 ARG A C 1
ATOM 3867 O O . ARG A 1 506 ? 2.344 -13.779 6.302 1.00 69.56 506 ARG A O 1
ATOM 3874 N N . PRO A 1 507 ? 2.826 -15.720 7.285 1.00 70.81 507 PRO A N 1
ATOM 3875 C CA . PRO A 1 507 ? 3.140 -16.469 6.056 1.00 70.81 507 PRO A CA 1
ATOM 3876 C C . PRO A 1 507 ? 1.948 -16.716 5.097 1.00 70.81 507 PRO A C 1
ATOM 3878 O O . PRO A 1 507 ? 1.852 -17.777 4.478 1.00 70.81 507 PRO A O 1
ATOM 3881 N N . ASP A 1 508 ? 1.038 -15.754 4.954 1.00 81.69 508 ASP A N 1
ATOM 3882 C CA . ASP A 1 508 ? -0.186 -15.836 4.147 1.00 81.69 508 ASP A CA 1
ATOM 3883 C C . ASP A 1 508 ? 0.036 -15.454 2.670 1.00 81.69 508 ASP A C 1
ATOM 3885 O O . ASP A 1 508 ? -0.902 -15.438 1.859 1.00 81.69 508 ASP A O 1
ATOM 3889 N N . CYS A 1 509 ? 1.276 -15.124 2.297 1.00 89.62 509 CYS A N 1
ATOM 3890 C CA . CYS A 1 509 ? 1.660 -14.759 0.942 1.00 89.62 509 CYS A CA 1
ATOM 3891 C C . CYS A 1 509 ? 2.973 -15.432 0.521 1.00 89.62 509 CYS A C 1
ATOM 3893 O O . CYS A 1 509 ? 3.921 -15.567 1.288 1.00 89.62 509 CYS A O 1
ATOM 3895 N N . HIS A 1 510 ? 3.037 -15.827 -0.745 1.00 91.38 510 HIS A N 1
ATOM 3896 C CA . HIS A 1 510 ? 4.202 -16.396 -1.400 1.00 91.38 510 HIS A CA 1
ATOM 3897 C C . HIS A 1 510 ? 4.540 -15.582 -2.649 1.00 91.38 510 HIS A C 1
ATOM 3899 O O . HIS A 1 510 ? 3.643 -15.118 -3.360 1.00 91.38 510 HIS A O 1
ATOM 3905 N N . VAL A 1 511 ? 5.841 -15.433 -2.916 1.00 94.00 511 VAL A N 1
ATOM 3906 C CA . VAL A 1 511 ? 6.371 -14.689 -4.064 1.00 94.00 511 VAL A CA 1
ATOM 3907 C C . VAL A 1 511 ? 6.937 -15.662 -5.090 1.00 94.00 511 VAL A C 1
ATOM 3909 O O . VAL A 1 511 ? 7.902 -16.369 -4.806 1.00 94.00 511 VAL A O 1
ATOM 3912 N N . HIS A 1 512 ? 6.378 -15.667 -6.299 1.00 94.44 512 HIS A N 1
ATOM 3913 C CA . HIS A 1 512 ? 6.884 -16.469 -7.418 1.00 94.44 512 HIS A CA 1
ATOM 3914 C C . HIS A 1 512 ? 7.550 -15.569 -8.455 1.00 94.44 512 HIS A C 1
ATOM 3916 O O . HIS A 1 512 ? 6.868 -14.830 -9.170 1.00 94.44 512 HIS A O 1
ATOM 3922 N N . SER A 1 513 ? 8.879 -15.631 -8.536 1.00 94.00 513 SER A N 1
ATOM 3923 C CA . SER A 1 513 ? 9.663 -14.893 -9.531 1.00 94.00 513 SER A CA 1
ATOM 3924 C C . SER A 1 513 ? 9.502 -15.504 -10.920 1.00 94.00 513 SER A C 1
ATOM 3926 O O . SER A 1 513 ? 9.652 -16.713 -11.096 1.00 94.00 513 SER A O 1
ATOM 3928 N N . GLN A 1 514 ? 9.221 -14.667 -11.912 1.00 94.00 514 GLN A N 1
ATOM 3929 C CA . GLN A 1 514 ? 9.031 -15.060 -13.304 1.00 94.00 514 GLN A CA 1
ATOM 3930 C C . GLN A 1 514 ? 9.816 -14.116 -14.204 1.00 94.00 514 GLN A C 1
ATOM 3932 O O . GLN A 1 514 ? 9.728 -12.892 -14.072 1.00 94.00 514 GLN A O 1
ATOM 3937 N N . LEU A 1 515 ? 10.610 -14.695 -15.104 1.00 85.50 515 LEU A N 1
ATOM 3938 C CA . LEU A 1 515 ? 11.262 -13.916 -16.145 1.00 85.50 515 LEU A CA 1
ATOM 3939 C C . LEU A 1 515 ? 10.216 -13.463 -17.178 1.00 85.50 515 LEU A C 1
ATOM 3941 O O . LEU A 1 515 ? 9.217 -14.168 -17.358 1.00 85.50 515 LEU A O 1
ATOM 3945 N N . PRO A 1 516 ? 10.416 -12.283 -17.788 1.00 69.25 516 PRO A N 1
ATOM 3946 C CA . PRO A 1 516 ? 9.449 -11.698 -18.708 1.00 69.25 516 PRO A CA 1
ATOM 3947 C C . PRO A 1 516 ? 9.174 -12.536 -19.959 1.00 69.25 516 PRO A C 1
ATOM 3949 O O . PRO A 1 516 ? 10.129 -13.186 -20.448 1.00 69.25 516 PRO A O 1
#

Foldseek 3Di:
DEWEDQVQWTWADDQQAQWIWIARVVVRDIDTEGDDPQWDSRDHGQFQYWYYFPRWIWTDGQLTQFIKIGRVVVSYIDTAGFDPPKDSRDHGFFNEWEDAQRWIWTDGQQILWIKIGRVVVSYIDTHGFDPQWPSRDHGAFNYWYDDPRWIWTDGPPTPDIDIGHDQHPPDCPVPQPQDQPPFPLLVDPCVVLLVLLQLQQCLLDPDPDTDDHPQKDKDWDDWDDDPPLQANWTWTWMWIDTPHAIEIEIETEDDQDLVCLLVDQLDWACVVVVDPFKTWRPVLVVNVVSVVSVCPPVVLVVLVVCVVVRHAAYEYEHAEVSLLNSLVVLLVLVCLCPDDDDPSNVSSVSHLYAYEYELYAFTMFGCPVPPPSLVVSLVVQAVGYEYEYELAQCRNCWFQLDPSLVLLVLSLVLVVVVNDDDRDDDDDPVVSVVSNVSSVCQVPDPCNVVSNVSRNRTDHSHKYKYKDQDPDDRDSSDHDSDSCSSVSSDSSVVSNSSCLDRGPVRVRIHIDIDRD

Radius of gyration: 28.33 Å; Cα contacts (8 Å, |Δi|>4): 1124; chains: 1; bounding box: 66×52×80 Å

Organism: NCBI:txid878477